Protein AF-A0A1L7ADL6-F1 (afdb_monomer_lite)

Sequence (468 aa):
MRFLFLGSTFRALDSLAPAMAVLRAGGHACRSLLYPLPGDASRDRFAGWAEGAHRVLEHDAGTVAEYADHARSPGFLEEIAAEIEGFRPAALVLAVNTLPFARLRADLRERLPPPRAPFWIGVQHGLVQRWEEMNRHDTCDAFLAFGPRDLGRLAPWLRARARVAGLPKLDRLAEQPTSDRGFLLYVADARPTAVEAVNRLLTALEARLGCPVLVRDHPARPGLYRPEASLPRDPALQALVEAGDPIPALAACSAVLTNYSTLGLEALALGKPLVSLPLDDALEAFGGIPGMAASLEPEAVLDALRRAREDSAAVERFLGDAVGGRAPHHASRMARALESLTRAHRRRAGRPMPDRRPAARLPLRLGVEATAWPEENRLALRGFVAADPPVTRIRLRHGGEPLGEAEVAGRRPDLADAFADYGRIATGWRLDCPLPEAPGLLEVELLDETGPRGIRTLHPRMTRVTPG

Organism: NCBI:txid257708

Radius of gyration: 26.16 Å; chains: 1; bounding box: 62×59×71 Å

pLDDT: mean 87.74, std 9.83, range [49.03, 98.5]

Secondary structure (DSSP, 8-state):
-EEEEEESSHHHHHHHHHHHHHHHHTT-EEEEEE-PPTT-TTGGGGTTSPTTSEEE------SHHHHHHHTTSHHHHHHHHHHHHHH--SEEEEETTSS-HHHHHHHHHHHS-TTSPPEEEEE--SSS--HHHHHHS---SEEEESSSGGGGGS-HHHHTTEEE---GGGGGGTT------S-EEEE--SS--SHHHHHHHHHHHHHHHTS-EEEE--TTSTTS--PPPSSPPPHHHHHHHHSS-SHHHHHH-SEEEESS-THHHHHHHTT--EEE--STTHHHHHTT-TTB-SSSSHHHHHHHHHHHHH-HHHHHHHHHHHHS-S-S-HHHHHHHHHHHHHHHHHHHTTSPPP-------PPPEEEEEEEEEGGGTEEEEEEEEE-SSPP-EEEEEETTEEEEEEEEEEE-HHHHHHTGGGTT-EEEEEEEEEPPSS--PEEEEEEETTEEEEEEEE--EEEEPPP-

Foldseek 3Di:
DEEEEEEAAVLLCLQQVLLQVVLVVVVYHAAYEYAYAAQRPLVVVCVPPDPRNYDYDDDDDNHLVVSQVVLVDPVVLVVVLVVCVVRQGLEYEYAQARHLLLVSLVSSCVVQPPPSDHAYEYEHSALDGPLVSPQLGPNGPAYEAQFQQCLVSHDPLRSVRYDYQFRQSLLVLLPPAAAEPFEEEEEEDPDLFPQVLLLVLQQVLCVVSVGHYAYQDDSSDPPRHDRDTPDDDDPVLNCQSPDSDNLSNLRHHQAYEYQADCVQVSSLLSVHQYAHAPTDCSCSRPVQQLRYFPHSHNVSNVNSSVSSNPCNVSSQVSCCGRRNGSDRCSSVSNSVVVVVVSVVVVVCRVPPDPPSDPVSKNDKDKDKAWEDEVVVQKIKIKIKIQIPVAFPWKWKDWQNHTFGIKDFAAFDVVVCVVVVSSNGRMTMIMDMGGHDPDHGWIKIFTADPVGTPDIDTDDHPYDYDDDD

Structure (mmCIF, N/CA/C/O backbone):
data_AF-A0A1L7ADL6-F1
#
_entry.id   AF-A0A1L7ADL6-F1
#
loop_
_atom_site.group_PDB
_atom_site.id
_atom_site.type_symbol
_atom_site.label_atom_id
_atom_site.label_alt_id
_atom_site.label_comp_id
_atom_site.label_asym_id
_atom_site.label_entity_id
_atom_site.label_seq_id
_atom_site.pdbx_PDB_ins_code
_atom_site.Cartn_x
_atom_site.Cartn_y
_atom_site.Cartn_z
_atom_site.occupancy
_atom_site.B_iso_or_equiv
_atom_site.auth_seq_id
_atom_site.auth_comp_id
_atom_site.auth_asym_id
_atom_site.auth_atom_id
_atom_site.pdbx_PDB_model_num
ATOM 1 N N . MET A 1 1 ? 23.043 -16.469 -0.512 1.00 96.44 1 MET A N 1
ATOM 2 C CA . MET A 1 1 ? 22.907 -15.603 -1.713 1.00 96.44 1 MET A CA 1
ATOM 3 C C . MET A 1 1 ? 23.021 -14.148 -1.278 1.00 96.44 1 MET A C 1
ATOM 5 O O . MET A 1 1 ? 23.110 -13.918 -0.079 1.00 96.44 1 MET A O 1
ATOM 9 N N . ARG A 1 2 ? 23.067 -13.194 -2.215 1.00 97.38 2 ARG A N 1
ATOM 10 C CA . ARG A 1 2 ? 23.149 -11.757 -1.913 1.00 97.38 2 ARG A CA 1
ATOM 11 C C . ARG A 1 2 ? 21.834 -11.093 -2.332 1.00 97.38 2 ARG A C 1
ATOM 13 O O . ARG A 1 2 ? 21.456 -11.237 -3.492 1.00 97.38 2 ARG A O 1
ATOM 20 N N . PHE A 1 3 ? 21.139 -10.433 -1.415 1.00 97.38 3 PHE A N 1
ATOM 21 C CA . PHE A 1 3 ? 19.870 -9.743 -1.665 1.00 97.38 3 PHE A CA 1
ATOM 22 C C . PHE A 1 3 ? 20.050 -8.251 -1.415 1.00 97.38 3 PHE A C 1
ATOM 24 O O . PHE A 1 3 ? 20.490 -7.862 -0.332 1.00 97.38 3 PHE A O 1
ATOM 31 N N . LEU A 1 4 ? 19.728 -7.430 -2.412 1.00 96.19 4 LEU A N 1
ATOM 32 C CA . LEU A 1 4 ? 19.712 -5.979 -2.270 1.00 96.19 4 LEU A CA 1
ATOM 33 C C . LEU A 1 4 ? 18.261 -5.516 -2.308 1.00 96.19 4 LEU A C 1
ATOM 35 O O . LEU A 1 4 ? 17.586 -5.714 -3.313 1.00 96.19 4 LEU A O 1
ATOM 39 N N . PHE A 1 5 ? 17.771 -4.944 -1.217 1.00 94.69 5 PHE A N 1
ATOM 40 C CA . PHE A 1 5 ? 16.493 -4.247 -1.212 1.00 94.69 5 PHE A CA 1
ATOM 41 C C . PHE A 1 5 ? 16.700 -2.821 -1.712 1.00 94.69 5 PHE A C 1
ATOM 43 O O . PHE A 1 5 ? 17.596 -2.146 -1.220 1.00 94.69 5 PHE A O 1
ATOM 50 N N . LEU A 1 6 ? 15.881 -2.361 -2.651 1.00 91.69 6 LEU A N 1
ATOM 51 C CA . LEU A 1 6 ? 15.833 -0.972 -3.084 1.00 91.69 6 LEU A CA 1
ATOM 52 C C . LEU A 1 6 ? 14.422 -0.428 -2.844 1.00 91.69 6 LEU A C 1
ATOM 54 O O . LEU A 1 6 ? 13.437 -0.970 -3.350 1.00 91.69 6 LEU A O 1
ATOM 58 N N . GLY A 1 7 ? 14.324 0.639 -2.057 1.00 89.62 7 GLY A N 1
ATOM 59 C CA . GLY A 1 7 ? 13.044 1.227 -1.674 1.00 89.62 7 GLY A CA 1
ATOM 60 C C . GLY A 1 7 ? 13.120 2.739 -1.548 1.00 89.62 7 GLY A C 1
ATOM 61 O O . GLY A 1 7 ? 14.168 3.294 -1.229 1.00 89.62 7 GLY A O 1
ATOM 62 N N . SER A 1 8 ? 11.989 3.404 -1.775 1.00 85.25 8 SER A N 1
ATOM 63 C CA . SER A 1 8 ? 11.905 4.862 -1.671 1.00 85.25 8 SER A CA 1
ATOM 64 C C . SER A 1 8 ? 11.369 5.363 -0.329 1.00 85.25 8 SER A C 1
ATOM 66 O O . SER A 1 8 ? 11.128 6.553 -0.167 1.00 85.25 8 SER A O 1
ATOM 68 N N . THR A 1 9 ? 10.983 4.465 0.575 1.00 84.69 9 THR A N 1
ATOM 69 C CA . THR A 1 9 ? 10.453 4.850 1.883 1.00 84.69 9 THR A CA 1
ATOM 70 C C . THR A 1 9 ? 10.966 3.894 2.935 1.00 84.69 9 THR A C 1
ATOM 72 O O . THR A 1 9 ? 11.088 2.686 2.714 1.00 84.69 9 THR A O 1
ATOM 75 N N . PHE A 1 10 ? 11.218 4.424 4.118 1.00 85.81 10 PHE A N 1
ATOM 76 C CA . PHE A 1 10 ? 11.589 3.634 5.282 1.00 85.81 10 PHE A CA 1
ATOM 77 C C . PHE A 1 10 ? 10.448 2.696 5.707 1.00 85.81 10 PHE A C 1
ATOM 79 O O . PHE A 1 10 ? 10.686 1.581 6.164 1.00 85.81 10 PHE A O 1
ATOM 86 N N . ARG A 1 11 ? 9.190 3.076 5.447 1.00 84.12 11 ARG A N 1
ATOM 87 C CA . ARG A 1 11 ? 8.013 2.203 5.624 1.00 84.12 11 ARG A CA 1
ATOM 88 C C . ARG A 1 11 ? 8.038 0.961 4.723 1.00 84.12 11 ARG A C 1
ATOM 90 O O . ARG A 1 11 ? 7.565 -0.104 5.130 1.00 84.12 11 ARG A O 1
ATOM 97 N N . ALA A 1 12 ? 8.575 1.082 3.507 1.00 87.44 12 ALA A N 1
ATOM 98 C CA . ALA A 1 12 ? 8.776 -0.062 2.621 1.00 87.44 12 ALA A CA 1
ATOM 99 C C . ALA A 1 12 ? 9.765 -1.058 3.235 1.00 87.44 12 ALA A C 1
ATOM 101 O O . ALA A 1 12 ? 9.514 -2.264 3.250 1.00 87.44 12 ALA A O 1
ATOM 102 N N . LEU A 1 13 ? 10.861 -0.528 3.791 1.00 88.94 13 LEU A N 1
ATOM 103 C CA . LEU A 1 13 ? 11.851 -1.327 4.496 1.00 88.94 13 LEU A CA 1
ATOM 104 C C . LEU A 1 13 ? 11.262 -1.965 5.758 1.00 88.94 13 LEU A C 1
ATOM 106 O O . LEU A 1 13 ? 11.441 -3.163 5.925 1.00 88.94 13 LEU A O 1
ATOM 110 N N . ASP A 1 14 ? 10.517 -1.230 6.593 1.00 89.19 14 ASP A N 1
ATOM 111 C CA . ASP A 1 14 ? 9.844 -1.773 7.794 1.00 89.19 14 ASP A CA 1
ATOM 112 C C . ASP A 1 14 ? 8.998 -3.007 7.447 1.00 89.19 14 ASP A C 1
ATOM 114 O O . ASP A 1 14 ? 9.061 -4.038 8.113 1.00 89.19 14 ASP A O 1
ATOM 118 N N . SER A 1 15 ? 8.274 -2.941 6.325 1.00 90.94 15 SER A N 1
ATOM 119 C CA . SER A 1 15 ? 7.406 -4.027 5.860 1.00 90.94 15 SER A CA 1
ATOM 120 C C . SER A 1 15 ? 8.164 -5.303 5.479 1.00 90.94 15 SER A C 1
ATOM 122 O O . SER A 1 15 ? 7.606 -6.393 5.599 1.00 90.94 15 SER A O 1
ATOM 124 N N . LEU A 1 16 ? 9.421 -5.185 5.039 1.00 92.62 16 LEU A N 1
ATOM 125 C CA . LEU A 1 16 ? 10.263 -6.292 4.567 1.00 92.62 16 LEU A CA 1
ATOM 126 C C . LEU A 1 16 ? 11.393 -6.675 5.529 1.00 92.62 16 LEU A C 1
ATOM 128 O O . LEU A 1 16 ? 11.963 -7.762 5.400 1.00 92.62 16 LEU A O 1
ATOM 132 N N . ALA A 1 17 ? 11.704 -5.820 6.500 1.00 92.06 17 ALA A N 1
ATOM 133 C CA . ALA A 1 17 ? 12.793 -5.983 7.449 1.00 92.06 17 ALA A CA 1
ATOM 134 C C . ALA A 1 17 ? 12.790 -7.359 8.140 1.00 92.06 17 ALA A C 1
ATOM 136 O O . ALA A 1 17 ? 13.846 -8.002 8.143 1.00 92.06 17 ALA A O 1
ATOM 137 N N . PRO A 1 18 ? 11.643 -7.890 8.619 1.00 93.94 18 PRO A N 1
ATOM 138 C CA . PRO A 1 18 ? 11.606 -9.227 9.210 1.00 93.94 18 PRO A CA 1
ATOM 139 C C . PRO A 1 18 ? 11.999 -10.338 8.229 1.00 93.94 18 PRO A C 1
ATOM 141 O O . PRO A 1 18 ? 12.747 -11.244 8.589 1.00 93.94 18 PRO A O 1
ATOM 144 N N . ALA A 1 19 ? 11.571 -10.268 6.964 1.00 96.06 19 ALA A N 1
ATOM 145 C CA . ALA A 1 19 ? 11.960 -11.261 5.959 1.00 96.06 19 ALA A CA 1
ATOM 146 C C . ALA A 1 19 ? 13.468 -11.200 5.657 1.00 96.06 19 ALA A C 1
ATOM 148 O O . ALA A 1 19 ? 14.120 -12.235 5.519 1.00 96.06 19 ALA A O 1
ATOM 149 N N . MET A 1 20 ? 14.044 -9.994 5.617 1.00 94.81 20 MET A N 1
ATOM 150 C CA . MET A 1 20 ? 15.489 -9.802 5.450 1.00 94.81 20 MET A CA 1
ATOM 151 C C . MET A 1 20 ? 16.281 -10.324 6.657 1.00 94.81 20 MET A C 1
ATOM 153 O O . MET A 1 20 ? 17.375 -10.862 6.483 1.00 94.81 20 MET A O 1
ATOM 157 N N . ALA A 1 21 ? 15.740 -10.211 7.873 1.00 93.94 21 ALA A N 1
ATOM 158 C CA . ALA A 1 21 ? 16.326 -10.816 9.068 1.00 93.94 21 ALA A CA 1
ATOM 159 C C . ALA A 1 21 ? 16.336 -12.352 8.980 1.00 93.94 21 ALA A C 1
ATOM 161 O O . ALA A 1 21 ? 17.379 -12.959 9.216 1.00 93.94 21 ALA A O 1
ATOM 162 N N . VAL A 1 22 ? 15.236 -12.973 8.533 1.00 96.56 22 VAL A N 1
ATOM 163 C CA . VAL A 1 22 ? 15.175 -14.429 8.297 1.00 96.56 22 VAL A CA 1
ATOM 164 C C . VAL A 1 22 ? 16.204 -14.873 7.249 1.00 96.56 22 VAL A C 1
ATOM 166 O O . VAL A 1 22 ? 16.915 -15.853 7.461 1.00 96.56 22 VAL A O 1
ATOM 169 N N . LEU A 1 23 ? 16.347 -14.142 6.137 1.00 97.19 23 LEU A N 1
ATOM 170 C CA . LEU A 1 23 ? 17.368 -14.439 5.122 1.00 97.19 23 LEU A CA 1
ATOM 171 C C . LEU A 1 23 ? 18.796 -14.343 5.694 1.00 97.19 23 LEU A C 1
ATOM 173 O O . LEU A 1 23 ? 19.629 -15.201 5.396 1.00 97.19 23 LEU A O 1
ATOM 177 N N . ARG A 1 24 ? 19.085 -13.329 6.523 1.00 95.88 24 ARG A N 1
ATOM 178 C CA . ARG A 1 24 ? 20.388 -13.176 7.198 1.00 95.88 24 ARG A CA 1
ATOM 179 C C . ARG A 1 24 ? 20.677 -14.321 8.161 1.00 95.88 24 ARG A C 1
ATOM 181 O O . ARG A 1 24 ? 21.769 -14.879 8.103 1.00 95.88 24 ARG A O 1
ATOM 188 N N . ALA A 1 25 ? 19.694 -14.718 8.968 1.00 96.00 25 ALA A N 1
ATOM 189 C CA . ALA A 1 25 ? 19.805 -15.881 9.848 1.00 96.00 25 ALA A CA 1
ATOM 190 C C . ALA A 1 25 ? 20.073 -17.179 9.059 1.00 96.00 25 ALA A C 1
ATOM 192 O O . ALA A 1 25 ? 20.815 -18.040 9.518 1.00 96.00 25 ALA A O 1
ATOM 193 N N . GLY A 1 26 ? 19.554 -17.285 7.831 1.00 97.06 26 GLY A N 1
ATOM 194 C CA . GLY A 1 26 ? 19.863 -18.361 6.880 1.00 97.06 26 GLY A CA 1
ATOM 195 C C . GLY A 1 26 ? 21.224 -18.248 6.168 1.00 97.06 26 GLY A C 1
ATOM 196 O O . GLY A 1 26 ? 21.455 -18.940 5.175 1.00 97.06 26 GLY A O 1
ATOM 197 N N . GLY A 1 27 ? 22.119 -17.356 6.607 1.00 97.06 27 GLY A N 1
ATOM 198 C CA . GLY A 1 27 ? 23.462 -17.183 6.041 1.00 97.06 27 GLY A CA 1
ATOM 199 C C . GLY A 1 27 ? 23.499 -16.424 4.709 1.00 97.06 27 GLY A C 1
ATOM 200 O O . GLY A 1 27 ? 24.447 -16.553 3.932 1.00 97.06 27 GLY A O 1
ATOM 201 N N . HIS A 1 28 ? 22.457 -15.660 4.373 1.00 97.25 28 HIS A N 1
ATOM 202 C CA . HIS A 1 28 ? 22.468 -14.795 3.193 1.00 97.25 28 HIS A CA 1
ATOM 203 C C . HIS A 1 28 ? 22.953 -13.384 3.523 1.00 97.25 28 HIS A C 1
ATOM 205 O O . HIS A 1 28 ? 22.593 -12.806 4.543 1.00 97.25 28 HIS A O 1
ATOM 211 N N . ALA A 1 29 ? 23.705 -12.777 2.605 1.00 96.31 29 ALA A N 1
ATOM 212 C CA . ALA A 1 29 ? 24.053 -11.368 2.716 1.00 96.31 29 ALA A CA 1
ATOM 213 C C . ALA A 1 29 ? 22.865 -10.522 2.248 1.00 96.31 29 ALA A C 1
ATOM 215 O O . ALA A 1 29 ? 22.399 -10.678 1.118 1.00 96.31 29 ALA A O 1
ATOM 216 N N . CYS A 1 30 ? 22.387 -9.625 3.103 1.00 95.88 30 CYS A N 1
ATOM 217 C CA . CYS A 1 30 ? 21.243 -8.767 2.815 1.00 95.88 30 CYS A CA 1
ATOM 218 C C . CYS A 1 30 ? 21.616 -7.313 3.092 1.00 95.88 30 CYS A C 1
ATOM 220 O O . CYS A 1 30 ? 22.054 -7.007 4.203 1.00 95.88 30 CYS A O 1
ATOM 222 N N . ARG A 1 31 ? 21.405 -6.438 2.108 1.00 95.12 31 ARG A N 1
ATOM 223 C CA . ARG A 1 31 ? 21.622 -4.991 2.221 1.00 95.12 31 ARG A CA 1
ATOM 224 C C . ARG A 1 31 ? 20.393 -4.243 1.723 1.00 95.12 31 ARG A C 1
ATOM 226 O O . ARG A 1 31 ? 19.648 -4.769 0.899 1.00 95.12 31 ARG A O 1
ATOM 233 N N . SER A 1 32 ? 20.187 -3.038 2.229 1.00 93.31 32 SER A N 1
ATOM 234 C CA . SER A 1 32 ? 19.162 -2.117 1.736 1.00 93.31 32 SER A CA 1
ATOM 235 C C . SER A 1 32 ? 19.817 -0.882 1.134 1.00 93.31 32 SER A C 1
ATOM 237 O O . SER A 1 32 ? 20.778 -0.363 1.691 1.00 93.31 32 SER A O 1
ATOM 239 N N . LEU A 1 33 ? 19.294 -0.409 0.018 1.00 92.25 33 LEU A N 1
ATOM 240 C CA . LEU A 1 33 ? 19.607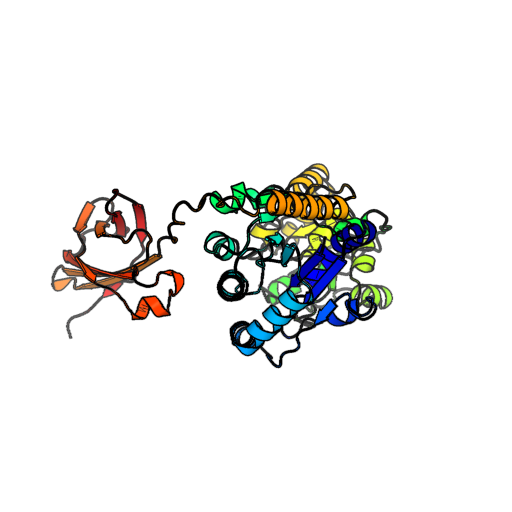 0.870 -0.590 1.00 92.25 33 LEU A CA 1
ATOM 241 C C . LEU A 1 33 ? 18.316 1.682 -0.562 1.00 92.25 33 LEU A C 1
ATOM 243 O O . LEU A 1 33 ? 17.314 1.287 -1.155 1.00 92.25 33 LEU A O 1
ATOM 247 N N . LEU A 1 34 ? 18.303 2.756 0.210 1.00 89.31 34 LEU A N 1
ATOM 248 C CA . LEU A 1 34 ? 17.125 3.587 0.393 1.00 89.31 34 LEU A CA 1
ATOM 249 C C . LEU A 1 34 ? 17.329 4.903 -0.324 1.00 89.31 34 LEU A C 1
ATOM 251 O O . LEU A 1 34 ? 18.378 5.515 -0.188 1.00 89.31 34 LEU A O 1
ATOM 255 N N . TYR A 1 35 ? 16.307 5.343 -1.038 1.00 87.31 35 TYR A N 1
ATOM 256 C CA . TYR A 1 35 ? 16.260 6.662 -1.651 1.00 87.31 35 TYR A CA 1
ATOM 257 C C . TYR A 1 35 ? 14.969 7.340 -1.176 1.00 87.31 35 TYR A C 1
ATOM 259 O O . TYR A 1 35 ? 13.956 7.269 -1.874 1.00 87.31 35 TYR A O 1
ATOM 267 N N . PRO A 1 36 ? 14.933 7.810 0.084 1.00 84.88 36 PRO A N 1
ATOM 268 C CA . PRO A 1 36 ? 13.698 8.155 0.781 1.00 84.88 36 PRO A CA 1
ATOM 269 C C . PRO A 1 36 ? 12.961 9.306 0.096 1.00 84.88 36 PRO A C 1
ATOM 271 O O . PRO A 1 36 ? 13.593 10.206 -0.419 1.00 84.88 36 PRO A O 1
ATOM 274 N N . LEU A 1 37 ? 11.630 9.318 0.107 1.00 83.31 37 LEU A N 1
ATOM 275 C CA . LEU A 1 37 ? 10.873 10.483 -0.355 1.00 83.31 37 LEU A CA 1
ATOM 276 C C . LEU A 1 37 ? 11.155 11.708 0.539 1.00 83.31 37 LEU A C 1
ATOM 278 O O . LEU A 1 37 ? 11.357 11.538 1.749 1.00 83.31 37 LEU A O 1
ATOM 282 N N . PRO A 1 38 ? 11.076 12.938 -0.009 1.00 79.69 38 PRO A N 1
ATOM 283 C CA . PRO A 1 38 ? 11.174 14.156 0.789 1.00 79.69 38 PRO A CA 1
ATOM 284 C C . PRO A 1 38 ? 10.180 14.130 1.959 1.00 79.69 38 PRO A C 1
ATOM 286 O O . PRO A 1 38 ? 8.986 13.884 1.766 1.00 79.69 38 PRO A O 1
ATOM 289 N N . GLY A 1 39 ? 10.673 14.363 3.179 1.00 75.06 39 GLY A N 1
ATOM 290 C CA . GLY A 1 39 ? 9.849 14.395 4.392 1.00 75.06 39 GLY A CA 1
ATOM 291 C C . GLY A 1 39 ? 9.467 13.031 4.990 1.00 75.06 39 GLY A C 1
ATOM 292 O O . GLY A 1 39 ? 8.569 12.981 5.833 1.00 75.06 39 GLY A O 1
ATOM 293 N N . ASP A 1 40 ? 10.109 11.917 4.605 1.00 75.62 40 ASP A N 1
ATOM 294 C CA . ASP A 1 40 ? 9.913 10.629 5.294 1.00 75.62 40 ASP A CA 1
ATOM 295 C C . ASP A 1 40 ? 10.525 10.655 6.708 1.00 75.62 40 ASP A C 1
ATOM 297 O O . ASP A 1 40 ? 11.682 10.299 6.933 1.00 75.62 40 ASP A O 1
ATOM 301 N N . ALA A 1 41 ? 9.709 11.043 7.689 1.00 68.25 41 ALA A N 1
ATOM 302 C CA . ALA A 1 41 ? 10.090 11.125 9.099 1.00 68.25 41 ALA A CA 1
ATOM 303 C C . ALA A 1 41 ? 10.354 9.758 9.766 1.00 68.25 41 ALA A C 1
ATOM 305 O O . ALA A 1 41 ? 10.618 9.691 10.964 1.00 68.25 41 ALA A O 1
ATOM 306 N N . SER A 1 42 ? 10.286 8.643 9.030 1.00 73.31 42 SER A N 1
ATOM 307 C CA . SER A 1 42 ? 10.585 7.320 9.594 1.00 73.31 42 SER A CA 1
ATOM 308 C C . SER A 1 42 ? 12.086 6.999 9.615 1.00 73.31 42 SER A C 1
ATOM 310 O O . SER A 1 42 ? 12.445 5.921 10.089 1.00 73.31 42 SER A O 1
ATOM 312 N N . ARG A 1 43 ? 12.950 7.910 9.135 1.00 73.12 43 ARG A N 1
ATOM 313 C CA . ARG A 1 43 ? 14.420 7.772 9.107 1.00 73.12 43 ARG A CA 1
ATOM 314 C C . ARG A 1 43 ? 14.997 7.351 10.460 1.00 73.12 43 ARG A C 1
ATOM 316 O O . ARG A 1 43 ? 15.758 6.387 10.531 1.00 73.12 43 ARG A O 1
ATOM 323 N N . ASP A 1 44 ? 14.557 7.997 11.535 1.00 73.00 44 ASP A N 1
ATOM 324 C CA . ASP A 1 44 ? 15.122 7.802 12.877 1.00 73.00 44 ASP A CA 1
ATOM 325 C C . ASP A 1 44 ? 14.868 6.400 13.444 1.00 73.00 44 ASP A C 1
ATOM 327 O O . ASP A 1 44 ? 15.650 5.896 14.249 1.00 73.00 44 ASP A O 1
ATOM 331 N N . ARG A 1 45 ? 13.831 5.697 12.963 1.00 71.38 45 ARG A N 1
ATOM 332 C CA . ARG A 1 45 ? 13.533 4.316 13.393 1.00 71.38 45 ARG A CA 1
ATOM 333 C C . ARG A 1 45 ? 14.615 3.315 12.995 1.00 71.38 45 ARG A C 1
ATOM 335 O O . ARG A 1 45 ? 14.651 2.209 13.528 1.00 71.38 45 ARG A O 1
ATOM 342 N N . PHE A 1 46 ? 15.474 3.686 12.050 1.00 71.69 46 PHE A N 1
ATOM 343 C CA . PHE A 1 46 ? 16.518 2.822 11.512 1.00 71.69 46 PHE A CA 1
ATOM 344 C C . PHE A 1 46 ? 17.919 3.219 11.985 1.00 71.69 46 PHE A C 1
ATOM 346 O O . PHE A 1 46 ? 18.879 2.534 11.641 1.00 71.69 46 PHE A O 1
ATOM 353 N N . ALA A 1 47 ? 18.042 4.245 12.838 1.00 70.00 47 ALA A N 1
ATOM 354 C CA . ALA A 1 47 ? 19.324 4.715 13.367 1.00 70.00 47 ALA A CA 1
ATOM 355 C C . ALA A 1 47 ? 20.106 3.636 14.151 1.00 70.00 47 ALA A C 1
ATOM 357 O O . ALA A 1 47 ? 21.326 3.707 14.238 1.00 70.00 47 ALA A O 1
ATOM 358 N N . GLY A 1 48 ? 19.425 2.612 14.686 1.00 69.19 48 GLY A N 1
ATOM 359 C CA . GLY A 1 48 ? 20.039 1.493 15.418 1.00 69.19 48 GLY A CA 1
ATOM 360 C C . GLY A 1 48 ? 20.382 0.257 14.578 1.00 69.19 48 GLY A C 1
ATOM 361 O O . GLY A 1 48 ? 20.745 -0.779 15.133 1.00 69.19 48 GLY A O 1
ATOM 362 N N . TRP A 1 49 ? 20.214 0.300 13.254 1.00 72.69 49 TRP A N 1
ATOM 363 C CA . TRP A 1 49 ? 20.539 -0.844 12.402 1.00 72.69 49 TRP A CA 1
ATOM 364 C C . TRP A 1 49 ? 22.049 -0.986 12.211 1.00 72.69 49 TRP A C 1
ATOM 366 O O . TRP A 1 49 ? 22.754 0.006 12.062 1.00 72.69 49 TRP A O 1
ATOM 376 N N . ALA A 1 50 ? 22.529 -2.234 12.159 1.00 76.00 50 ALA A N 1
ATOM 377 C CA . ALA A 1 50 ? 23.951 -2.534 12.010 1.00 76.00 50 ALA A CA 1
ATOM 378 C C . ALA A 1 50 ? 24.582 -1.798 10.815 1.00 76.00 50 ALA A C 1
ATOM 380 O O . ALA A 1 50 ? 24.001 -1.736 9.723 1.00 76.00 50 ALA A O 1
ATOM 381 N N . GLU A 1 51 ? 25.791 -1.283 11.028 1.00 70.62 51 GLU A N 1
ATOM 382 C CA . GLU A 1 51 ? 26.572 -0.589 10.008 1.00 70.62 51 GLU A CA 1
ATOM 383 C C . GLU A 1 51 ? 26.726 -1.463 8.748 1.00 70.62 51 GLU A C 1
ATOM 385 O O . GLU A 1 51 ? 26.913 -2.680 8.817 1.00 70.62 51 GLU A O 1
ATOM 390 N N . GLY A 1 52 ? 26.549 -0.861 7.570 1.00 77.44 52 GLY A N 1
ATOM 391 C CA . GLY A 1 52 ? 26.593 -1.564 6.283 1.00 77.44 52 GLY A CA 1
ATOM 392 C C . GLY A 1 52 ? 25.339 -2.379 5.920 1.00 77.44 52 GLY A C 1
ATOM 393 O O . GLY A 1 52 ? 25.204 -2.801 4.768 1.00 77.44 52 GLY A O 1
ATOM 394 N N . ALA A 1 53 ? 24.373 -2.565 6.833 1.00 83.19 53 ALA A N 1
ATOM 395 C CA . ALA A 1 53 ? 23.111 -3.253 6.528 1.00 83.19 53 ALA A CA 1
ATOM 396 C C . ALA A 1 53 ? 22.177 -2.427 5.626 1.00 83.19 53 ALA A C 1
ATOM 398 O O . ALA A 1 53 ? 21.294 -2.987 4.963 1.00 83.19 53 ALA A O 1
ATOM 399 N N . HIS A 1 54 ? 22.365 -1.109 5.600 1.00 87.50 54 HIS A N 1
ATOM 400 C CA . HIS A 1 54 ? 21.639 -0.181 4.749 1.00 87.50 54 HIS A CA 1
ATOM 401 C C . HIS A 1 54 ? 22.547 0.973 4.292 1.00 87.50 54 HIS A C 1
ATOM 403 O O . HIS A 1 54 ? 23.533 1.289 4.951 1.00 87.50 54 HIS A O 1
ATOM 409 N N . ARG A 1 55 ? 22.229 1.574 3.146 1.00 89.75 55 ARG A N 1
ATOM 410 C CA . ARG A 1 55 ? 22.773 2.850 2.664 1.00 89.75 55 ARG A CA 1
ATOM 411 C C . ARG A 1 55 ? 21.596 3.735 2.287 1.00 89.75 55 ARG A C 1
ATOM 413 O O . ARG A 1 55 ? 20.679 3.259 1.621 1.00 89.75 55 ARG A O 1
ATOM 420 N N . VAL A 1 56 ? 21.632 4.989 2.712 1.00 88.25 56 VAL A N 1
ATOM 421 C CA . VAL A 1 56 ? 20.686 6.017 2.276 1.00 88.25 56 VAL A CA 1
ATOM 422 C C . VAL A 1 56 ? 21.373 6.828 1.182 1.00 88.25 56 VAL A C 1
ATOM 424 O O . VAL A 1 56 ? 22.514 7.249 1.353 1.00 88.25 56 VAL A O 1
ATOM 427 N N . LEU A 1 57 ? 20.711 6.963 0.040 1.00 87.62 57 LEU A N 1
ATOM 428 C CA . LEU A 1 57 ? 21.082 7.870 -1.034 1.00 87.62 57 LEU A CA 1
ATOM 429 C C . LEU A 1 57 ? 20.416 9.207 -0.723 1.00 87.62 57 LEU A C 1
ATOM 431 O O . LEU A 1 57 ? 19.195 9.329 -0.824 1.00 87.62 57 LEU A O 1
ATOM 435 N N . GLU A 1 58 ? 21.207 10.163 -0.247 1.00 86.31 58 GLU A N 1
ATOM 436 C CA . GLU A 1 58 ? 20.716 11.504 0.066 1.00 86.31 58 GLU A CA 1
ATOM 437 C C . GLU A 1 58 ? 20.420 12.274 -1.226 1.00 86.31 58 GLU A C 1
ATOM 439 O O . GLU A 1 58 ? 21.040 12.047 -2.264 1.00 86.31 58 GLU A O 1
ATOM 444 N N . HIS A 1 59 ? 19.472 13.202 -1.154 1.00 87.25 59 HIS A N 1
ATOM 445 C CA . HIS A 1 59 ? 19.177 14.139 -2.229 1.00 87.25 59 HIS A CA 1
ATOM 446 C C . HIS A 1 59 ? 18.598 15.430 -1.666 1.00 87.25 59 HIS A C 1
ATOM 448 O O . HIS A 1 59 ? 17.972 15.431 -0.607 1.00 87.25 59 HIS A O 1
ATOM 454 N N . ASP A 1 60 ? 18.683 16.495 -2.456 1.00 86.19 60 ASP A N 1
ATOM 455 C CA . ASP A 1 60 ? 18.188 17.815 -2.057 1.00 86.19 60 ASP A CA 1
ATOM 456 C C . ASP A 1 60 ? 16.746 18.095 -2.512 1.00 86.19 60 ASP A C 1
ATOM 458 O O . ASP A 1 60 ? 16.234 19.189 -2.294 1.00 86.19 60 ASP A O 1
ATOM 462 N N . ALA A 1 61 ? 16.068 17.131 -3.155 1.00 84.81 61 ALA A N 1
ATOM 463 C CA . ALA A 1 61 ? 14.673 17.314 -3.560 1.00 84.81 61 ALA A CA 1
ATOM 464 C C . ALA A 1 61 ? 13.774 17.645 -2.355 1.00 84.81 61 ALA A C 1
ATOM 466 O O . ALA A 1 61 ? 13.664 16.855 -1.414 1.00 84.81 61 ALA A O 1
ATOM 467 N N . GLY A 1 62 ? 13.100 18.792 -2.417 1.00 84.25 62 GLY A N 1
ATOM 468 C CA . GLY A 1 62 ? 12.113 19.236 -1.436 1.00 84.25 62 GLY A CA 1
ATOM 469 C C . GLY A 1 62 ? 10.691 18.799 -1.792 1.00 84.25 62 GLY A C 1
ATOM 470 O O . GLY A 1 62 ? 9.815 18.764 -0.928 1.00 84.25 62 GLY A O 1
ATOM 471 N N . THR A 1 63 ? 10.450 18.425 -3.053 1.00 82.62 63 THR A N 1
ATOM 472 C CA . THR A 1 63 ? 9.143 17.975 -3.550 1.00 82.62 63 THR A CA 1
ATOM 473 C C . THR A 1 63 ? 9.202 16.600 -4.218 1.00 82.62 63 THR A C 1
ATOM 475 O O . THR A 1 63 ? 10.243 16.138 -4.679 1.00 82.62 63 THR A O 1
ATOM 478 N N . VAL A 1 64 ? 8.047 15.932 -4.326 1.00 79.00 64 VAL A N 1
ATOM 479 C CA . VAL A 1 64 ? 7.929 14.641 -5.032 1.00 79.00 64 VAL A CA 1
ATOM 480 C C . VAL A 1 64 ? 8.264 14.770 -6.527 1.00 79.00 64 VAL A C 1
ATOM 482 O O . VAL A 1 64 ? 8.772 13.822 -7.123 1.00 79.00 64 VAL A O 1
ATOM 485 N N . ALA A 1 65 ? 8.002 15.931 -7.137 1.00 79.81 65 ALA A N 1
ATOM 486 C CA . ALA A 1 65 ? 8.343 16.190 -8.535 1.00 79.81 65 ALA A CA 1
ATOM 487 C C . ALA A 1 65 ? 9.865 16.273 -8.733 1.00 79.81 65 ALA A C 1
ATOM 489 O O . ALA A 1 65 ? 10.410 15.537 -9.551 1.00 79.81 65 ALA A O 1
ATOM 490 N N . GLU A 1 66 ? 10.553 17.072 -7.913 1.00 85.00 66 GLU A N 1
ATOM 491 C CA . GLU A 1 66 ? 12.022 17.164 -7.915 1.00 85.00 66 GLU A CA 1
ATOM 492 C C . GLU A 1 66 ? 12.676 15.811 -7.613 1.00 85.00 66 GLU A C 1
ATOM 494 O O . GLU A 1 66 ? 13.674 15.444 -8.228 1.00 85.00 66 GLU A O 1
ATOM 499 N N . TYR A 1 67 ? 12.086 15.032 -6.703 1.00 84.38 67 TYR A N 1
ATOM 500 C CA . TYR A 1 67 ? 12.528 13.673 -6.405 1.00 84.38 67 TYR A CA 1
ATOM 501 C C . TYR A 1 67 ? 12.436 12.775 -7.646 1.00 84.38 67 TYR A C 1
ATOM 503 O O . TYR A 1 67 ? 13.371 12.044 -7.964 1.00 84.38 67 TYR A O 1
ATOM 511 N N . ALA A 1 68 ? 11.326 12.847 -8.389 1.00 81.31 68 ALA A N 1
ATOM 512 C CA . ALA A 1 68 ? 11.156 12.089 -9.624 1.00 81.31 68 ALA A CA 1
ATOM 513 C C . ALA A 1 68 ? 12.131 12.538 -10.729 1.00 81.31 68 ALA A C 1
ATOM 515 O O . ALA A 1 68 ? 12.553 11.713 -11.541 1.00 81.31 68 ALA A O 1
ATOM 516 N N . ASP A 1 69 ? 12.502 13.817 -10.776 1.00 83.81 69 ASP A N 1
ATOM 517 C CA . ASP A 1 69 ? 13.530 14.330 -11.687 1.00 83.81 69 ASP A CA 1
ATOM 518 C C . ASP A 1 69 ? 14.925 13.836 -11.301 1.00 83.81 69 ASP A C 1
ATOM 520 O O . ASP A 1 69 ? 15.648 13.307 -12.147 1.00 83.81 69 ASP A O 1
ATOM 524 N N . HIS A 1 70 ? 15.279 13.903 -10.017 1.00 85.75 70 HIS A N 1
ATOM 525 C CA . HIS A 1 70 ? 16.554 13.394 -9.520 1.00 85.75 70 HIS A CA 1
ATOM 526 C C . HIS A 1 70 ? 16.689 11.882 -9.737 1.00 85.75 70 HIS A C 1
ATOM 528 O O . HIS A 1 70 ? 17.729 11.427 -10.215 1.00 85.75 70 HIS A O 1
ATOM 534 N N . ALA A 1 71 ? 15.618 11.115 -9.500 1.00 82.06 71 ALA A N 1
ATOM 535 C CA . ALA A 1 71 ? 15.560 9.678 -9.773 1.00 82.06 71 ALA A CA 1
ATOM 536 C C . ALA A 1 71 ? 15.819 9.318 -11.250 1.00 82.06 71 ALA A C 1
ATOM 538 O O . ALA A 1 71 ? 16.097 8.161 -11.568 1.00 82.06 71 ALA A O 1
ATOM 539 N N . ARG A 1 72 ? 15.692 10.294 -12.161 1.00 79.81 72 ARG A N 1
ATOM 540 C CA . ARG A 1 72 ? 15.963 10.163 -13.600 1.00 79.81 72 ARG A CA 1
ATOM 541 C C . ARG A 1 72 ? 17.331 10.711 -14.010 1.00 79.81 72 ARG A C 1
ATOM 543 O O . ARG A 1 72 ? 17.694 10.591 -15.179 1.00 79.81 72 ARG A O 1
ATOM 550 N N . SER A 1 73 ? 18.075 11.321 -13.090 1.00 86.19 73 SER A N 1
ATOM 551 C CA . SER A 1 73 ? 19.369 11.921 -13.399 1.00 86.19 73 SER A CA 1
ATOM 552 C C . SER A 1 73 ? 20.434 10.845 -13.681 1.00 86.19 73 SER A C 1
ATOM 554 O O . SER A 1 73 ? 20.450 9.803 -13.019 1.00 86.19 73 SER A O 1
ATOM 556 N N . PRO A 1 74 ? 21.357 11.073 -14.638 1.00 85.94 74 PRO A N 1
ATOM 557 C CA . PRO A 1 74 ? 22.440 10.130 -14.921 1.00 85.94 74 PRO A CA 1
ATOM 558 C C . PRO A 1 74 ? 23.300 9.796 -13.695 1.00 85.94 74 PRO A C 1
ATOM 560 O O . PRO A 1 74 ? 23.617 8.627 -13.489 1.00 85.94 74 PRO A O 1
ATOM 563 N N . GLY A 1 75 ? 23.609 10.792 -12.855 1.00 88.12 75 GLY A N 1
ATOM 564 C CA . GLY A 1 75 ? 24.422 10.603 -11.648 1.00 88.12 75 GLY A CA 1
ATOM 565 C C . GLY A 1 75 ? 23.767 9.669 -10.629 1.00 88.12 75 GLY A C 1
ATOM 566 O O . GLY A 1 75 ? 24.421 8.775 -10.097 1.00 88.12 75 GLY A O 1
ATOM 567 N N . PHE A 1 76 ? 22.453 9.788 -10.428 1.00 87.88 76 PHE A N 1
ATOM 568 C CA . PHE A 1 76 ? 21.715 8.877 -9.554 1.00 87.88 76 PHE A CA 1
ATOM 569 C C . PHE A 1 76 ? 21.721 7.431 -10.078 1.00 87.88 76 PHE A C 1
ATOM 571 O O . PHE A 1 76 ? 21.937 6.477 -9.326 1.00 87.88 76 PHE A O 1
ATOM 578 N N . LEU A 1 77 ? 21.530 7.249 -11.390 1.00 86.75 77 LEU A N 1
ATOM 579 C CA . LEU A 1 77 ? 21.592 5.928 -12.024 1.00 86.75 77 LEU A CA 1
ATOM 580 C C . LEU A 1 77 ? 22.992 5.306 -11.923 1.00 86.75 77 LEU A C 1
ATOM 582 O O . LEU A 1 77 ? 23.111 4.096 -11.726 1.00 86.75 77 LEU A O 1
ATOM 586 N N . GLU A 1 78 ? 24.043 6.118 -12.049 1.00 89.06 78 GLU A N 1
ATOM 587 C CA . GLU A 1 78 ? 25.435 5.702 -11.842 1.00 89.06 78 GLU A CA 1
ATOM 588 C C . GLU A 1 78 ? 25.684 5.244 -10.407 1.00 89.06 78 GLU A C 1
ATOM 590 O O . GLU A 1 78 ? 26.285 4.190 -10.203 1.00 89.06 78 GLU A O 1
ATOM 595 N N . GLU A 1 79 ? 25.162 5.967 -9.419 1.00 91.56 79 GLU A N 1
ATOM 596 C CA . GLU A 1 79 ? 25.313 5.610 -8.010 1.00 91.56 79 GLU A CA 1
ATOM 597 C C . GLU A 1 79 ? 24.600 4.293 -7.663 1.00 91.56 79 GLU A C 1
ATOM 599 O O . GLU A 1 79 ? 25.190 3.416 -7.022 1.00 91.56 79 GLU A O 1
ATOM 604 N N . ILE A 1 80 ? 23.366 4.092 -8.148 1.00 91.19 80 ILE A N 1
ATOM 605 C CA . ILE A 1 80 ? 22.665 2.807 -7.988 1.00 91.19 80 ILE A CA 1
ATOM 606 C C . ILE A 1 80 ? 23.421 1.683 -8.704 1.00 91.19 80 ILE A C 1
ATOM 608 O O . ILE A 1 80 ? 23.562 0.589 -8.148 1.00 91.19 80 ILE A O 1
ATOM 612 N N . ALA A 1 81 ? 23.902 1.920 -9.929 1.00 90.69 81 ALA A N 1
ATOM 613 C CA . ALA A 1 81 ? 24.655 0.922 -10.683 1.00 90.69 81 ALA A CA 1
ATOM 614 C C . ALA A 1 81 ? 25.923 0.499 -9.929 1.00 90.69 81 ALA A C 1
ATOM 616 O O . ALA A 1 81 ? 26.138 -0.699 -9.742 1.00 90.69 81 ALA A O 1
ATOM 617 N N . ALA A 1 82 ? 26.696 1.460 -9.417 1.00 92.06 82 ALA A N 1
ATOM 618 C CA . ALA A 1 82 ? 27.900 1.205 -8.631 1.00 92.06 82 ALA A CA 1
ATOM 619 C C . ALA A 1 82 ? 27.599 0.376 -7.371 1.00 92.06 82 ALA A C 1
ATOM 621 O O . ALA A 1 82 ? 28.334 -0.557 -7.041 1.00 92.06 82 ALA A O 1
ATOM 622 N N . GLU A 1 83 ? 26.484 0.652 -6.691 1.00 92.94 83 GLU A N 1
ATOM 623 C CA . GLU A 1 83 ? 26.036 -0.141 -5.545 1.00 92.94 83 GLU A CA 1
ATOM 624 C C . GLU A 1 83 ? 25.674 -1.584 -5.923 1.00 92.94 83 GLU A C 1
ATOM 626 O O . GLU A 1 83 ? 26.062 -2.538 -5.237 1.00 92.94 83 GLU A O 1
ATOM 631 N N . ILE A 1 84 ? 24.983 -1.779 -7.048 1.00 92.94 84 ILE A N 1
ATOM 632 C CA . ILE A 1 84 ? 24.669 -3.117 -7.559 1.00 92.94 84 ILE A CA 1
ATOM 633 C C . ILE A 1 84 ? 25.953 -3.854 -7.969 1.00 92.94 84 ILE A C 1
ATOM 635 O O . ILE A 1 84 ? 26.099 -5.034 -7.651 1.00 92.94 84 ILE A O 1
ATOM 639 N N . GLU A 1 85 ? 26.905 -3.195 -8.625 1.00 92.44 85 GLU A N 1
ATOM 640 C CA . GLU A 1 85 ? 28.170 -3.804 -9.054 1.00 92.44 85 GLU A CA 1
ATOM 641 C C . GLU A 1 85 ? 29.088 -4.165 -7.886 1.00 92.44 85 GLU A C 1
ATOM 643 O O . GLU A 1 85 ? 29.681 -5.249 -7.883 1.00 92.44 85 GLU A O 1
ATOM 648 N N . GLY A 1 86 ? 29.178 -3.292 -6.881 1.00 93.50 86 GLY A N 1
ATOM 649 C CA . GLY A 1 86 ? 29.953 -3.532 -5.667 1.00 93.50 86 GLY A CA 1
ATOM 650 C C . GLY A 1 86 ? 29.336 -4.636 -4.811 1.00 93.50 86 GLY A C 1
ATOM 651 O O . GLY A 1 86 ? 30.034 -5.532 -4.323 1.00 93.50 86 GLY A O 1
ATOM 652 N N . PHE A 1 87 ? 28.008 -4.637 -4.662 1.00 95.25 87 PHE A N 1
ATOM 653 C CA . PHE A 1 87 ? 27.324 -5.642 -3.857 1.00 95.25 87 PHE A CA 1
ATOM 654 C C . PHE A 1 87 ? 27.028 -6.947 -4.608 1.00 95.25 87 PHE A C 1
ATOM 656 O O . PHE A 1 87 ? 26.790 -7.953 -3.948 1.00 95.25 87 PHE A O 1
ATOM 663 N N . ARG A 1 88 ? 27.034 -6.980 -5.944 1.00 94.12 88 ARG A N 1
ATOM 664 C CA . ARG A 1 88 ? 26.724 -8.156 -6.789 1.00 94.12 88 ARG A CA 1
ATOM 665 C C . ARG A 1 88 ? 25.520 -8.976 -6.290 1.00 94.12 88 ARG A C 1
ATOM 667 O O . ARG A 1 88 ? 25.674 -10.165 -5.972 1.00 94.12 88 ARG A O 1
ATOM 674 N N . PRO A 1 89 ? 24.329 -8.369 -6.139 1.00 95.81 89 PRO A N 1
ATOM 675 C CA . PRO A 1 89 ? 23.159 -9.088 -5.665 1.00 95.81 89 PRO A CA 1
ATOM 676 C C . PRO A 1 89 ? 22.765 -10.206 -6.637 1.00 95.81 89 PRO A C 1
ATOM 678 O O . PRO A 1 89 ? 22.748 -10.030 -7.850 1.00 95.81 89 PRO A O 1
ATOM 681 N N . ALA A 1 90 ? 22.386 -11.361 -6.090 1.00 95.62 90 ALA A N 1
ATOM 682 C CA . ALA A 1 90 ? 21.712 -12.408 -6.852 1.00 95.62 90 ALA A CA 1
ATOM 683 C C . ALA A 1 90 ? 20.261 -12.015 -7.170 1.00 95.62 90 ALA A C 1
ATOM 685 O O . ALA A 1 90 ? 19.724 -12.432 -8.195 1.00 95.62 90 ALA A O 1
ATOM 686 N N . ALA A 1 91 ? 19.640 -11.221 -6.294 1.00 96.38 91 ALA A N 1
ATOM 687 C CA . ALA A 1 91 ? 18.326 -10.642 -6.512 1.00 96.38 91 ALA A CA 1
ATOM 688 C C . ALA A 1 91 ? 18.250 -9.205 -5.987 1.00 96.38 91 ALA A C 1
ATOM 690 O O . ALA A 1 91 ? 18.753 -8.900 -4.900 1.00 96.38 91 ALA A O 1
ATOM 691 N N . LEU A 1 92 ? 17.588 -8.358 -6.769 1.00 95.25 92 LEU A N 1
ATOM 692 C CA . LEU A 1 92 ? 17.197 -7.006 -6.408 1.00 95.25 92 LEU A CA 1
ATOM 693 C C . LEU A 1 92 ? 15.714 -7.029 -6.021 1.00 95.25 92 LEU A C 1
ATOM 695 O O . LEU A 1 92 ? 14.868 -7.411 -6.829 1.00 95.25 92 LEU A O 1
ATOM 699 N N . VAL A 1 93 ? 15.406 -6.667 -4.781 1.00 95.12 93 VAL A N 1
ATOM 700 C CA . VAL A 1 93 ? 14.055 -6.689 -4.209 1.00 95.12 93 VAL A CA 1
ATOM 701 C C . VAL A 1 93 ? 13.524 -5.264 -4.154 1.00 95.12 93 VAL A C 1
ATOM 703 O O . VAL A 1 93 ? 14.181 -4.395 -3.594 1.00 95.12 93 VAL A O 1
ATOM 706 N N . LEU A 1 94 ? 12.346 -5.020 -4.717 1.00 91.38 94 LEU A N 1
ATOM 707 C CA . LEU A 1 94 ? 11.785 -3.680 -4.886 1.00 91.38 94 LEU A CA 1
ATOM 708 C C . LEU A 1 94 ? 10.418 -3.590 -4.233 1.00 91.38 94 LEU A C 1
ATOM 710 O O . LEU A 1 94 ? 9.572 -4.436 -4.502 1.00 91.38 94 LEU A O 1
ATOM 714 N N . ALA A 1 95 ? 10.159 -2.549 -3.449 1.00 85.94 95 ALA A N 1
ATOM 715 C CA . ALA A 1 95 ? 8.788 -2.224 -3.068 1.00 85.94 95 ALA A CA 1
ATOM 716 C C . ALA A 1 95 ? 8.159 -1.345 -4.157 1.00 85.94 95 ALA A C 1
ATOM 718 O O . ALA A 1 95 ? 8.622 -0.234 -4.399 1.00 85.94 95 ALA A O 1
ATOM 719 N N . VAL A 1 96 ? 7.155 -1.863 -4.866 1.00 72.44 96 VAL A N 1
ATOM 720 C CA . VAL A 1 96 ? 6.717 -1.296 -6.153 1.00 72.44 96 VAL A CA 1
ATOM 721 C C . VAL A 1 96 ? 5.663 -0.198 -5.965 1.00 72.44 96 VAL A C 1
ATOM 723 O O . VAL A 1 96 ? 4.500 -0.394 -6.299 1.00 72.44 96 VAL A O 1
ATOM 726 N N . ASN A 1 97 ? 6.038 0.960 -5.415 1.00 64.94 97 ASN A N 1
ATOM 727 C CA . ASN A 1 97 ? 5.074 2.049 -5.194 1.00 64.94 97 ASN A CA 1
ATOM 728 C C . ASN A 1 97 ? 5.479 3.448 -5.688 1.00 64.94 97 ASN A C 1
ATOM 730 O O . ASN A 1 97 ? 4.598 4.299 -5.792 1.00 64.94 97 ASN A O 1
ATOM 734 N N . THR A 1 98 ? 6.754 3.719 -5.975 1.00 57.75 98 THR A N 1
ATOM 735 C CA . THR A 1 98 ? 7.242 5.115 -5.836 1.00 57.75 98 THR A CA 1
ATOM 736 C C . THR A 1 98 ? 8.491 5.491 -6.632 1.00 57.75 98 THR A C 1
ATOM 738 O O . THR A 1 98 ? 8.936 6.631 -6.555 1.00 57.75 98 THR A O 1
ATOM 741 N N . LEU A 1 99 ? 9.050 4.587 -7.431 1.00 63.09 99 LEU A N 1
ATOM 742 C CA . LEU A 1 99 ? 10.107 4.917 -8.387 1.00 63.09 99 LEU A CA 1
ATOM 743 C C . LEU A 1 99 ? 9.653 4.507 -9.781 1.00 63.09 99 LEU A C 1
ATOM 745 O O . LEU A 1 99 ? 8.886 3.543 -9.889 1.00 63.09 99 LEU A O 1
ATOM 749 N N . PRO A 1 100 ? 10.153 5.148 -10.855 1.00 70.19 100 PRO A N 1
ATOM 750 C CA . PRO A 1 100 ? 9.950 4.654 -12.208 1.00 70.19 100 PRO A CA 1
ATOM 751 C C . PRO A 1 100 ? 10.792 3.379 -12.412 1.00 70.19 100 PRO A C 1
ATOM 753 O O . PRO A 1 100 ? 11.715 3.342 -13.224 1.00 70.19 100 PRO A O 1
ATOM 756 N N . PHE A 1 101 ? 10.497 2.312 -11.657 1.00 75.88 101 PHE A N 1
ATOM 757 C CA . PHE A 1 101 ? 11.251 1.057 -11.609 1.00 75.88 101 PHE A CA 1
ATOM 758 C C . PHE A 1 101 ? 11.382 0.415 -12.987 1.00 75.88 101 PHE A C 1
ATOM 760 O O . PHE A 1 101 ? 12.366 -0.260 -13.258 1.00 75.88 101 PHE A O 1
ATOM 767 N N . ALA A 1 102 ? 10.407 0.648 -13.866 1.00 75.25 102 ALA A N 1
ATOM 768 C CA . ALA A 1 102 ? 10.456 0.242 -15.262 1.00 75.25 102 ALA A CA 1
ATOM 769 C C . ALA A 1 102 ? 11.673 0.818 -15.989 1.00 75.25 102 ALA A C 1
ATOM 771 O O . ALA A 1 102 ? 12.426 0.083 -16.625 1.00 75.25 102 ALA A O 1
ATOM 772 N N . ARG A 1 103 ? 11.866 2.132 -15.856 1.00 76.75 103 ARG A N 1
ATOM 773 C CA . ARG A 1 103 ? 12.959 2.867 -16.480 1.00 76.75 103 ARG A CA 1
ATOM 774 C C . ARG A 1 103 ? 14.279 2.565 -15.791 1.00 76.75 103 ARG A C 1
ATOM 776 O O . ARG A 1 103 ? 15.217 2.174 -16.466 1.00 76.75 103 ARG A O 1
ATOM 783 N N . LEU A 1 104 ? 14.301 2.594 -14.457 1.00 82.38 104 LEU A N 1
ATOM 784 C CA . LEU A 1 104 ? 15.478 2.202 -13.681 1.00 82.38 104 LEU A CA 1
ATOM 785 C C . LEU A 1 104 ? 15.970 0.798 -14.075 1.00 82.38 104 LEU A C 1
ATOM 787 O O . LEU A 1 104 ? 17.163 0.578 -14.252 1.00 82.38 104 LEU A O 1
ATOM 791 N N . ARG A 1 105 ? 15.051 -0.157 -14.255 1.00 85.38 105 ARG A N 1
ATOM 792 C CA . ARG A 1 105 ? 15.382 -1.501 -14.732 1.00 85.38 105 ARG A CA 1
ATOM 793 C C . ARG A 1 105 ? 15.885 -1.509 -16.171 1.00 85.38 105 ARG A C 1
ATOM 795 O O . ARG A 1 105 ? 16.796 -2.281 -16.452 1.00 85.38 105 ARG A O 1
ATOM 802 N N . ALA A 1 106 ? 15.287 -0.731 -17.072 1.00 82.75 106 ALA A N 1
ATOM 803 C CA . ALA A 1 106 ? 15.747 -0.623 -18.456 1.00 82.75 106 ALA A CA 1
ATOM 804 C C . ALA A 1 106 ? 17.188 -0.091 -18.509 1.00 82.75 106 ALA A C 1
ATOM 806 O O . ALA A 1 106 ? 18.067 -0.779 -19.024 1.00 82.75 106 ALA A O 1
ATOM 807 N N . ASP A 1 107 ? 17.441 1.037 -17.845 1.00 83.44 107 ASP A N 1
ATOM 808 C CA . ASP A 1 107 ? 18.746 1.699 -17.806 1.00 83.44 107 ASP A CA 1
ATOM 809 C C . ASP A 1 107 ? 19.813 0.801 -17.147 1.00 83.44 107 ASP A C 1
ATOM 811 O O . ASP A 1 107 ? 20.937 0.667 -17.636 1.00 83.44 107 ASP A O 1
ATOM 815 N N . LEU A 1 108 ? 19.466 0.106 -16.055 1.00 84.25 108 LEU A N 1
ATOM 816 C CA . LEU A 1 108 ? 20.390 -0.818 -15.390 1.00 84.25 108 LEU A CA 1
ATOM 817 C C . LEU A 1 108 ? 20.609 -2.121 -16.160 1.00 84.25 108 LEU A C 1
ATOM 819 O O . LEU A 1 108 ? 21.669 -2.724 -16.018 1.00 84.25 108 LEU A O 1
ATOM 823 N N . ARG A 1 109 ? 19.652 -2.578 -16.974 1.00 83.69 109 ARG A N 1
ATOM 824 C CA . ARG A 1 109 ? 19.834 -3.768 -17.822 1.00 83.69 109 ARG A CA 1
ATOM 825 C C . ARG A 1 109 ? 20.852 -3.539 -18.929 1.00 83.69 109 ARG A C 1
ATOM 827 O O . ARG A 1 109 ? 21.596 -4.466 -19.239 1.00 83.69 109 ARG A 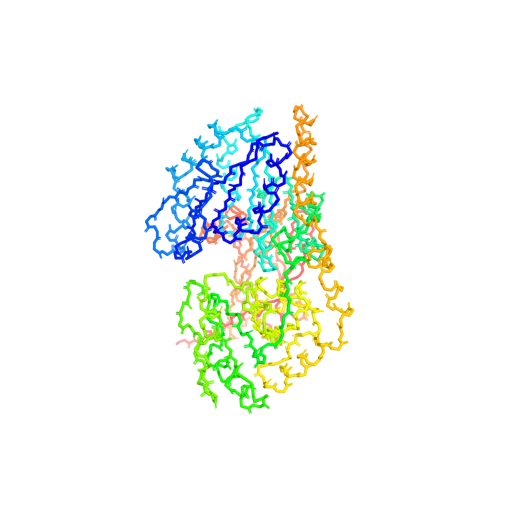O 1
ATOM 834 N N . GLU A 1 110 ? 20.882 -2.340 -19.501 1.00 83.50 110 GLU A N 1
ATOM 835 C CA . GLU A 1 110 ? 21.882 -1.963 -20.505 1.00 83.50 110 GLU A CA 1
ATOM 836 C C . GLU A 1 110 ? 23.288 -1.937 -19.899 1.00 83.50 110 GLU A C 1
ATOM 838 O O . GLU A 1 110 ? 24.236 -2.449 -20.491 1.00 83.50 110 GLU A O 1
ATOM 843 N N . ARG A 1 111 ? 23.408 -1.414 -18.673 1.00 83.31 111 ARG A N 1
ATOM 844 C CA . ARG A 1 111 ? 24.681 -1.311 -17.942 1.00 83.31 111 ARG A CA 1
ATOM 845 C C . ARG A 1 111 ? 25.161 -2.646 -17.371 1.00 83.31 111 ARG A C 1
ATOM 847 O O . ARG A 1 111 ? 26.359 -2.905 -17.318 1.00 83.31 111 ARG A O 1
ATOM 854 N N . LEU A 1 112 ? 24.233 -3.505 -16.953 1.00 84.94 112 LEU A N 1
ATOM 855 C CA . LEU A 1 112 ? 24.508 -4.781 -16.292 1.00 84.94 112 LEU A CA 1
ATOM 856 C C . LEU A 1 112 ? 23.960 -5.945 -17.126 1.00 84.94 112 LEU A C 1
ATOM 858 O O . LEU A 1 112 ? 23.008 -6.607 -16.698 1.00 84.94 112 LEU A O 1
ATOM 862 N N . PRO A 1 113 ? 24.535 -6.234 -18.308 1.00 81.75 113 PRO A N 1
ATOM 863 C CA . PRO A 1 113 ? 24.028 -7.292 -19.165 1.00 81.75 113 PRO A CA 1
ATOM 864 C C . PRO A 1 113 ? 24.215 -8.677 -18.520 1.00 81.75 113 PRO A C 1
ATOM 866 O O . PRO A 1 113 ? 25.065 -8.872 -17.639 1.00 81.75 113 PRO A O 1
ATOM 869 N N . PRO A 1 114 ? 23.444 -9.690 -18.953 1.00 80.50 114 PRO A N 1
ATOM 870 C CA . PRO A 1 114 ? 23.690 -11.074 -18.568 1.00 80.50 114 PRO A CA 1
ATOM 871 C C . PRO A 1 114 ? 25.161 -11.479 -18.802 1.00 80.50 114 PRO A C 1
ATOM 873 O O . PRO A 1 114 ? 25.746 -11.084 -19.809 1.00 80.50 114 PRO A O 1
ATOM 876 N N . PRO A 1 115 ? 25.778 -12.268 -17.900 1.00 78.81 115 PRO A N 1
ATOM 877 C CA . PRO A 1 115 ? 25.191 -12.913 -16.721 1.00 78.81 115 PRO A CA 1
ATOM 878 C C . PRO A 1 115 ? 25.225 -12.052 -15.441 1.00 78.81 115 PRO A C 1
ATOM 880 O O . PRO A 1 115 ? 24.963 -12.574 -14.360 1.00 78.81 115 PRO A O 1
ATOM 883 N N . ARG A 1 116 ? 25.585 -10.764 -15.532 1.00 80.19 116 ARG A N 1
ATOM 884 C CA . ARG A 1 116 ? 25.744 -9.868 -14.371 1.00 80.19 116 ARG A CA 1
ATOM 885 C C . ARG A 1 116 ? 24.425 -9.262 -13.882 1.00 80.19 116 ARG A C 1
ATOM 887 O O . ARG A 1 116 ? 24.365 -8.825 -12.737 1.00 80.19 116 ARG A O 1
ATOM 894 N N . ALA A 1 117 ? 23.389 -9.258 -14.721 1.00 86.44 117 ALA A N 1
ATOM 895 C CA . ALA A 1 117 ? 22.061 -8.758 -14.373 1.00 86.44 117 ALA A CA 1
ATOM 896 C C . ALA A 1 117 ? 21.494 -9.470 -13.124 1.00 86.44 117 ALA A C 1
ATOM 898 O O . ALA A 1 117 ? 21.387 -10.702 -13.133 1.00 86.44 117 ALA A O 1
ATOM 899 N N . PRO A 1 118 ? 21.086 -8.741 -12.067 1.00 91.81 118 PRO A N 1
ATOM 900 C CA . PRO A 1 118 ? 20.402 -9.351 -10.935 1.00 91.81 118 PRO A CA 1
ATOM 901 C C . PRO A 1 118 ? 18.989 -9.796 -11.327 1.00 91.81 118 PRO A C 1
ATOM 903 O O . PRO A 1 118 ? 18.393 -9.275 -12.270 1.00 91.81 118 PRO A O 1
ATOM 906 N N . PHE A 1 119 ? 18.422 -10.730 -10.564 1.00 94.25 119 PHE A N 1
ATOM 907 C CA . PHE A 1 119 ? 17.015 -11.103 -10.690 1.00 94.25 119 PHE A CA 1
ATOM 908 C C . PHE A 1 119 ? 16.115 -10.070 -10.001 1.00 94.25 119 PHE A C 1
ATOM 910 O O . PHE A 1 119 ? 16.268 -9.828 -8.804 1.00 94.25 119 PHE A O 1
ATOM 917 N N . TRP A 1 120 ? 15.174 -9.466 -10.723 1.00 94.00 120 TRP A N 1
ATOM 918 C CA . TRP A 1 120 ? 14.327 -8.394 -10.198 1.00 94.00 120 TRP A CA 1
ATOM 919 C C . TRP A 1 120 ? 13.066 -8.973 -9.553 1.00 94.00 120 TRP A C 1
ATOM 921 O O . TRP A 1 120 ? 12.255 -9.610 -10.222 1.00 94.00 120 TRP A O 1
ATOM 931 N N . ILE A 1 121 ? 12.850 -8.737 -8.263 1.00 95.69 121 ILE A N 1
ATOM 932 C CA . ILE A 1 121 ? 11.649 -9.187 -7.553 1.00 95.69 121 ILE A CA 1
ATOM 933 C C . ILE A 1 121 ? 10.893 -7.968 -7.042 1.00 95.69 121 ILE A C 1
ATOM 935 O O . ILE A 1 121 ? 11.352 -7.283 -6.134 1.00 95.69 121 ILE A O 1
ATOM 939 N N . GLY A 1 122 ? 9.717 -7.713 -7.609 1.00 94.19 122 GLY A N 1
ATOM 940 C CA . GLY A 1 122 ? 8.786 -6.738 -7.060 1.00 94.19 122 GLY A CA 1
ATOM 941 C C . GLY A 1 122 ? 8.061 -7.319 -5.850 1.00 94.19 122 GLY A C 1
ATOM 942 O O . GLY A 1 122 ? 7.678 -8.486 -5.849 1.00 94.19 122 GLY A O 1
ATOM 943 N N . VAL A 1 123 ? 7.850 -6.507 -4.831 1.00 94.31 123 VAL A N 1
ATOM 944 C CA . VAL A 1 123 ? 7.046 -6.812 -3.653 1.00 94.31 123 VAL A CA 1
ATOM 945 C C . VAL A 1 123 ? 5.990 -5.726 -3.539 1.00 94.31 123 VAL A C 1
ATOM 947 O O . VAL A 1 123 ? 6.268 -4.541 -3.742 1.00 94.31 123 VAL A O 1
ATOM 950 N N . GLN A 1 124 ? 4.773 -6.138 -3.215 1.00 92.38 124 GLN A N 1
ATOM 951 C CA . GLN A 1 124 ? 3.725 -5.226 -2.794 1.00 92.38 124 GLN A CA 1
ATOM 952 C C . GLN A 1 124 ? 4.214 -4.317 -1.653 1.00 92.38 124 GLN A C 1
ATOM 954 O O . GLN A 1 124 ? 4.923 -4.761 -0.753 1.00 92.38 124 GLN A O 1
ATOM 959 N N . HIS A 1 125 ? 3.859 -3.033 -1.703 1.00 86.56 125 HIS A N 1
ATOM 960 C CA . HIS A 1 125 ? 4.196 -2.066 -0.647 1.00 86.56 125 HIS A CA 1
ATOM 961 C C . HIS A 1 125 ? 3.046 -1.835 0.343 1.00 86.56 125 HIS A C 1
ATOM 963 O O . HIS A 1 125 ? 3.263 -1.720 1.549 1.00 86.56 125 HIS A O 1
ATOM 969 N N . GLY A 1 126 ? 1.815 -1.800 -0.165 1.00 88.81 126 GLY A N 1
ATOM 970 C CA . GLY A 1 126 ? 0.598 -1.513 0.590 1.00 88.81 126 GLY A CA 1
ATOM 971 C C . GLY A 1 126 ? -0.642 -2.068 -0.110 1.00 88.81 126 GLY A C 1
ATOM 972 O O . GLY A 1 126 ? -0.529 -2.723 -1.145 1.00 88.81 126 GLY A O 1
ATOM 973 N N . LEU A 1 127 ? -1.825 -1.826 0.459 1.00 87.44 127 LEU A N 1
ATOM 974 C CA . LEU A 1 127 ? -3.104 -2.259 -0.132 1.00 87.44 127 LEU A CA 1
ATOM 975 C C . LEU A 1 127 ? -3.526 -1.392 -1.323 1.00 87.44 127 LEU A C 1
ATOM 977 O O . LEU A 1 127 ? -4.177 -1.874 -2.242 1.00 87.44 127 LEU A O 1
ATOM 981 N N . VAL A 1 128 ? -3.120 -0.123 -1.309 1.00 86.19 128 VAL A N 1
ATOM 982 C CA . VAL A 1 128 ? -3.240 0.780 -2.451 1.00 86.19 128 VAL A CA 1
ATOM 983 C C . VAL A 1 128 ? -1.914 0.747 -3.188 1.00 86.19 128 VAL A C 1
ATOM 985 O O . VAL A 1 128 ? -0.862 1.002 -2.596 1.00 86.19 128 VAL A O 1
ATOM 988 N N . GLN A 1 129 ? -1.957 0.417 -4.474 1.00 83.00 129 GLN A N 1
ATOM 989 C CA . GLN A 1 129 ? -0.794 0.475 -5.349 1.00 83.00 129 GLN A CA 1
ATOM 990 C C . GLN A 1 129 ? -1.183 1.075 -6.689 1.00 83.00 129 GLN A C 1
ATOM 992 O O . GLN A 1 129 ? -2.338 1.033 -7.106 1.00 83.00 129 GLN A O 1
ATOM 997 N N . ARG A 1 130 ? -0.188 1.575 -7.420 1.00 82.69 130 ARG A N 1
ATOM 998 C CA . ARG A 1 130 ? -0.360 2.019 -8.806 1.00 82.69 130 ARG A CA 1
ATOM 999 C C . ARG A 1 130 ? -0.417 0.797 -9.726 1.00 82.69 130 ARG A C 1
ATOM 1001 O O . ARG A 1 130 ? 0.465 0.585 -10.555 1.00 82.69 130 ARG A O 1
ATOM 1008 N N . TRP A 1 131 ? -1.448 -0.036 -9.553 1.00 85.06 131 TRP A N 1
ATOM 1009 C CA . TRP A 1 131 ? -1.634 -1.294 -10.287 1.00 85.06 131 TRP A CA 1
ATOM 1010 C C . TRP A 1 131 ? -1.570 -1.082 -11.793 1.00 85.06 131 TRP A C 1
ATOM 1012 O O . TRP A 1 131 ? -0.986 -1.887 -12.510 1.00 85.06 131 TRP A O 1
ATOM 1022 N N . GLU A 1 132 ? -2.136 0.025 -12.269 1.00 82.44 132 GLU A N 1
ATOM 1023 C CA . GLU A 1 132 ? -2.110 0.390 -13.677 1.00 82.44 132 GLU A CA 1
ATOM 1024 C C . GLU A 1 132 ? -0.676 0.588 -14.194 1.00 82.44 132 GLU A C 1
ATOM 1026 O O . GLU A 1 132 ? -0.317 0.026 -15.224 1.00 82.44 132 GLU A O 1
ATOM 1031 N N . GLU A 1 133 ? 0.170 1.304 -13.452 1.00 78.31 133 GLU A N 1
ATOM 1032 C CA . GLU A 1 133 ? 1.585 1.506 -13.788 1.00 78.31 133 GLU A CA 1
ATOM 1033 C C . GLU A 1 133 ? 2.347 0.171 -13.767 1.00 78.31 133 GLU A C 1
ATOM 1035 O O . GLU A 1 133 ? 3.034 -0.185 -14.726 1.00 78.31 133 GLU A O 1
ATOM 1040 N N . MET A 1 134 ? 2.142 -0.642 -12.729 1.00 82.88 134 MET A N 1
ATOM 1041 C CA . MET A 1 134 ? 2.756 -1.971 -12.633 1.00 82.88 134 MET A CA 1
ATOM 1042 C C . MET A 1 134 ? 2.352 -2.913 -13.772 1.00 82.88 134 MET A C 1
ATOM 1044 O O . MET A 1 134 ? 3.159 -3.717 -14.229 1.00 82.88 134 MET A O 1
ATOM 1048 N N . ASN A 1 135 ? 1.100 -2.836 -14.217 1.00 84.00 135 ASN A N 1
ATOM 1049 C CA . ASN A 1 135 ? 0.557 -3.677 -15.280 1.00 84.00 135 ASN A CA 1
ATOM 1050 C C . ASN A 1 135 ? 0.956 -3.218 -16.682 1.00 84.00 135 ASN A C 1
ATOM 1052 O O . ASN A 1 135 ? 0.894 -4.021 -17.616 1.00 84.00 135 ASN A O 1
ATOM 1056 N N . ARG A 1 136 ? 1.337 -1.947 -16.837 1.00 76.19 136 ARG A N 1
ATOM 1057 C CA . ARG A 1 136 ? 1.842 -1.396 -18.098 1.00 76.19 136 ARG A CA 1
ATOM 1058 C C . ARG A 1 136 ? 3.314 -1.703 -18.309 1.00 76.19 136 ARG A C 1
ATOM 1060 O O . ARG A 1 136 ? 3.723 -1.944 -19.440 1.00 76.19 136 ARG A O 1
ATOM 1067 N N . HIS A 1 137 ? 4.106 -1.699 -17.242 1.00 78.56 137 HIS A N 1
ATOM 1068 C CA . HIS A 1 137 ? 5.552 -1.775 -17.371 1.00 78.56 137 HIS A CA 1
ATOM 1069 C C . HIS A 1 137 ? 6.134 -3.071 -16.817 1.00 78.56 137 HIS A C 1
ATOM 1071 O O . HIS A 1 137 ? 5.785 -3.532 -15.734 1.00 78.56 137 HIS A O 1
ATOM 1077 N N . ASP A 1 138 ? 7.122 -3.627 -17.515 1.00 75.50 138 ASP A N 1
ATOM 1078 C CA . ASP A 1 138 ? 7.894 -4.764 -17.020 1.00 75.50 138 ASP A CA 1
ATOM 1079 C C . ASP A 1 138 ? 8.896 -4.308 -15.950 1.00 75.50 138 ASP A C 1
ATOM 1081 O O . ASP A 1 138 ? 10.084 -4.117 -16.204 1.00 75.50 138 ASP A O 1
ATOM 1085 N N . THR A 1 139 ? 8.405 -4.120 -14.731 1.00 80.38 139 THR A N 1
ATOM 1086 C CA . THR A 1 139 ? 9.180 -3.603 -13.591 1.00 80.38 139 THR A CA 1
ATOM 1087 C C . THR A 1 139 ? 10.020 -4.666 -12.883 1.00 80.38 139 THR A C 1
ATOM 1089 O O . THR A 1 139 ? 10.982 -4.337 -12.196 1.00 80.38 139 THR A O 1
ATOM 1092 N N . CYS A 1 140 ? 9.688 -5.949 -13.041 1.00 90.19 140 CYS A N 1
ATOM 1093 C CA . CYS A 1 140 ? 10.322 -7.051 -12.312 1.00 90.19 140 CYS A CA 1
ATOM 1094 C C . CYS A 1 140 ? 10.387 -8.352 -13.133 1.00 90.19 140 CYS A C 1
ATOM 1096 O O . CYS A 1 140 ? 9.847 -8.434 -14.224 1.00 90.19 140 CYS A O 1
ATOM 1098 N N . ASP A 1 141 ? 11.073 -9.383 -12.655 1.00 91.31 141 ASP A N 1
ATOM 1099 C CA . ASP A 1 141 ? 11.059 -10.745 -13.211 1.00 91.31 141 ASP A CA 1
ATOM 1100 C C . ASP A 1 141 ? 10.091 -11.672 -12.453 1.00 91.31 141 ASP A C 1
ATOM 1102 O O . ASP A 1 141 ? 9.631 -12.679 -12.992 1.00 91.31 141 ASP A O 1
ATOM 1106 N N . ALA A 1 142 ? 9.767 -11.334 -11.206 1.00 94.75 142 ALA A N 1
ATOM 1107 C CA . ALA A 1 142 ? 8.739 -11.971 -10.391 1.00 94.75 142 ALA A CA 1
ATOM 1108 C C . ALA A 1 142 ? 8.090 -10.940 -9.464 1.00 94.75 142 ALA A C 1
ATOM 1110 O O . ALA A 1 142 ? 8.692 -9.910 -9.161 1.00 94.75 142 ALA A O 1
ATOM 1111 N N . PHE A 1 143 ? 6.876 -11.234 -8.999 1.00 95.19 143 PHE A N 1
ATOM 1112 C CA . PHE A 1 143 ? 6.153 -10.367 -8.071 1.00 95.19 143 PHE A CA 1
ATOM 1113 C C . PHE A 1 143 ? 5.693 -11.134 -6.827 1.00 95.19 143 PHE A C 1
ATOM 1115 O O . PHE A 1 143 ? 5.223 -12.266 -6.932 1.00 95.19 143 PHE A O 1
ATOM 1122 N N . LEU A 1 144 ? 5.810 -10.525 -5.653 1.00 96.75 144 LEU A N 1
ATOM 1123 C CA . LEU A 1 144 ? 5.349 -11.073 -4.384 1.00 96.75 144 LEU A CA 1
ATOM 1124 C C . LEU A 1 144 ? 4.234 -10.184 -3.826 1.00 96.75 144 LEU A C 1
ATOM 1126 O O . LEU A 1 144 ? 4.476 -9.054 -3.407 1.00 96.75 144 LEU A O 1
ATOM 1130 N N . ALA A 1 145 ? 3.011 -10.707 -3.842 1.00 95.56 145 ALA A N 1
ATOM 1131 C CA . ALA A 1 145 ? 1.844 -10.077 -3.236 1.00 95.56 145 ALA A CA 1
ATOM 1132 C C . ALA A 1 145 ? 1.732 -10.470 -1.758 1.00 95.56 145 ALA A C 1
ATOM 1134 O O . ALA A 1 145 ? 2.156 -11.562 -1.362 1.00 95.56 145 ALA A O 1
ATOM 1135 N N . PHE A 1 146 ? 1.116 -9.615 -0.947 1.00 95.06 146 PHE A N 1
ATOM 1136 C CA . PHE A 1 146 ? 0.839 -9.935 0.451 1.00 95.06 146 PHE A CA 1
ATOM 1137 C C . PHE A 1 146 ? -0.199 -11.055 0.559 1.00 95.06 146 PHE A C 1
ATOM 1139 O O . PHE A 1 146 ? 0.047 -12.044 1.246 1.00 95.06 146 PHE A O 1
ATOM 1146 N N . GLY A 1 147 ? -1.303 -10.952 -0.178 1.00 95.12 147 GLY A N 1
ATOM 1147 C CA . GLY A 1 147 ? -2.392 -11.927 -0.194 1.00 95.12 147 GLY A CA 1
ATOM 1148 C C . GLY A 1 147 ? -2.886 -12.255 -1.609 1.00 95.12 147 GLY A C 1
ATOM 1149 O O . GLY A 1 147 ? -2.426 -11.657 -2.587 1.00 95.12 147 GLY A O 1
ATOM 1150 N N . PRO A 1 148 ? -3.797 -13.234 -1.757 1.00 95.44 148 PRO A N 1
ATOM 1151 C CA . PRO A 1 148 ? -4.361 -13.608 -3.054 1.00 95.44 148 PRO A CA 1
ATOM 1152 C C . PRO A 1 148 ? -5.235 -12.517 -3.686 1.00 95.44 148 PRO A C 1
ATOM 1154 O O . PRO A 1 148 ? -5.310 -12.465 -4.915 1.00 95.44 148 PRO A O 1
ATOM 1157 N N . ARG A 1 149 ? -5.849 -11.633 -2.884 1.00 93.12 149 ARG A N 1
ATOM 1158 C CA . ARG A 1 149 ? -6.757 -10.571 -3.351 1.00 93.12 149 ARG A CA 1
ATOM 1159 C C . ARG A 1 149 ? -6.171 -9.765 -4.503 1.00 93.12 149 ARG A C 1
ATOM 1161 O O . ARG A 1 149 ? -6.821 -9.545 -5.524 1.00 93.12 149 ARG A O 1
ATOM 1168 N N . ASP A 1 150 ? -4.917 -9.364 -4.358 1.00 90.62 150 ASP A N 1
ATOM 1169 C CA . ASP A 1 150 ? -4.287 -8.436 -5.288 1.00 90.62 150 ASP A CA 1
ATOM 1170 C C . ASP A 1 150 ? -3.690 -9.113 -6.523 1.00 90.62 150 ASP A C 1
ATOM 1172 O O . ASP A 1 150 ? -3.412 -8.455 -7.525 1.00 90.62 150 ASP A O 1
ATOM 1176 N N . LEU A 1 151 ? -3.581 -10.446 -6.532 1.00 92.44 151 LEU A N 1
ATOM 1177 C CA . LEU A 1 151 ? -3.182 -11.173 -7.739 1.00 92.44 151 LEU A CA 1
ATOM 1178 C C . LEU A 1 151 ? -4.188 -10.970 -8.878 1.00 92.44 151 LEU A C 1
ATOM 1180 O O . LEU A 1 151 ? -3.789 -10.893 -10.043 1.00 92.44 151 LEU A O 1
ATOM 1184 N N . GLY A 1 152 ? -5.477 -10.834 -8.546 1.00 88.81 152 GLY A N 1
ATOM 1185 C CA . GLY A 1 152 ? -6.551 -10.543 -9.499 1.00 88.81 152 GLY A CA 1
ATOM 1186 C C . GLY A 1 152 ? -6.421 -9.178 -10.181 1.00 88.81 152 GLY A C 1
ATOM 1187 O O . GLY A 1 152 ? -6.970 -8.981 -11.263 1.00 88.81 152 GLY A O 1
ATOM 1188 N N . ARG A 1 153 ? -5.639 -8.262 -9.602 1.00 89.50 153 ARG A N 1
ATOM 1189 C CA . ARG A 1 153 ? -5.385 -6.926 -10.156 1.00 89.50 153 ARG A CA 1
ATOM 1190 C C . ARG A 1 153 ? -4.216 -6.901 -11.126 1.00 89.50 153 ARG A C 1
ATOM 1192 O O . ARG A 1 153 ? -4.106 -5.975 -11.920 1.00 89.50 153 ARG A O 1
ATOM 1199 N N . LEU A 1 154 ? -3.349 -7.911 -11.084 1.00 89.75 154 LEU A N 1
ATOM 1200 C CA . LEU A 1 154 ? -2.200 -8.006 -11.976 1.00 89.75 154 LEU A CA 1
ATOM 1201 C C . LEU A 1 154 ? -2.639 -8.413 -13.381 1.00 89.75 154 LEU A C 1
ATOM 1203 O O . LEU A 1 154 ? -3.473 -9.309 -13.539 1.00 89.75 154 LEU A O 1
ATOM 1207 N N . ALA A 1 155 ? -2.026 -7.819 -14.400 1.00 85.38 155 ALA A N 1
ATOM 1208 C CA . ALA A 1 155 ? -2.178 -8.248 -15.782 1.00 85.38 155 ALA A CA 1
ATOM 1209 C C . ALA A 1 155 ? -1.744 -9.721 -15.937 1.00 85.38 155 ALA A C 1
ATOM 1211 O O . ALA A 1 155 ? -0.847 -10.167 -15.212 1.00 85.38 155 ALA A O 1
ATOM 1212 N N . PRO A 1 156 ? -2.323 -10.496 -16.878 1.00 86.75 156 PRO A N 1
ATOM 1213 C CA . PRO A 1 156 ? -2.079 -11.940 -16.981 1.00 86.75 156 PRO A CA 1
ATOM 1214 C C . PRO A 1 156 ? -0.594 -12.336 -17.021 1.00 86.75 156 PRO A C 1
ATOM 1216 O O . PRO A 1 156 ? -0.183 -13.298 -16.370 1.00 86.75 156 PRO A O 1
ATOM 1219 N N . TRP A 1 157 ? 0.227 -11.555 -17.727 1.00 81.69 157 TRP A N 1
ATOM 1220 C CA . TRP A 1 157 ? 1.665 -11.788 -17.875 1.00 81.69 157 TRP A CA 1
ATOM 1221 C C . TRP A 1 157 ? 2.436 -11.614 -16.551 1.00 81.69 157 TRP A C 1
ATOM 1223 O O . TRP A 1 157 ? 3.312 -12.421 -16.229 1.00 81.69 157 TRP A O 1
ATOM 1233 N N . LEU A 1 158 ? 2.074 -10.614 -15.741 1.00 86.75 158 LEU A N 1
ATOM 1234 C CA . LEU A 1 158 ? 2.655 -10.378 -14.418 1.00 86.75 158 LEU A CA 1
ATOM 1235 C C . LEU A 1 158 ? 2.094 -11.363 -13.384 1.00 86.75 158 LEU A C 1
ATOM 1237 O O . LEU A 1 158 ? 2.840 -11.898 -12.565 1.00 86.75 158 LEU A O 1
ATOM 1241 N N . ARG A 1 159 ? 0.800 -11.687 -13.470 1.00 92.19 159 ARG A N 1
ATOM 1242 C CA . ARG A 1 159 ? 0.135 -12.677 -12.613 1.00 92.19 159 ARG A CA 1
ATOM 1243 C C . ARG A 1 159 ? 0.774 -14.062 -12.726 1.00 92.19 159 ARG A C 1
ATOM 1245 O O . ARG A 1 159 ? 0.995 -14.713 -11.710 1.00 92.19 159 ARG A O 1
ATOM 1252 N N . ALA A 1 160 ? 1.153 -14.497 -13.931 1.00 89.88 160 ALA A N 1
ATOM 1253 C CA . ALA A 1 160 ? 1.792 -15.801 -14.158 1.00 89.88 160 ALA A CA 1
ATOM 1254 C C . ALA A 1 160 ? 3.103 -15.994 -13.360 1.00 89.88 160 ALA A C 1
ATOM 1256 O O . ALA A 1 160 ? 3.479 -17.114 -12.986 1.00 89.88 160 ALA A O 1
ATOM 1257 N N . ARG A 1 161 ? 3.792 -14.890 -13.056 1.00 92.31 161 ARG A N 1
ATOM 1258 C CA . ARG A 1 161 ? 5.043 -14.837 -12.283 1.00 92.31 161 ARG A CA 1
ATOM 1259 C C . ARG A 1 161 ? 4.868 -14.232 -10.884 1.00 92.31 161 ARG A C 1
ATOM 1261 O O . ARG A 1 161 ? 5.861 -14.001 -10.198 1.00 92.31 161 ARG A O 1
ATOM 1268 N N . ALA A 1 162 ? 3.629 -13.998 -10.461 1.00 95.19 162 ALA A N 1
ATOM 1269 C CA . ALA A 1 162 ? 3.308 -13.489 -9.139 1.00 95.19 162 ALA A CA 1
ATOM 1270 C C . ALA A 1 162 ? 3.052 -14.631 -8.147 1.00 95.19 162 ALA A C 1
ATOM 1272 O O . ALA A 1 162 ? 2.550 -15.691 -8.529 1.00 95.19 162 ALA A O 1
ATOM 1273 N N . ARG A 1 163 ? 3.403 -14.445 -6.876 1.00 96.12 163 ARG A N 1
ATOM 1274 C CA . ARG A 1 163 ? 3.145 -15.403 -5.790 1.00 96.12 163 ARG A CA 1
ATOM 1275 C C . ARG A 1 163 ? 2.663 -14.666 -4.545 1.00 96.12 163 ARG A C 1
ATOM 1277 O O . ARG A 1 163 ? 3.051 -13.526 -4.322 1.00 96.12 163 ARG A O 1
ATOM 1284 N N . VAL A 1 164 ? 1.851 -15.332 -3.729 1.00 96.00 164 VAL A N 1
ATOM 1285 C CA . VAL A 1 164 ? 1.489 -14.841 -2.392 1.00 96.00 164 VAL A CA 1
ATOM 1286 C C . VAL A 1 164 ? 2.634 -15.136 -1.428 1.00 96.00 164 VAL A C 1
ATOM 1288 O O . VAL A 1 164 ? 3.146 -16.256 -1.401 1.00 96.00 164 VAL A O 1
ATOM 1291 N N . ALA A 1 165 ? 3.023 -14.144 -0.634 1.00 95.88 165 ALA A N 1
ATOM 1292 C CA . ALA A 1 165 ? 4.160 -14.234 0.276 1.00 95.88 165 ALA A CA 1
ATOM 1293 C C . ALA A 1 165 ? 3.884 -13.708 1.694 1.00 95.88 165 ALA A C 1
ATOM 1295 O O . ALA A 1 165 ? 4.683 -13.978 2.589 1.00 95.88 165 ALA A O 1
ATOM 1296 N N . GLY A 1 166 ? 2.747 -13.050 1.931 1.00 95.38 166 GLY A N 1
ATOM 1297 C CA . GLY A 1 166 ? 2.413 -12.451 3.223 1.00 95.38 166 GLY A CA 1
ATOM 1298 C C . GLY A 1 166 ? 2.983 -11.046 3.418 1.00 95.38 166 GLY A C 1
ATOM 1299 O O . GLY A 1 166 ? 3.752 -10.565 2.588 1.00 95.38 166 GLY A O 1
ATOM 1300 N N . LEU A 1 167 ? 2.617 -10.400 4.530 1.00 95.44 167 LEU A N 1
ATOM 1301 C CA . LEU A 1 167 ? 3.166 -9.111 4.965 1.00 95.44 167 LEU A CA 1
ATOM 1302 C C . LEU A 1 167 ? 4.103 -9.320 6.174 1.00 95.44 167 LEU A C 1
ATOM 1304 O O . LEU A 1 167 ? 3.612 -9.448 7.294 1.00 95.44 167 LEU A O 1
ATOM 1308 N N . PRO A 1 168 ? 5.439 -9.358 5.985 1.00 95.69 168 PRO A N 1
ATOM 1309 C CA . PRO A 1 168 ? 6.383 -9.761 7.032 1.00 95.69 168 PRO A CA 1
ATOM 1310 C C . PRO A 1 168 ? 6.295 -8.976 8.338 1.00 95.69 168 PRO A C 1
ATOM 1312 O O . PRO A 1 168 ? 6.455 -9.569 9.400 1.00 95.69 168 PRO A O 1
ATOM 1315 N N . LYS A 1 169 ? 6.027 -7.664 8.287 1.00 93.69 169 LYS A N 1
ATOM 1316 C CA . LYS A 1 169 ? 5.915 -6.844 9.505 1.00 93.69 169 LYS A CA 1
ATOM 1317 C C . LYS A 1 169 ? 4.794 -7.257 10.454 1.00 93.69 169 LYS A C 1
ATOM 1319 O O . LYS A 1 169 ? 4.868 -6.887 11.617 1.00 93.69 169 LYS A O 1
ATOM 1324 N N . LEU A 1 170 ? 3.795 -8.021 10.007 1.00 95.38 170 LEU A N 1
ATOM 1325 C CA . LEU A 1 170 ? 2.749 -8.510 10.909 1.00 95.38 170 LEU A CA 1
ATOM 1326 C C . LEU A 1 170 ? 3.275 -9.551 11.904 1.00 95.38 170 LEU A C 1
ATOM 1328 O O . LEU A 1 170 ? 2.707 -9.675 12.982 1.00 95.38 170 LEU A O 1
ATOM 1332 N N . ASP A 1 171 ? 4.391 -10.232 11.606 1.00 94.94 171 ASP A N 1
ATOM 1333 C CA . ASP A 1 171 ? 4.969 -11.232 12.514 1.00 94.94 171 ASP A CA 1
ATOM 1334 C C . ASP A 1 171 ? 5.352 -10.626 13.877 1.00 94.94 171 ASP A C 1
ATOM 1336 O O . ASP A 1 171 ? 5.290 -11.323 14.885 1.00 94.94 171 ASP A O 1
ATOM 1340 N N . ARG A 1 172 ? 5.673 -9.320 13.944 1.00 92.12 172 ARG A N 1
ATOM 1341 C CA . ARG A 1 172 ? 5.998 -8.635 15.213 1.00 92.12 172 ARG A CA 1
ATOM 1342 C C . ARG A 1 172 ? 4.807 -8.504 16.166 1.00 92.12 172 ARG A C 1
ATOM 1344 O O . ARG A 1 172 ? 4.993 -8.145 17.320 1.00 92.12 172 ARG A O 1
ATOM 1351 N N . LEU A 1 173 ? 3.592 -8.732 15.670 1.00 94.44 173 LEU A N 1
ATOM 1352 C CA . LEU A 1 173 ? 2.348 -8.532 16.412 1.00 94.44 173 LEU A CA 1
ATOM 1353 C C . LEU A 1 173 ? 1.844 -9.818 17.068 1.00 94.44 173 LEU A C 1
ATOM 1355 O O . LEU A 1 173 ? 0.962 -9.743 17.915 1.00 94.44 173 LEU A O 1
ATOM 1359 N N . ALA A 1 174 ? 2.392 -10.979 16.693 1.00 90.06 174 ALA A N 1
ATOM 1360 C CA . ALA A 1 174 ? 1.893 -12.282 17.132 1.00 90.06 174 ALA A CA 1
ATOM 1361 C C . ALA A 1 174 ? 1.926 -12.460 18.661 1.00 90.06 174 ALA A C 1
ATOM 1363 O O . ALA A 1 174 ? 1.068 -13.135 19.220 1.00 90.06 174 ALA A O 1
ATOM 1364 N N . GLU A 1 175 ? 2.898 -11.833 19.326 1.00 89.19 175 GLU A N 1
ATOM 1365 C CA . GLU A 1 175 ? 3.104 -11.909 20.778 1.00 89.19 175 GLU A CA 1
ATOM 1366 C C . GLU A 1 175 ? 2.778 -10.586 21.488 1.00 89.19 175 GLU A C 1
ATOM 1368 O O . GLU A 1 175 ? 2.991 -10.450 22.692 1.00 89.19 175 GLU A O 1
ATOM 1373 N N . GLN A 1 176 ? 2.270 -9.589 20.757 1.00 94.56 176 GLN A N 1
ATOM 1374 C CA . GLN A 1 176 ? 2.012 -8.273 21.322 1.00 94.56 176 GLN A CA 1
ATOM 1375 C C . GLN A 1 176 ? 0.771 -8.328 22.229 1.00 94.56 176 GLN A C 1
ATOM 1377 O O . GLN A 1 176 ? -0.330 -8.584 21.735 1.00 94.56 176 GLN A O 1
ATOM 1382 N N . PRO A 1 177 ? 0.893 -8.039 23.539 1.00 95.56 177 PRO A N 1
ATOM 1383 C CA . PRO A 1 177 ? -0.263 -8.006 24.420 1.00 95.56 177 PRO A CA 1
ATOM 1384 C C . PRO A 1 177 ? -1.206 -6.874 24.017 1.00 95.56 177 PRO A C 1
ATOM 1386 O O . PRO A 1 177 ? -0.780 -5.743 23.771 1.00 95.56 177 PRO A O 1
ATOM 1389 N N . THR A 1 178 ? -2.501 -7.175 24.003 1.00 97.00 178 THR A N 1
ATOM 1390 C CA . THR A 1 178 ? -3.559 -6.211 23.693 1.00 97.00 178 THR A CA 1
ATOM 1391 C C . THR A 1 178 ? -4.362 -5.872 24.941 1.00 97.00 178 THR A C 1
ATOM 1393 O O . THR A 1 178 ? -4.676 -6.749 25.739 1.00 97.00 178 THR A O 1
ATOM 1396 N N . SER A 1 179 ? -4.742 -4.606 25.085 1.00 97.50 179 SER A N 1
ATOM 1397 C CA . SER A 1 179 ? -5.624 -4.113 26.151 1.00 97.50 179 SER A CA 1
ATOM 1398 C C . SER A 1 179 ? -6.654 -3.143 25.578 1.00 97.50 179 SER A C 1
ATOM 1400 O O . SER A 1 179 ? -6.496 -2.690 24.448 1.00 97.50 179 SER A O 1
ATOM 1402 N N . ASP A 1 180 ? -7.706 -2.832 26.327 1.00 97.50 180 ASP A N 1
ATOM 1403 C CA . ASP A 1 180 ? -8.650 -1.769 25.981 1.00 97.50 180 ASP A CA 1
ATOM 1404 C C . ASP A 1 180 ? -8.562 -0.669 27.045 1.00 97.50 180 ASP A C 1
ATOM 1406 O O . ASP A 1 180 ? -8.941 -0.879 28.196 1.00 97.50 180 ASP A O 1
ATOM 1410 N N . ARG A 1 181 ? -8.001 0.485 26.670 1.00 96.94 181 ARG A N 1
ATOM 1411 C CA . ARG A 1 181 ? -7.863 1.665 27.536 1.00 96.94 181 ARG A CA 1
ATOM 1412 C C . ARG A 1 181 ? -8.947 2.719 27.290 1.00 96.94 181 ARG A C 1
ATOM 1414 O O . ARG A 1 181 ? -8.767 3.866 27.683 1.00 96.94 181 ARG A O 1
ATOM 1421 N N . GLY A 1 182 ? -10.048 2.348 26.633 1.00 95.88 182 GLY A N 1
ATOM 1422 C CA . GLY A 1 182 ? -11.228 3.201 26.493 1.00 95.88 182 GLY A CA 1
ATOM 1423 C C . GLY A 1 182 ? -11.035 4.403 25.571 1.00 95.88 182 GLY A C 1
ATOM 1424 O O . GLY A 1 182 ? -11.520 5.485 25.882 1.00 95.88 182 GLY A O 1
ATOM 1425 N N . PHE A 1 183 ? -10.326 4.243 24.452 1.00 97.69 183 PHE A N 1
ATOM 1426 C CA . PHE A 1 183 ? -10.184 5.294 23.440 1.00 97.69 183 PHE A CA 1
ATOM 1427 C C . PHE A 1 183 ? -10.259 4.729 22.022 1.00 97.69 183 PHE A C 1
ATOM 1429 O O . PHE A 1 183 ? -9.828 3.603 21.749 1.00 97.69 183 PHE A O 1
ATOM 1436 N N . LEU A 1 184 ? -10.765 5.540 21.096 1.00 98.06 184 LEU A N 1
ATOM 1437 C CA . LEU A 1 184 ? -10.690 5.263 19.666 1.00 98.06 184 LEU A CA 1
ATOM 1438 C C . LEU A 1 184 ? -9.419 5.871 19.087 1.00 98.06 184 LEU A C 1
ATOM 1440 O O . LEU A 1 184 ? -9.057 6.996 19.426 1.00 98.06 184 LEU A O 1
ATOM 1444 N N . LEU A 1 185 ? -8.764 5.154 18.178 1.00 98.00 185 LEU A N 1
ATOM 1445 C CA . LEU A 1 185 ? -7.586 5.657 17.479 1.00 98.00 185 LEU A CA 1
ATOM 1446 C C . LEU A 1 185 ? -7.920 5.939 16.016 1.00 98.00 185 LEU A C 1
ATOM 1448 O O . LEU A 1 185 ? -8.118 5.012 15.233 1.00 98.00 185 LEU A O 1
ATOM 1452 N N . TYR A 1 186 ? -7.934 7.209 15.624 1.00 97.44 186 TYR A N 1
ATOM 1453 C CA . TYR A 1 186 ? -7.933 7.586 14.216 1.00 97.44 186 TYR A CA 1
ATOM 1454 C C . TYR A 1 186 ? -6.498 7.610 13.689 1.00 97.44 186 TYR A C 1
ATOM 1456 O O . TYR A 1 186 ? -5.656 8.365 14.174 1.00 97.44 186 TYR A O 1
ATOM 1464 N N . VAL A 1 187 ? -6.212 6.784 12.686 1.00 95.50 187 VAL A N 1
ATOM 1465 C CA . VAL A 1 187 ? -4.916 6.744 12.013 1.00 95.50 187 VAL A CA 1
ATOM 1466 C C . VAL A 1 187 ? -5.031 7.447 10.670 1.00 95.50 187 VAL A C 1
ATOM 1468 O O . VAL A 1 187 ? -5.621 6.911 9.723 1.00 95.50 187 VAL A O 1
ATOM 1471 N N . ALA A 1 188 ? -4.436 8.635 10.604 1.00 91.25 188 ALA A N 1
ATOM 1472 C CA . ALA A 1 188 ? -4.460 9.488 9.432 1.00 91.25 188 ALA A CA 1
ATOM 1473 C C . ALA A 1 188 ? -3.567 8.955 8.303 1.00 91.25 188 ALA A C 1
ATOM 1475 O O . ALA A 1 188 ? -2.521 8.336 8.534 1.00 91.25 188 ALA A O 1
ATOM 1476 N N . ASP A 1 189 ? -3.957 9.267 7.070 1.00 86.56 189 ASP A N 1
ATOM 1477 C CA . ASP A 1 189 ? -3.079 9.163 5.908 1.00 86.56 189 ASP A CA 1
ATOM 1478 C C . ASP A 1 189 ? -2.520 10.533 5.480 1.00 86.56 189 ASP A C 1
ATOM 1480 O O . ASP A 1 189 ? -3.008 11.586 5.889 1.00 86.56 189 ASP A O 1
ATOM 1484 N N . ALA A 1 190 ? -1.473 10.507 4.656 1.00 80.62 190 ALA A N 1
ATOM 1485 C CA . ALA A 1 190 ? -0.819 11.658 4.061 1.00 80.62 190 ALA A CA 1
ATOM 1486 C C . ALA A 1 190 ? -1.711 12.491 3.128 1.00 80.62 190 ALA A C 1
ATOM 1488 O O . ALA A 1 190 ? -1.400 13.666 2.922 1.00 80.62 190 ALA A O 1
ATOM 1489 N N . ARG A 1 191 ? -2.757 11.917 2.507 1.00 82.94 191 ARG A N 1
ATOM 1490 C CA . ARG A 1 191 ? -3.618 12.702 1.604 1.00 82.94 191 ARG A CA 1
ATOM 1491 C C . ARG A 1 191 ? -4.691 13.459 2.397 1.00 82.94 191 ARG A C 1
ATOM 1493 O O . ARG A 1 191 ? -5.400 12.852 3.205 1.00 82.94 191 ARG A O 1
ATOM 1500 N N . PRO A 1 192 ? -4.822 14.779 2.174 1.00 80.38 192 PRO A N 1
ATOM 1501 C CA . PRO A 1 192 ? -5.871 15.581 2.781 1.00 80.38 192 PRO A CA 1
ATOM 1502 C C . PRO A 1 192 ? -7.188 15.341 2.037 1.00 80.38 192 PRO A C 1
ATOM 1504 O O . PRO A 1 192 ? -7.492 16.024 1.064 1.00 80.38 192 PRO A O 1
ATOM 1507 N N . THR A 1 193 ? -7.968 14.360 2.485 1.00 84.69 193 THR A N 1
ATOM 1508 C CA . THR A 1 193 ? -9.278 14.055 1.895 1.00 84.69 193 THR A CA 1
ATOM 1509 C C . THR A 1 193 ? -10.370 14.350 2.910 1.00 84.69 193 THR A C 1
ATOM 1511 O O . THR A 1 193 ? -10.389 13.752 3.984 1.00 84.69 193 THR A O 1
ATOM 1514 N N . ALA A 1 194 ? -11.283 15.261 2.558 1.00 90.94 194 ALA A N 1
ATOM 1515 C CA . ALA A 1 194 ? -12.442 15.633 3.374 1.00 90.94 194 ALA A CA 1
ATOM 1516 C C . ALA A 1 194 ? -12.086 15.972 4.840 1.00 90.94 194 ALA A C 1
ATOM 1518 O O . ALA A 1 194 ? -12.806 15.586 5.760 1.00 90.94 194 ALA A O 1
ATOM 1519 N N . VAL A 1 195 ? -10.969 16.678 5.060 1.00 93.25 195 VAL A N 1
ATOM 1520 C CA . VAL A 1 195 ? -10.370 16.918 6.387 1.00 93.25 195 VAL A CA 1
ATOM 1521 C C . VAL A 1 195 ? -11.378 17.502 7.376 1.00 93.25 195 VAL A C 1
ATOM 1523 O O . VAL A 1 195 ? -11.512 17.002 8.491 1.00 93.25 195 VAL A O 1
ATOM 1526 N N . GLU A 1 196 ? -12.145 18.509 6.962 1.00 94.81 196 GLU A N 1
ATOM 1527 C CA . GLU A 1 196 ? -13.148 19.163 7.801 1.00 94.81 196 GLU A CA 1
ATOM 1528 C C . GLU A 1 196 ? -14.295 18.211 8.155 1.00 94.81 196 GLU A C 1
ATOM 1530 O O . GLU A 1 196 ? -14.770 18.204 9.289 1.00 94.81 196 GLU A O 1
ATOM 1535 N N . ALA A 1 197 ? -14.739 17.391 7.198 1.00 95.31 197 ALA A N 1
ATOM 1536 C CA . ALA A 1 197 ? -15.790 16.405 7.433 1.00 95.31 197 ALA A CA 1
ATOM 1537 C C . ALA A 1 197 ? -15.315 15.299 8.383 1.00 95.31 197 ALA A C 1
ATOM 1539 O O . ALA A 1 197 ? -16.057 14.912 9.284 1.00 95.31 197 ALA A O 1
ATOM 1540 N N . VAL A 1 198 ? -14.068 14.844 8.232 1.00 95.94 198 VAL A N 1
ATOM 1541 C CA . VAL A 1 198 ? -13.449 13.884 9.150 1.00 95.94 198 VAL A CA 1
ATOM 1542 C C . VAL A 1 198 ? -13.334 14.484 10.549 1.00 95.94 198 VAL A C 1
ATOM 1544 O O . VAL A 1 198 ? -13.790 13.855 11.495 1.00 95.94 198 VAL A O 1
ATOM 1547 N N . ASN A 1 199 ? -12.809 15.702 10.709 1.00 96.25 199 ASN A N 1
ATOM 1548 C CA . ASN A 1 199 ? -12.690 16.333 12.029 1.00 96.25 199 ASN A CA 1
ATOM 1549 C C . ASN A 1 199 ? -14.057 16.461 12.724 1.00 96.25 199 ASN A C 1
ATOM 1551 O O . ASN A 1 199 ? -14.175 16.085 13.889 1.00 96.25 199 ASN A O 1
ATOM 1555 N N . ARG A 1 200 ? -15.107 16.888 12.001 1.00 96.69 200 ARG A N 1
ATOM 1556 C CA . ARG A 1 200 ? -16.483 16.929 12.533 1.00 96.69 200 ARG A CA 1
ATOM 1557 C C . ARG A 1 200 ? -16.985 15.554 12.967 1.00 96.69 200 ARG A C 1
ATOM 1559 O O . ARG A 1 200 ? -17.566 15.431 14.043 1.00 96.69 200 ARG A O 1
ATOM 1566 N N . LEU A 1 201 ? -16.751 14.524 12.155 1.00 97.25 201 LEU A N 1
ATOM 1567 C CA . LEU A 1 201 ? -17.107 13.147 12.490 1.00 97.25 201 LEU A CA 1
ATOM 1568 C C . LEU A 1 201 ? -16.404 12.686 13.775 1.00 97.25 201 LEU A C 1
ATOM 1570 O O . LEU A 1 201 ? -17.064 12.156 14.662 1.00 97.25 201 LEU A O 1
ATOM 1574 N N . LEU A 1 202 ? -15.087 12.883 13.895 1.00 97.00 202 LEU A N 1
ATOM 1575 C CA . LEU A 1 202 ? -14.330 12.441 15.071 1.00 97.00 202 LEU A CA 1
ATOM 1576 C C . LEU A 1 202 ? -14.829 13.133 16.352 1.00 97.00 202 LEU A C 1
ATOM 1578 O O . LEU A 1 202 ? -15.034 12.456 17.358 1.00 97.00 202 LEU A O 1
ATOM 1582 N N . THR A 1 203 ? -15.111 14.441 16.300 1.00 96.38 203 THR A N 1
ATOM 1583 C CA . THR A 1 203 ? -15.734 15.181 17.413 1.00 96.38 203 THR A CA 1
ATOM 1584 C C . THR A 1 203 ? -17.114 14.616 17.768 1.00 96.38 203 THR A C 1
ATOM 1586 O O . THR A 1 203 ? -17.411 14.405 18.943 1.00 96.38 203 THR A O 1
ATOM 1589 N N . ALA A 1 204 ? -17.950 14.319 16.770 1.00 96.75 204 ALA A N 1
ATOM 1590 C CA . ALA A 1 204 ? -19.283 13.760 16.994 1.00 96.75 204 ALA A CA 1
ATOM 1591 C C . ALA A 1 204 ? -19.245 12.340 17.590 1.00 96.75 204 ALA A C 1
ATOM 1593 O O . ALA A 1 204 ? -20.060 12.010 18.453 1.00 96.75 204 ALA A O 1
ATOM 1594 N N . LEU A 1 205 ? -18.297 11.498 17.163 1.00 96.88 205 LEU A N 1
ATOM 1595 C CA . LEU A 1 205 ? -18.103 10.155 17.717 1.00 96.88 205 LEU A CA 1
ATOM 1596 C C . LEU A 1 205 ? -17.691 10.204 19.187 1.00 96.88 205 LEU A C 1
ATOM 1598 O O . LEU A 1 205 ? -18.207 9.426 19.984 1.00 96.88 205 LEU A O 1
ATOM 1602 N N . GLU A 1 206 ? -16.795 11.124 19.540 1.00 95.81 206 GLU A N 1
ATOM 1603 C CA . GLU A 1 206 ? -16.343 11.325 20.916 1.00 95.81 206 GLU A CA 1
ATOM 1604 C C . GLU A 1 206 ? -17.504 11.687 21.847 1.00 95.81 206 GLU A C 1
ATOM 1606 O O . GLU A 1 206 ? -17.718 11.016 22.860 1.00 95.81 206 GLU A O 1
ATOM 1611 N N . ALA A 1 207 ? -18.317 12.671 21.449 1.00 95.44 207 ALA A N 1
ATOM 1612 C CA . ALA A 1 207 ? -19.494 13.089 22.205 1.00 95.44 207 ALA A CA 1
ATOM 1613 C C . ALA A 1 207 ? -20.516 11.952 22.367 1.00 95.44 207 ALA A C 1
ATOM 1615 O O . ALA A 1 207 ? -21.147 11.815 23.413 1.00 95.44 207 ALA A O 1
ATOM 1616 N N . ARG A 1 208 ? -20.678 11.121 21.333 1.00 96.31 208 ARG A N 1
ATOM 1617 C CA . ARG A 1 208 ? -21.694 10.066 21.304 1.00 96.31 208 ARG A CA 1
ATOM 1618 C C . ARG A 1 208 ? -21.295 8.796 22.049 1.00 96.31 208 ARG A C 1
ATOM 1620 O O . ARG A 1 208 ? -22.156 8.137 22.625 1.00 96.31 208 ARG A O 1
ATOM 1627 N N . LEU A 1 209 ? -20.017 8.431 22.008 1.00 95.88 209 LEU A N 1
ATOM 1628 C CA . LEU A 1 209 ? -19.497 7.243 22.686 1.00 95.88 209 LEU A CA 1
ATOM 1629 C C . LEU A 1 209 ? -19.056 7.524 24.123 1.00 95.88 209 LEU A C 1
ATOM 1631 O O . LEU A 1 209 ? -18.882 6.579 24.889 1.00 95.88 209 LEU A O 1
ATOM 1635 N N . GLY A 1 210 ? -18.844 8.793 24.483 1.00 95.81 210 GLY A N 1
ATOM 1636 C CA . GLY A 1 210 ? -18.296 9.159 25.787 1.00 95.81 210 GLY A CA 1
ATOM 1637 C C . GLY A 1 210 ? -16.855 8.677 25.983 1.00 95.81 210 GLY A C 1
ATOM 1638 O O . GLY A 1 210 ? -16.425 8.491 27.118 1.00 95.81 210 GLY A O 1
ATOM 1639 N N . CYS A 1 211 ? -16.110 8.450 24.894 1.00 95.44 211 CYS A N 1
ATOM 1640 C CA . CYS A 1 211 ? -14.707 8.043 24.930 1.00 95.44 211 CYS A CA 1
ATOM 1641 C C . CYS A 1 211 ? -13.855 8.914 23.997 1.00 95.44 211 CYS A C 1
ATOM 1643 O O . CYS A 1 211 ? -14.313 9.243 22.899 1.00 95.44 211 CYS A O 1
ATOM 1645 N N . PRO A 1 212 ? -12.613 9.262 24.379 1.00 96.56 212 PRO A N 1
ATOM 1646 C CA . PRO A 1 212 ? -11.754 10.109 23.564 1.00 96.56 212 PRO A CA 1
ATOM 1647 C C . PRO A 1 212 ? -11.431 9.467 22.210 1.00 96.56 212 PRO A C 1
ATOM 1649 O O . PRO A 1 212 ? -11.123 8.274 22.123 1.00 96.56 212 PRO A O 1
ATOM 1652 N N . VAL A 1 213 ? -11.448 10.286 21.157 1.00 96.38 213 VAL A N 1
ATOM 1653 C CA . VAL A 1 213 ? -10.919 9.928 19.840 1.00 96.38 213 VAL A CA 1
ATOM 1654 C C . VAL A 1 213 ? -9.552 10.582 19.678 1.00 96.38 213 VAL A C 1
ATOM 1656 O O . VAL A 1 213 ? -9.440 11.802 19.564 1.00 96.38 213 VAL A O 1
ATOM 1659 N N . LEU A 1 214 ? -8.497 9.771 19.677 1.00 96.31 214 LEU A N 1
ATOM 1660 C CA . LEU A 1 214 ? -7.123 10.243 19.543 1.00 96.31 214 LEU A CA 1
ATOM 1661 C C . LEU A 1 214 ? -6.656 10.115 18.098 1.00 96.31 214 LEU A C 1
ATOM 1663 O O . LEU A 1 214 ? -6.944 9.126 17.424 1.00 96.31 214 LEU A O 1
ATOM 1667 N N . VAL A 1 215 ? -5.918 11.116 17.627 1.00 95.56 215 VAL A N 1
ATOM 1668 C CA . VAL A 1 215 ? -5.427 11.173 16.251 1.00 95.56 215 VAL A CA 1
ATOM 1669 C C . VAL A 1 215 ? -3.946 10.849 16.223 1.00 95.56 215 VAL A C 1
ATOM 1671 O O . VAL A 1 215 ? -3.130 11.561 16.803 1.00 95.56 215 VAL A O 1
ATOM 1674 N N . ARG A 1 216 ? -3.594 9.800 15.482 1.00 93.88 216 ARG A N 1
ATOM 1675 C CA . ARG A 1 216 ? -2.226 9.580 15.033 1.00 93.88 216 ARG A CA 1
ATOM 1676 C C . ARG A 1 216 ? -2.044 10.215 13.665 1.00 93.88 216 ARG A C 1
ATOM 1678 O O . ARG A 1 216 ? -2.551 9.700 12.667 1.00 93.88 216 ARG A O 1
ATOM 1685 N N . ASP A 1 217 ? -1.287 11.303 13.634 1.00 89.69 217 ASP A N 1
ATOM 1686 C CA . ASP A 1 217 ? -0.945 11.986 12.394 1.00 89.69 217 ASP A CA 1
ATOM 1687 C C . ASP A 1 217 ? -0.116 11.104 11.458 1.00 89.69 217 ASP A C 1
ATOM 1689 O O . ASP A 1 217 ? 0.704 10.279 11.878 1.00 89.69 217 ASP A O 1
ATOM 1693 N N . HIS A 1 218 ? -0.284 11.342 10.159 1.00 86.62 218 HIS A N 1
ATOM 1694 C CA . HIS A 1 218 ? 0.669 10.837 9.191 1.00 86.62 218 HIS A CA 1
ATOM 1695 C C . HIS A 1 218 ? 1.982 11.632 9.328 1.00 86.62 218 HIS A C 1
ATOM 1697 O O . HIS A 1 218 ? 1.931 12.862 9.311 1.00 86.62 218 HIS A O 1
ATOM 1703 N N . PRO A 1 219 ? 3.166 10.991 9.381 1.00 80.00 219 PRO A N 1
ATOM 1704 C CA . PRO A 1 219 ? 4.418 11.706 9.645 1.00 80.00 219 PRO A CA 1
ATOM 1705 C C . PRO A 1 219 ? 4.764 12.789 8.610 1.00 80.00 219 PRO A C 1
ATOM 1707 O O . PRO A 1 219 ? 5.364 13.799 8.949 1.00 80.00 219 PRO A O 1
ATOM 1710 N N . ALA A 1 220 ? 4.338 12.613 7.355 1.00 77.12 220 ALA A N 1
ATOM 1711 C CA . ALA A 1 220 ? 4.507 13.618 6.297 1.00 77.12 220 ALA A CA 1
ATOM 1712 C C . ALA A 1 220 ? 3.550 14.828 6.404 1.00 77.12 220 ALA A C 1
ATOM 1714 O O . ALA A 1 220 ? 3.688 15.785 5.647 1.00 77.12 220 ALA A O 1
ATOM 1715 N N . ARG A 1 221 ? 2.532 14.769 7.274 1.00 82.69 221 ARG A N 1
ATOM 1716 C CA . ARG A 1 221 ? 1.494 15.799 7.451 1.00 82.69 221 ARG A CA 1
ATOM 1717 C C . ARG A 1 221 ? 1.073 15.899 8.930 1.00 82.69 221 ARG A C 1
ATOM 1719 O O . ARG A 1 221 ? -0.098 15.663 9.242 1.00 82.69 221 ARG A O 1
ATOM 1726 N N . PRO A 1 222 ? 2.000 16.220 9.850 1.00 84.06 222 PRO A N 1
ATOM 1727 C CA . PRO A 1 222 ? 1.628 16.494 11.233 1.00 84.06 222 PRO A CA 1
ATOM 1728 C C . PRO A 1 222 ? 0.653 17.674 11.258 1.00 84.06 222 PRO A C 1
ATOM 1730 O O . PRO A 1 222 ? 0.766 18.582 10.435 1.00 84.06 222 PRO A O 1
ATOM 1733 N N . GLY A 1 223 ? -0.319 17.680 12.165 1.00 87.06 223 GLY A N 1
ATOM 1734 C CA . GLY A 1 223 ? -1.254 18.810 12.239 1.00 87.06 223 GLY A CA 1
ATOM 1735 C C . GLY A 1 223 ? -2.523 18.667 11.414 1.00 87.06 223 GLY A C 1
ATOM 1736 O O . GLY A 1 223 ? -3.443 19.448 11.622 1.00 87.06 223 GLY A O 1
ATOM 1737 N N . LEU A 1 224 ? -2.589 17.719 10.476 1.00 88.62 224 LEU A N 1
ATOM 1738 C CA . LEU A 1 224 ? -3.618 17.764 9.436 1.00 88.62 224 LEU A CA 1
ATOM 1739 C C . LEU A 1 224 ? -5.036 17.528 9.972 1.00 88.62 224 LEU A C 1
ATOM 1741 O O . LEU A 1 224 ? -5.970 18.213 9.566 1.00 88.62 224 LEU A O 1
ATOM 1745 N N . TYR A 1 225 ? -5.197 16.574 10.888 1.00 89.38 225 TYR A N 1
ATOM 1746 C CA . TYR A 1 225 ? -6.492 16.241 11.478 1.00 89.38 225 TYR A CA 1
ATOM 1747 C C . TYR A 1 225 ? -6.508 16.694 12.935 1.00 89.38 225 TYR A C 1
ATOM 1749 O O . TYR A 1 225 ? -5.725 16.223 13.760 1.00 89.38 225 TYR A O 1
ATOM 1757 N N . ARG A 1 226 ? -7.369 17.660 13.246 1.00 87.81 226 ARG A N 1
ATOM 1758 C CA . ARG A 1 226 ? -7.466 18.318 14.552 1.00 87.81 226 ARG A CA 1
ATOM 1759 C C . ARG A 1 226 ? -8.938 18.450 14.920 1.00 87.81 226 ARG A C 1
ATOM 1761 O O . ARG A 1 226 ? -9.515 19.519 14.738 1.00 87.81 226 ARG A O 1
ATOM 1768 N N . PRO A 1 227 ? -9.577 17.357 15.360 1.00 84.12 227 PRO A N 1
ATOM 1769 C CA . PRO A 1 227 ? -10.944 17.440 15.839 1.00 84.12 227 PRO A CA 1
ATOM 1770 C C . PRO A 1 227 ? -11.002 18.309 17.092 1.00 84.12 227 PRO A C 1
ATOM 1772 O O . PRO A 1 227 ? -10.105 18.258 17.940 1.00 84.12 227 PRO A O 1
ATOM 1775 N N . GLU A 1 228 ? -12.074 19.083 17.220 1.00 85.19 228 GLU A N 1
ATOM 1776 C CA . GLU A 1 228 ? -12.385 19.761 18.472 1.00 85.19 228 GLU A CA 1
ATOM 1777 C C . GLU A 1 228 ? -12.625 18.687 19.536 1.00 85.19 228 GLU A C 1
ATOM 1779 O O . GLU A 1 228 ? -13.444 17.781 19.347 1.00 85.19 228 GLU A O 1
ATOM 1784 N N . ALA A 1 229 ? -11.854 18.736 20.622 1.00 79.62 229 ALA A N 1
ATOM 1785 C CA . ALA A 1 229 ? -12.016 17.797 21.720 1.00 79.62 229 ALA A CA 1
ATOM 1786 C C . ALA A 1 229 ? -13.331 18.108 22.444 1.00 79.62 229 ALA A C 1
ATOM 1788 O O . ALA A 1 229 ? -13.542 19.237 22.885 1.00 79.62 229 ALA A O 1
ATOM 1789 N N . SER A 1 230 ? -14.201 17.108 22.569 1.00 70.88 230 SER A N 1
ATOM 1790 C CA . SER A 1 230 ? -15.426 17.206 23.375 1.00 70.88 230 SER A CA 1
ATOM 1791 C C . SER A 1 230 ? -15.240 16.614 24.776 1.00 70.88 230 SER A C 1
ATOM 1793 O O . SER A 1 230 ? -16.076 16.828 25.650 1.00 70.88 230 SER A O 1
ATOM 1795 N N . LEU A 1 231 ? -14.117 15.928 25.014 1.00 76.81 231 LEU A N 1
ATOM 1796 C CA . LEU A 1 231 ? -13.697 15.355 26.286 1.00 76.81 231 LEU A CA 1
ATOM 1797 C C . LEU A 1 231 ? -12.277 15.814 26.667 1.00 76.81 231 LEU A C 1
ATOM 1799 O O . LEU A 1 231 ? -11.444 16.075 25.790 1.00 76.81 231 LEU A O 1
ATOM 1803 N N . PRO A 1 232 ? -11.951 15.857 27.974 1.00 79.31 232 PRO A N 1
ATOM 1804 C CA . PRO A 1 232 ? -10.583 16.069 28.433 1.00 79.31 232 PRO A CA 1
ATOM 1805 C C . PRO A 1 232 ? -9.622 15.031 27.838 1.00 79.31 232 PRO A C 1
ATOM 1807 O O . PRO A 1 232 ? -9.921 13.837 27.789 1.00 79.31 232 PRO A O 1
ATOM 1810 N N . ARG A 1 233 ? -8.445 15.483 27.401 1.00 86.62 233 ARG A N 1
ATOM 1811 C CA . ARG A 1 233 ? -7.382 14.601 26.907 1.00 86.62 233 ARG A CA 1
ATOM 1812 C C . ARG A 1 233 ? -6.512 14.150 28.074 1.00 86.62 233 ARG A C 1
ATOM 1814 O O . ARG A 1 233 ? -5.901 14.985 28.733 1.00 86.62 233 ARG A O 1
ATOM 1821 N N . ASP A 1 234 ? -6.439 12.841 28.305 1.00 91.88 234 ASP A N 1
ATOM 1822 C CA . ASP A 1 234 ? -5.456 12.254 29.219 1.00 91.88 234 ASP A CA 1
ATOM 1823 C C . ASP A 1 234 ? -4.044 12.406 28.611 1.00 91.88 234 ASP A C 1
ATOM 1825 O O . ASP A 1 234 ? -3.785 11.836 27.541 1.00 91.88 234 ASP A O 1
ATOM 1829 N N . PRO A 1 235 ? -3.118 13.136 29.264 1.00 93.56 235 PRO A N 1
ATOM 1830 C CA . PRO A 1 235 ? -1.754 13.310 28.770 1.00 93.56 235 PRO A CA 1
ATOM 1831 C C . PRO A 1 235 ? -1.009 11.990 28.541 1.00 93.56 235 PRO A C 1
ATOM 1833 O O . PRO A 1 235 ? -0.200 11.899 27.619 1.00 93.56 235 PRO A O 1
ATOM 1836 N N . ALA A 1 236 ? -1.285 10.949 29.335 1.00 94.38 236 ALA A N 1
ATOM 1837 C CA . ALA A 1 236 ? -0.640 9.649 29.186 1.00 94.38 236 ALA A CA 1
ATOM 1838 C C . ALA A 1 236 ? -1.102 8.923 27.914 1.00 94.38 236 ALA A C 1
ATOM 1840 O O . ALA 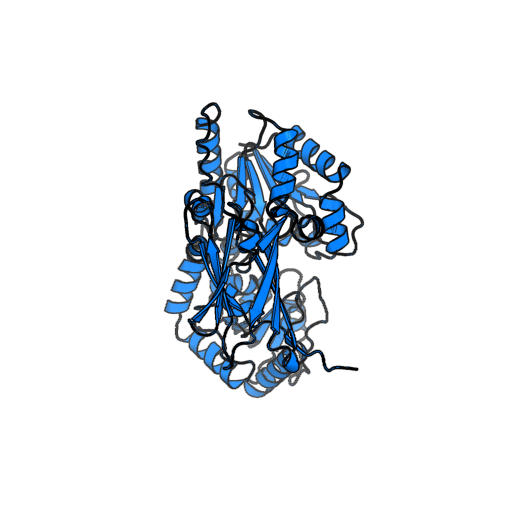A 1 236 ? -0.291 8.290 27.232 1.00 94.38 236 ALA A O 1
ATOM 1841 N N . LEU A 1 237 ? -2.387 9.034 27.561 1.00 93.38 237 LEU A N 1
ATOM 1842 C CA . LEU A 1 237 ? -2.902 8.489 26.304 1.00 93.38 237 LEU A CA 1
ATOM 1843 C C . LEU A 1 237 ? -2.411 9.297 25.098 1.00 93.38 237 LEU A C 1
ATOM 1845 O O . LEU A 1 237 ? -2.064 8.708 24.075 1.00 93.38 237 LEU A O 1
ATOM 1849 N N . GLN A 1 238 ? -2.323 10.623 25.222 1.00 92.69 238 GLN A N 1
ATOM 1850 C CA . GLN A 1 238 ? -1.776 11.470 24.162 1.00 92.69 238 GLN A CA 1
ATOM 1851 C C . GLN A 1 238 ? -0.305 11.123 23.885 1.00 92.69 238 GLN A C 1
ATOM 1853 O O . GLN A 1 238 ? 0.054 10.853 22.740 1.00 92.69 238 GLN A O 1
ATOM 1858 N N . ALA A 1 239 ? 0.518 11.004 24.933 1.00 93.44 239 ALA A N 1
ATOM 1859 C CA . ALA A 1 239 ? 1.918 10.600 24.812 1.00 93.44 239 ALA A CA 1
ATOM 1860 C C . ALA A 1 239 ? 2.074 9.203 24.182 1.00 93.44 239 ALA A C 1
ATOM 1862 O O . ALA A 1 239 ? 2.981 8.979 23.380 1.00 93.44 239 ALA A O 1
ATOM 1863 N N . LEU A 1 240 ? 1.169 8.268 24.498 1.00 93.50 240 LEU A N 1
ATOM 1864 C CA . LEU A 1 240 ? 1.141 6.940 23.880 1.00 93.50 240 LEU A CA 1
ATOM 1865 C C . LEU A 1 240 ? 0.901 7.016 22.362 1.00 93.50 240 LEU A C 1
ATOM 1867 O O . LEU A 1 240 ? 1.518 6.265 21.610 1.00 93.50 240 LEU A O 1
ATOM 1871 N N . VAL A 1 241 ? 0.015 7.907 21.909 1.00 90.88 241 VAL A N 1
ATOM 1872 C CA . VAL A 1 241 ? -0.323 8.091 20.486 1.00 90.88 241 VAL A CA 1
ATOM 1873 C C . VAL A 1 241 ? 0.749 8.873 19.731 1.00 90.88 241 VAL A C 1
ATOM 1875 O O . VAL A 1 241 ? 1.003 8.584 18.560 1.00 90.88 241 VAL A O 1
ATOM 1878 N N . GLU A 1 242 ? 1.394 9.835 20.384 1.00 89.38 242 GLU A N 1
ATOM 1879 C CA . GLU A 1 242 ? 2.475 10.652 19.821 1.00 89.38 242 GLU A CA 1
ATOM 1880 C C . GLU A 1 242 ? 3.822 9.926 19.795 1.00 89.38 242 GLU A C 1
ATOM 1882 O O . GLU A 1 242 ? 4.731 10.340 19.073 1.00 89.38 242 GLU A O 1
ATOM 1887 N N . ALA A 1 243 ? 3.938 8.802 20.506 1.00 86.94 243 ALA A N 1
ATOM 1888 C CA . ALA A 1 243 ? 5.131 7.974 20.501 1.00 86.94 243 ALA A CA 1
ATOM 1889 C C . ALA A 1 243 ? 5.589 7.617 19.073 1.00 86.94 243 ALA A C 1
ATOM 1891 O O . ALA A 1 243 ? 4.805 7.470 18.124 1.00 86.94 243 ALA A O 1
ATOM 1892 N N . GLY A 1 244 ? 6.904 7.452 18.913 1.00 82.69 244 GLY A N 1
ATOM 1893 C CA . GLY A 1 244 ? 7.502 7.092 17.629 1.00 82.69 244 GLY A CA 1
ATOM 1894 C C . GLY A 1 244 ? 6.930 5.785 17.075 1.00 82.69 244 GLY A C 1
ATOM 1895 O O . GLY A 1 244 ? 6.571 5.727 15.900 1.00 82.69 244 GLY A O 1
ATOM 1896 N N . ASP A 1 245 ? 6.769 4.758 17.906 1.00 88.25 245 ASP A N 1
ATOM 1897 C CA . ASP A 1 245 ? 6.185 3.471 17.523 1.00 88.25 245 ASP A CA 1
ATOM 1898 C C . ASP A 1 245 ? 4.645 3.479 17.658 1.00 88.25 245 ASP A C 1
ATOM 1900 O O . ASP A 1 245 ? 4.141 3.724 18.752 1.00 88.25 245 ASP A O 1
ATOM 1904 N N . PRO A 1 246 ? 3.870 3.213 16.585 1.00 92.00 246 PRO A N 1
ATOM 1905 C CA . PRO A 1 246 ? 2.412 3.137 16.673 1.00 92.00 246 PRO A CA 1
ATOM 1906 C C . PRO A 1 246 ? 1.874 1.877 17.371 1.00 92.00 246 PRO A C 1
ATOM 1908 O O . PRO A 1 246 ? 0.696 1.865 17.734 1.00 92.00 246 PRO A O 1
ATOM 1911 N N . ILE A 1 247 ? 2.666 0.806 17.519 1.00 94.69 247 ILE A N 1
ATOM 1912 C CA . ILE A 1 247 ? 2.158 -0.491 18.001 1.00 94.69 247 ILE A CA 1
ATOM 1913 C C . ILE A 1 247 ? 1.575 -0.417 19.422 1.00 94.69 247 ILE A C 1
ATOM 1915 O O . ILE A 1 247 ? 0.465 -0.922 19.608 1.00 94.69 247 ILE A O 1
ATOM 1919 N N . PRO A 1 248 ? 2.212 0.242 20.411 1.00 95.94 248 PRO A N 1
ATOM 1920 C CA . PRO A 1 248 ? 1.640 0.372 21.750 1.00 95.94 248 PRO A CA 1
ATOM 1921 C C . PRO A 1 248 ? 0.257 1.042 21.772 1.00 95.94 248 PRO A C 1
ATOM 1923 O O . PRO A 1 248 ? -0.645 0.567 22.463 1.00 95.94 248 PRO A O 1
ATOM 1926 N N . ALA A 1 249 ? 0.055 2.103 20.981 1.00 97.00 249 ALA A N 1
ATOM 1927 C CA . ALA A 1 249 ? -1.240 2.775 20.869 1.00 97.00 249 ALA A CA 1
ATOM 1928 C C . ALA A 1 249 ? -2.294 1.878 20.200 1.00 97.00 249 ALA A C 1
ATOM 1930 O O . ALA A 1 249 ? -3.410 1.753 20.705 1.00 97.00 249 ALA A O 1
ATOM 1931 N N . LEU A 1 250 ? -1.930 1.202 19.103 1.00 97.50 250 LEU A N 1
ATOM 1932 C CA . LEU A 1 250 ? -2.810 0.245 18.425 1.00 97.50 250 LEU A CA 1
ATOM 1933 C C . LEU A 1 250 ? -3.234 -0.892 19.361 1.00 97.50 250 LEU A C 1
ATOM 1935 O O . LEU A 1 250 ? -4.412 -1.237 19.423 1.00 97.50 250 LEU A O 1
ATOM 1939 N N . ALA A 1 251 ? -2.296 -1.450 20.125 1.00 97.62 251 ALA A N 1
ATOM 1940 C CA . ALA A 1 251 ? -2.555 -2.554 21.040 1.00 97.62 251 ALA A CA 1
ATOM 1941 C C . ALA A 1 251 ? -3.454 -2.160 22.225 1.00 97.62 251 ALA A C 1
ATOM 1943 O O . ALA A 1 251 ? -4.149 -3.023 22.764 1.00 97.62 251 ALA A O 1
ATOM 1944 N N . ALA A 1 252 ? -3.468 -0.881 22.614 1.00 98.12 252 ALA A N 1
ATOM 1945 C CA . ALA A 1 252 ? -4.222 -0.361 23.756 1.00 98.12 252 ALA A CA 1
ATOM 1946 C C . ALA A 1 252 ? -5.599 0.241 23.410 1.00 98.12 252 ALA A C 1
ATOM 1948 O O . ALA A 1 252 ? -6.418 0.420 24.309 1.00 98.12 252 ALA A O 1
ATOM 1949 N N . CYS A 1 253 ? -5.861 0.583 22.145 1.00 98.31 253 CYS A N 1
ATOM 1950 C CA . CYS A 1 253 ? -7.122 1.218 21.744 1.00 98.31 253 CYS A CA 1
ATOM 1951 C C . CYS A 1 253 ? -8.317 0.243 21.735 1.00 98.31 253 CYS A C 1
ATOM 1953 O O . CYS A 1 253 ? -8.146 -0.976 21.617 1.00 98.31 253 CYS A O 1
ATOM 1955 N N . SER A 1 254 ? -9.535 0.782 21.815 1.00 98.25 254 SER A N 1
ATOM 1956 C CA . SER A 1 254 ? -10.791 0.017 21.748 1.00 98.25 254 SER A CA 1
ATOM 1957 C C . SER A 1 254 ? -11.176 -0.346 20.309 1.00 98.25 254 SER A C 1
ATOM 1959 O O . SER A 1 254 ? -11.791 -1.384 20.060 1.00 98.25 254 SER A O 1
ATOM 1961 N N . ALA A 1 255 ? -10.849 0.531 19.355 1.00 98.44 255 ALA A N 1
ATOM 1962 C CA . ALA A 1 255 ? -11.000 0.318 17.920 1.00 98.44 255 ALA A CA 1
ATOM 1963 C C . ALA A 1 255 ? -10.186 1.352 17.131 1.00 98.44 255 ALA A C 1
ATOM 1965 O O . ALA A 1 255 ? -9.805 2.404 17.655 1.00 98.44 255 ALA A O 1
ATOM 1966 N N . VAL A 1 256 ? -9.958 1.051 15.855 1.00 98.50 256 VAL A N 1
ATOM 1967 C CA . VAL A 1 256 ? -9.205 1.897 14.929 1.00 98.50 256 VAL A CA 1
ATOM 1968 C C . VAL A 1 256 ? -10.122 2.439 13.844 1.00 98.50 256 VAL A C 1
ATOM 1970 O O . VAL A 1 256 ? -10.924 1.702 13.278 1.00 98.50 256 VAL A O 1
ATOM 1973 N N . LEU A 1 257 ? -9.968 3.718 13.522 1.00 97.94 257 LEU A N 1
ATOM 1974 C CA . LEU A 1 257 ? -10.576 4.368 12.370 1.00 97.94 257 LEU A CA 1
ATOM 1975 C C . LEU A 1 257 ? -9.466 4.763 11.401 1.00 97.94 257 LEU A C 1
ATOM 1977 O O . LEU A 1 257 ? -8.429 5.278 11.813 1.00 97.94 257 LEU A O 1
ATOM 1981 N N . THR A 1 258 ? -9.657 4.546 10.108 1.00 95.81 258 THR A N 1
ATOM 1982 C CA . THR A 1 258 ? -8.704 5.020 9.098 1.00 95.81 258 THR A CA 1
ATOM 1983 C C . THR A 1 258 ? -9.402 5.239 7.768 1.00 95.81 258 THR A C 1
ATOM 1985 O O . THR A 1 258 ? -10.446 4.652 7.493 1.00 95.81 258 THR A O 1
ATOM 1988 N N . ASN A 1 259 ? -8.820 6.080 6.926 1.00 86.88 259 ASN A N 1
ATOM 1989 C CA . ASN A 1 259 ? -9.210 6.190 5.530 1.00 86.88 259 ASN A CA 1
ATOM 1990 C C . ASN A 1 259 ? -8.513 5.115 4.676 1.00 86.88 259 ASN A C 1
ATOM 1992 O O . ASN A 1 259 ? -9.196 4.444 3.919 1.00 86.88 259 ASN A O 1
ATOM 1996 N N . TYR A 1 260 ? -7.197 4.882 4.800 1.00 84.25 260 TYR A N 1
ATOM 1997 C CA . TYR A 1 260 ? -6.514 3.766 4.103 1.00 84.25 260 TYR A CA 1
ATOM 1998 C C . TYR A 1 260 ? -5.078 3.465 4.604 1.00 84.25 260 TYR A C 1
ATOM 2000 O O . TYR A 1 260 ? -4.199 3.060 3.838 1.00 84.25 260 TYR A O 1
ATOM 2008 N N . SER A 1 261 ? -4.794 3.605 5.902 1.00 86.50 261 SER A N 1
ATOM 2009 C CA . SER A 1 261 ? -3.456 3.296 6.435 1.00 86.50 261 SER A CA 1
ATOM 2010 C C . SER A 1 261 ? -3.174 1.787 6.515 1.00 86.50 261 SER A C 1
ATOM 2012 O O . SER A 1 261 ? -4.019 1.008 6.952 1.00 86.50 261 SER A O 1
ATOM 2014 N N . THR A 1 262 ? -1.938 1.345 6.215 1.00 87.69 262 THR A N 1
ATOM 2015 C CA . THR A 1 262 ? -1.546 -0.064 6.467 1.00 87.69 262 THR A CA 1
ATOM 2016 C C . THR A 1 262 ? -1.520 -0.400 7.954 1.00 87.69 262 THR A C 1
ATOM 2018 O O . THR A 1 262 ? -1.529 -1.577 8.291 1.00 87.69 262 THR A O 1
ATOM 2021 N N . LEU A 1 263 ? -1.505 0.605 8.837 1.00 92.81 263 LEU A N 1
ATOM 2022 C CA . LEU A 1 263 ? -1.693 0.388 10.272 1.00 92.81 263 LEU A CA 1
ATOM 2023 C C . LEU A 1 263 ? -3.077 -0.209 10.575 1.00 92.81 263 LEU A C 1
ATOM 2025 O O . LEU A 1 263 ? -3.228 -0.874 11.591 1.00 92.81 263 LEU A O 1
ATOM 2029 N N . GLY A 1 264 ? -4.057 -0.069 9.672 1.00 95.25 264 GLY A N 1
ATOM 2030 C CA . GLY A 1 264 ? -5.319 -0.803 9.754 1.00 95.25 264 GLY A CA 1
ATOM 2031 C C . GLY A 1 264 ? -5.133 -2.323 9.657 1.00 95.25 264 GLY A C 1
ATOM 2032 O O . GLY A 1 264 ? -5.783 -3.058 10.389 1.00 95.25 264 GLY A O 1
ATOM 2033 N N . LEU A 1 265 ? -4.194 -2.820 8.838 1.00 95.06 265 LEU A N 1
ATOM 2034 C CA . LEU A 1 265 ? -3.859 -4.254 8.816 1.00 95.06 265 LEU A CA 1
ATOM 2035 C C . LEU A 1 265 ? -3.195 -4.704 10.119 1.00 95.06 265 LEU A C 1
ATOM 2037 O O . LEU A 1 265 ? -3.453 -5.807 10.586 1.00 95.06 265 LEU A O 1
ATOM 2041 N N . GLU A 1 266 ? -2.354 -3.851 10.703 1.00 95.94 266 GLU A N 1
ATOM 2042 C CA . GLU A 1 266 ? -1.697 -4.118 11.986 1.00 95.94 266 GLU A CA 1
ATOM 2043 C C . GLU A 1 266 ? -2.729 -4.149 13.125 1.00 95.94 266 GLU A C 1
ATOM 2045 O O . GLU A 1 266 ? -2.702 -5.059 13.948 1.00 95.94 266 GLU A O 1
ATOM 2050 N N . ALA A 1 267 ? -3.711 -3.242 13.111 1.00 96.94 267 ALA A N 1
ATOM 2051 C CA . ALA A 1 267 ? -4.856 -3.263 14.020 1.00 96.94 267 ALA A CA 1
ATOM 2052 C C . ALA A 1 267 ? -5.646 -4.575 13.910 1.00 96.94 267 ALA A C 1
ATOM 2054 O O . ALA A 1 267 ? -5.880 -5.251 14.910 1.00 96.94 267 ALA A O 1
ATOM 2055 N N . LEU A 1 268 ? -6.005 -4.971 12.685 1.00 96.50 268 LEU A N 1
ATOM 2056 C CA . LEU A 1 268 ? -6.733 -6.213 12.438 1.00 96.50 268 LEU A CA 1
ATOM 2057 C C . LEU A 1 268 ? -5.931 -7.455 12.855 1.00 96.50 268 LEU A C 1
ATOM 2059 O O . LEU A 1 268 ? -6.525 -8.413 13.350 1.00 96.50 268 LEU A O 1
ATOM 2063 N N . ALA A 1 269 ? -4.607 -7.457 12.671 1.00 95.62 269 ALA A N 1
ATOM 2064 C CA . ALA A 1 269 ? -3.725 -8.535 13.122 1.00 95.62 269 ALA A CA 1
ATOM 2065 C C . ALA A 1 269 ? -3.648 -8.621 14.657 1.00 95.62 269 ALA A C 1
ATOM 2067 O O . ALA A 1 269 ? -3.636 -9.722 15.196 1.00 95.62 269 ALA A O 1
ATOM 2068 N N . LEU A 1 270 ? -3.706 -7.479 15.353 1.00 96.38 270 LEU A N 1
ATOM 2069 C CA . LEU A 1 270 ? -3.859 -7.383 16.812 1.00 96.38 270 LEU A CA 1
ATOM 2070 C C . LEU A 1 270 ? -5.288 -7.703 17.299 1.00 96.38 270 LEU A C 1
ATOM 2072 O O . LEU A 1 270 ? -5.597 -7.513 18.471 1.00 96.38 270 LEU A O 1
ATOM 2076 N N . GLY A 1 271 ? -6.202 -8.124 16.420 1.00 96.38 271 GLY A N 1
ATOM 2077 C CA . GLY A 1 271 ? -7.589 -8.405 16.799 1.00 96.38 271 GLY A CA 1
ATOM 2078 C C . GLY A 1 271 ? -8.420 -7.161 17.132 1.00 96.38 271 GLY A C 1
ATOM 2079 O O . GLY A 1 271 ? -9.492 -7.286 17.720 1.00 96.38 271 GLY A O 1
ATOM 2080 N N . LYS A 1 272 ? -7.958 -5.960 16.767 1.00 97.75 272 LYS A N 1
ATOM 2081 C CA . LYS A 1 272 ? -8.697 -4.715 16.995 1.00 97.75 272 LYS A CA 1
ATOM 2082 C C . LYS A 1 272 ? -9.775 -4.515 15.929 1.00 97.75 272 LYS A C 1
ATOM 2084 O O . LYS A 1 272 ? -9.478 -4.682 14.742 1.00 97.75 272 LYS A O 1
ATOM 2089 N N . PRO A 1 273 ? -10.999 -4.102 16.310 1.00 98.19 273 PRO A N 1
ATOM 2090 C CA . PRO A 1 273 ? -12.001 -3.674 15.344 1.00 98.19 273 PRO A CA 1
ATOM 2091 C C . PRO A 1 273 ? -11.468 -2.503 14.515 1.00 98.19 273 PRO A C 1
ATOM 2093 O O . PRO A 1 273 ? -10.917 -1.547 15.066 1.00 98.19 273 PRO A O 1
ATOM 2096 N N . LEU A 1 274 ? -11.645 -2.578 13.199 1.00 98.19 274 LEU A N 1
ATOM 2097 C CA . LEU A 1 274 ? -11.243 -1.539 12.256 1.00 98.19 274 LEU A CA 1
ATOM 2098 C C . LEU A 1 274 ? -12.479 -0.990 11.555 1.00 98.19 274 LEU A C 1
ATOM 2100 O O . LEU A 1 274 ? -13.242 -1.765 10.981 1.00 98.19 274 LEU A O 1
ATOM 2104 N N . VAL A 1 275 ? -12.616 0.333 11.530 1.00 98.25 275 VAL A N 1
ATOM 2105 C CA . VAL A 1 275 ? -13.549 1.035 10.654 1.00 98.25 275 VAL A CA 1
ATOM 2106 C C . VAL A 1 275 ? -12.786 1.757 9.552 1.00 98.25 275 VAL A C 1
ATOM 2108 O O . VAL A 1 275 ? -11.928 2.601 9.818 1.00 98.25 275 VAL A O 1
ATOM 2111 N N . SER A 1 276 ? -13.118 1.431 8.306 1.00 97.12 276 SER A N 1
ATOM 2112 C CA . SER A 1 276 ? -12.638 2.145 7.129 1.00 97.12 276 SER A CA 1
ATOM 2113 C C . SER A 1 276 ? -13.659 3.210 6.739 1.00 97.12 276 SER A C 1
ATOM 2115 O O . SER A 1 276 ? -14.817 2.888 6.468 1.00 97.12 276 SER A O 1
ATOM 2117 N N . LEU A 1 277 ? -13.236 4.473 6.712 1.00 96.31 277 LEU A N 1
ATOM 2118 C CA . LEU A 1 277 ? -14.068 5.590 6.257 1.00 96.31 277 LEU A CA 1
ATOM 2119 C C . LEU A 1 277 ? -14.205 5.550 4.726 1.00 96.31 277 LEU A C 1
ATOM 2121 O O . LEU A 1 277 ? -13.203 5.275 4.073 1.00 96.31 277 LEU A O 1
ATOM 2125 N N . PRO A 1 278 ? -15.373 5.846 4.128 1.00 92.88 278 PRO A N 1
ATOM 2126 C CA . PRO A 1 278 ? -15.621 5.707 2.688 1.00 92.88 278 PRO A CA 1
ATOM 2127 C C . PRO A 1 278 ? -15.042 6.878 1.880 1.00 92.88 278 PRO A C 1
ATOM 2129 O O . PRO A 1 278 ? -15.763 7.641 1.244 1.00 92.88 278 PRO A O 1
ATOM 2132 N N . LEU A 1 279 ? -13.725 7.042 1.941 1.00 89.38 279 LEU A N 1
ATOM 2133 C CA . LEU A 1 279 ? -12.964 8.008 1.150 1.00 89.38 279 LEU A CA 1
ATOM 2134 C C . LEU A 1 279 ? -12.275 7.293 -0.021 1.00 89.38 279 LEU A C 1
ATOM 2136 O O . LEU A 1 279 ? -12.118 6.076 0.029 1.00 89.38 279 LEU A O 1
ATOM 2140 N N . ASP A 1 280 ? -11.880 8.030 -1.062 1.00 78.44 280 ASP A N 1
ATOM 2141 C CA . ASP A 1 280 ? -11.540 7.514 -2.404 1.00 78.44 280 ASP A CA 1
ATOM 2142 C C . ASP A 1 280 ? -10.811 6.155 -2.432 1.00 78.44 280 ASP A C 1
ATOM 2144 O O . ASP A 1 280 ? -11.277 5.200 -3.054 1.00 78.44 280 ASP A O 1
ATOM 2148 N N . ASP A 1 281 ? -9.698 6.017 -1.711 1.00 81.94 281 ASP A N 1
ATOM 2149 C CA . ASP A 1 281 ? -8.885 4.793 -1.742 1.00 81.94 281 ASP A CA 1
ATOM 2150 C C . ASP A 1 281 ? -9.247 3.754 -0.680 1.00 81.94 281 ASP A C 1
ATOM 2152 O O . ASP A 1 281 ? -8.712 2.643 -0.675 1.00 81.94 281 ASP A O 1
ATOM 2156 N N . ALA A 1 282 ? -10.151 4.089 0.232 1.00 82.31 282 ALA A N 1
ATOM 2157 C CA . ALA A 1 282 ? -10.609 3.193 1.280 1.00 82.31 282 ALA A CA 1
ATOM 2158 C C . ALA A 1 282 ? -11.320 1.972 0.700 1.00 82.31 282 ALA A C 1
ATOM 2160 O O . ALA A 1 282 ? -11.079 0.842 1.125 1.00 82.31 282 ALA A O 1
ATOM 2161 N N . LEU A 1 283 ? -12.162 2.187 -0.314 1.00 83.12 283 LEU A N 1
ATOM 2162 C CA . LEU A 1 283 ? -12.847 1.108 -1.025 1.00 83.12 283 LEU A CA 1
ATOM 2163 C C . LEU A 1 283 ? -11.844 0.181 -1.709 1.00 83.12 283 LEU A C 1
ATOM 2165 O O . LEU A 1 283 ? -11.996 -1.040 -1.680 1.00 83.12 283 LEU A O 1
ATOM 2169 N N . GLU A 1 284 ? -10.775 0.746 -2.265 1.00 86.12 284 GLU A N 1
ATOM 2170 C CA . GLU A 1 284 ? -9.704 -0.044 -2.849 1.00 86.12 284 GLU A CA 1
ATOM 2171 C C . GLU A 1 284 ? -8.976 -0.866 -1.774 1.00 86.12 284 GLU A C 1
ATOM 2173 O O . GLU A 1 284 ? -8.844 -2.088 -1.907 1.00 86.12 284 GLU A O 1
ATOM 2178 N N . ALA A 1 285 ? -8.537 -0.210 -0.700 1.00 87.19 285 ALA A N 1
ATOM 2179 C CA . ALA A 1 285 ? -7.709 -0.803 0.340 1.00 87.19 285 ALA A CA 1
ATOM 2180 C C . ALA A 1 285 ? -8.472 -1.826 1.186 1.00 87.19 285 ALA A C 1
ATOM 2182 O O . ALA A 1 285 ? -8.015 -2.948 1.386 1.00 87.19 285 ALA A O 1
ATOM 2183 N N . PHE A 1 286 ? -9.664 -1.473 1.647 1.00 92.19 286 PHE A N 1
ATOM 2184 C CA . PHE A 1 286 ? -10.438 -2.214 2.639 1.00 92.19 286 PHE A CA 1
ATOM 2185 C C . PHE A 1 286 ? -11.799 -2.686 2.114 1.00 92.19 286 PHE A C 1
ATOM 2187 O O . PHE A 1 286 ? -12.604 -3.209 2.878 1.00 92.19 286 PHE A O 1
ATOM 2194 N N . GLY A 1 287 ? -12.073 -2.576 0.811 1.00 91.19 287 GLY A N 1
ATOM 2195 C CA . GLY A 1 287 ? -13.282 -3.152 0.219 1.00 91.19 287 GLY A CA 1
ATOM 2196 C C . GLY A 1 287 ? -13.436 -4.629 0.587 1.00 91.19 287 GLY A C 1
ATOM 2197 O O . GLY A 1 287 ? -12.502 -5.410 0.382 1.00 91.19 287 GLY A O 1
ATOM 2198 N N . GLY A 1 288 ? -14.599 -4.978 1.144 1.00 89.94 288 GLY A N 1
ATOM 2199 C CA . GLY A 1 288 ? -14.918 -6.315 1.646 1.00 89.94 288 GLY A CA 1
ATOM 2200 C C . GLY A 1 288 ? -14.748 -6.512 3.158 1.00 89.94 288 GLY A C 1
ATOM 2201 O O . GLY A 1 288 ? -15.169 -7.554 3.653 1.00 89.94 288 GLY A O 1
ATOM 2202 N N . ILE A 1 289 ? -14.187 -5.551 3.911 1.00 95.69 289 ILE A N 1
ATOM 2203 C CA . ILE A 1 289 ? -14.213 -5.642 5.383 1.00 95.69 289 ILE A CA 1
ATOM 2204 C C . ILE A 1 289 ? -15.630 -5.391 5.924 1.00 95.69 289 ILE A C 1
ATOM 2206 O O . ILE A 1 289 ? -16.329 -4.517 5.404 1.00 95.69 289 ILE A O 1
ATOM 2210 N N . PRO A 1 290 ? -16.041 -6.057 7.020 1.00 96.19 290 PRO A N 1
ATOM 2211 C CA . PRO A 1 290 ? -17.316 -5.757 7.684 1.00 96.19 290 PRO A CA 1
ATOM 2212 C C . PRO A 1 290 ? -17.371 -4.324 8.245 1.00 96.19 290 PRO A C 1
ATOM 2214 O O . PRO A 1 290 ? -18.437 -3.708 8.296 1.00 96.19 290 PRO A O 1
ATOM 2217 N N . GLY A 1 291 ? -16.210 -3.772 8.612 1.00 97.12 291 GLY A N 1
ATOM 2218 C CA . GLY A 1 291 ? -16.041 -2.413 9.127 1.00 97.12 291 GLY A CA 1
ATOM 2219 C C . GLY A 1 291 ? -15.984 -1.303 8.076 1.00 97.12 291 GLY A C 1
ATOM 2220 O O . GLY A 1 291 ? -15.433 -0.245 8.353 1.00 97.12 291 GLY A O 1
ATOM 2221 N N . MET A 1 292 ? -16.494 -1.503 6.861 1.00 97.25 292 MET A N 1
ATOM 2222 C CA . MET A 1 292 ? -16.598 -0.412 5.890 1.00 97.25 292 MET A CA 1
ATOM 2223 C C . MET A 1 292 ? -17.806 0.458 6.254 1.00 97.25 292 MET A C 1
ATOM 2225 O O . MET A 1 292 ? -18.935 -0.044 6.314 1.00 97.25 292 MET A O 1
ATOM 2229 N N . ALA A 1 293 ? -17.579 1.743 6.528 1.00 97.25 293 ALA A N 1
ATOM 2230 C CA . ALA A 1 293 ? -18.659 2.691 6.787 1.00 97.25 293 ALA A CA 1
ATOM 2231 C C . ALA A 1 293 ? -19.318 3.127 5.470 1.00 97.25 293 ALA A C 1
ATOM 2233 O O . ALA A 1 293 ? -18.646 3.299 4.459 1.00 97.25 293 ALA A O 1
ATOM 2234 N N . ALA A 1 294 ? -20.644 3.284 5.475 1.00 95.56 294 ALA A N 1
ATOM 2235 C CA . ALA A 1 294 ? -21.406 3.643 4.274 1.00 95.56 294 ALA A CA 1
ATOM 2236 C C . ALA A 1 294 ? -21.331 5.145 3.939 1.00 95.56 294 ALA A C 1
ATOM 2238 O O . ALA A 1 294 ? -21.489 5.535 2.786 1.00 95.56 294 ALA A O 1
ATOM 2239 N N . SER A 1 295 ? -21.089 5.984 4.947 1.00 96.25 295 SER A N 1
ATOM 2240 C CA . SER A 1 295 ? -20.909 7.433 4.825 1.00 96.25 295 SER A CA 1
ATOM 2241 C C . SER A 1 295 ? -20.023 7.951 5.969 1.00 96.25 295 SER A C 1
ATOM 2243 O O . SER A 1 295 ? -19.572 7.175 6.814 1.00 96.25 295 SER A O 1
ATOM 2245 N N . LEU A 1 296 ? -19.773 9.265 5.999 1.00 96.75 296 LEU A N 1
ATOM 2246 C CA . LEU A 1 296 ? -19.115 9.951 7.120 1.00 96.75 296 LEU A CA 1
ATOM 2247 C C . LEU A 1 296 ? -20.097 10.372 8.226 1.00 96.75 296 LEU A C 1
ATOM 2249 O O . LEU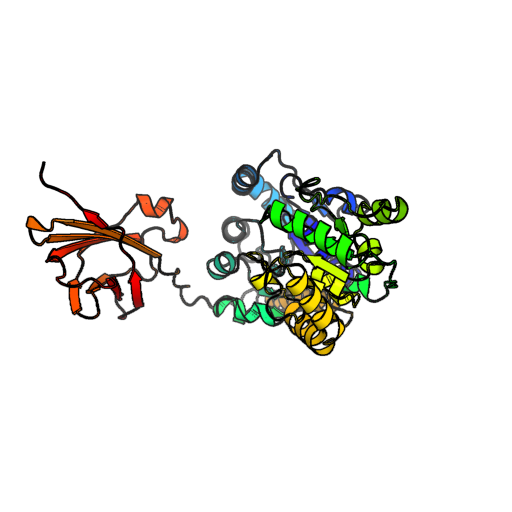 A 1 296 ? -19.734 11.165 9.089 1.00 96.75 296 LEU A O 1
ATOM 2253 N N . GLU A 1 297 ? -21.331 9.864 8.213 1.00 97.56 297 GLU A N 1
ATOM 2254 C CA . GLU A 1 297 ? -22.276 10.102 9.303 1.00 97.56 297 GLU A CA 1
ATOM 2255 C C . GLU A 1 297 ? -21.901 9.249 10.527 1.00 97.56 297 GLU A C 1
ATOM 2257 O O . GLU A 1 297 ? -21.580 8.064 10.359 1.00 97.56 297 GLU A O 1
ATOM 2262 N N . PRO A 1 298 ? -21.981 9.783 11.764 1.00 97.94 298 PRO A N 1
ATOM 2263 C CA . PRO A 1 298 ? -21.620 9.040 12.973 1.00 97.94 298 PRO A CA 1
ATOM 2264 C C . PRO A 1 298 ? -22.316 7.680 13.081 1.00 97.94 298 PRO A C 1
ATOM 2266 O O . PRO A 1 298 ? -21.677 6.689 13.419 1.00 97.94 298 PRO A O 1
ATOM 2269 N N . GLU A 1 299 ? -23.596 7.596 12.716 1.00 98.25 299 GLU A N 1
ATOM 2270 C CA . GLU A 1 299 ? -24.366 6.346 12.780 1.00 98.25 299 GLU A CA 1
ATOM 2271 C C . GLU A 1 299 ? -23.843 5.276 11.826 1.00 98.25 299 GLU A C 1
ATOM 2273 O O . GLU A 1 299 ? -23.757 4.106 12.192 1.00 98.25 299 GLU A O 1
ATOM 2278 N N . ALA A 1 300 ? -23.441 5.670 10.616 1.00 98.19 300 ALA A N 1
ATOM 2279 C CA . ALA A 1 300 ? -22.882 4.743 9.640 1.00 98.19 300 ALA A CA 1
ATOM 2280 C C . ALA A 1 300 ? -21.533 4.184 10.116 1.00 98.19 300 ALA A C 1
ATOM 2282 O O . ALA A 1 300 ? -21.223 3.013 9.886 1.00 98.19 300 ALA A O 1
ATOM 2283 N N . VAL A 1 301 ? -20.741 5.010 10.804 1.00 98.38 301 VAL A N 1
ATOM 2284 C CA . VAL A 1 301 ? -19.459 4.617 11.400 1.00 98.38 301 VAL A CA 1
ATOM 2285 C C . VAL A 1 301 ? -19.663 3.708 12.613 1.00 98.38 301 VAL A C 1
ATOM 2287 O O . VAL A 1 301 ? -18.958 2.708 12.747 1.00 98.38 301 VAL A O 1
ATOM 2290 N N . LEU A 1 302 ? -20.644 4.002 13.469 1.00 98.38 302 LEU A N 1
ATOM 2291 C CA . LEU A 1 302 ? -20.990 3.166 14.621 1.00 98.38 302 LEU A CA 1
ATOM 2292 C C . LEU A 1 302 ? -21.553 1.804 14.202 1.00 98.38 302 LEU A C 1
ATOM 2294 O O . LEU A 1 302 ? -21.182 0.781 14.778 1.00 98.38 302 LEU A O 1
ATOM 2298 N N . ASP A 1 303 ? -22.394 1.764 13.171 1.00 98.44 303 ASP A N 1
ATOM 2299 C CA . ASP A 1 303 ? -22.902 0.512 12.611 1.00 98.44 303 ASP A CA 1
ATOM 2300 C C . ASP A 1 303 ? -21.776 -0.321 11.973 1.00 98.44 303 ASP A C 1
ATOM 2302 O O . ASP A 1 303 ? -21.689 -1.530 12.196 1.00 98.44 303 ASP A O 1
ATOM 2306 N N . ALA A 1 304 ? -20.835 0.316 11.265 1.00 98.31 304 ALA A N 1
ATOM 2307 C CA . ALA A 1 304 ? -19.634 -0.357 10.771 1.00 98.31 304 ALA A CA 1
ATOM 2308 C C . ALA A 1 304 ? -18.749 -0.894 11.908 1.00 98.31 304 ALA A C 1
ATOM 2310 O O . ALA A 1 304 ? -18.265 -2.023 11.827 1.00 98.31 3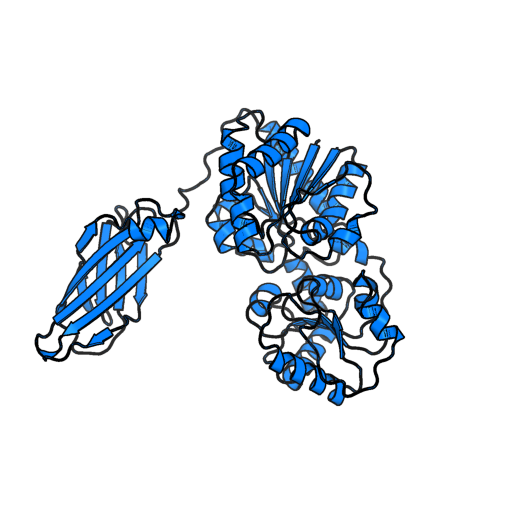04 ALA A O 1
ATOM 2311 N N . LEU A 1 305 ? -18.571 -0.130 12.991 1.00 98.38 305 LEU A N 1
ATOM 2312 C CA . LEU A 1 305 ? -17.838 -0.573 14.179 1.00 98.38 305 LEU A CA 1
ATOM 2313 C C . LEU A 1 305 ? -18.498 -1.796 14.825 1.00 98.38 305 LEU A C 1
ATOM 2315 O O . LEU A 1 305 ? -17.808 -2.746 15.200 1.00 98.38 305 LEU A O 1
ATOM 2319 N N . ARG A 1 306 ? -19.829 -1.790 14.933 1.00 98.38 306 ARG A N 1
ATOM 2320 C CA . ARG A 1 306 ? -20.608 -2.920 15.443 1.00 98.38 306 ARG A CA 1
ATOM 2321 C C . ARG A 1 306 ? -20.398 -4.164 14.579 1.00 98.38 306 ARG A C 1
ATOM 2323 O O . ARG A 1 306 ? -19.985 -5.192 15.110 1.00 98.38 306 ARG A O 1
ATOM 2330 N N . ARG A 1 307 ? -20.547 -4.054 13.252 1.00 98.06 307 ARG A N 1
ATOM 2331 C CA . ARG A 1 307 ? -20.255 -5.159 12.317 1.00 98.06 307 ARG A CA 1
ATOM 2332 C C . ARG A 1 307 ? -18.826 -5.681 12.451 1.00 98.06 307 ARG A C 1
ATOM 2334 O O . ARG A 1 307 ? -18.619 -6.889 12.460 1.00 98.06 307 ARG A O 1
ATOM 2341 N N . ALA A 1 308 ? -17.841 -4.790 12.571 1.00 97.56 308 ALA A N 1
ATOM 2342 C CA . ALA A 1 308 ? -16.437 -5.169 12.725 1.00 97.56 308 ALA A CA 1
ATOM 2343 C C . ALA A 1 308 ? -16.159 -5.955 14.019 1.00 97.56 308 ALA A C 1
ATOM 2345 O O . ALA A 1 308 ? -15.222 -6.750 14.054 1.00 97.56 308 ALA A O 1
ATOM 2346 N N . ARG A 1 309 ? -16.955 -5.734 15.074 1.00 97.50 309 ARG A N 1
ATOM 2347 C CA . ARG A 1 309 ? -16.885 -6.480 16.341 1.00 97.50 309 ARG A CA 1
ATOM 2348 C C . ARG A 1 309 ? -17.618 -7.818 16.272 1.00 97.50 309 ARG A C 1
ATOM 2350 O O . ARG A 1 309 ? -17.131 -8.800 16.821 1.00 97.50 309 ARG A O 1
ATOM 2357 N N . GLU A 1 310 ? -18.779 -7.844 15.625 1.00 97.69 310 GLU A N 1
ATOM 2358 C CA . GLU A 1 310 ? -19.665 -9.013 15.584 1.00 97.69 310 GLU A CA 1
ATOM 2359 C C . GLU A 1 310 ? -19.217 -10.070 14.558 1.00 97.69 310 GLU A C 1
ATOM 2361 O O . GLU A 1 310 ? -19.361 -11.264 14.814 1.00 97.69 310 GLU A O 1
ATOM 2366 N N . ASP A 1 311 ? -18.636 -9.667 13.421 1.00 97.12 311 ASP A N 1
ATOM 2367 C CA . ASP A 1 311 ? -18.270 -10.577 12.323 1.00 97.12 311 ASP A CA 1
ATOM 2368 C C . ASP A 1 311 ? -16.756 -10.841 12.249 1.00 97.12 311 ASP A C 1
ATOM 2370 O O . ASP A 1 311 ? -16.059 -10.488 11.289 1.00 97.12 311 ASP A O 1
ATOM 2374 N N . SER A 1 312 ? -16.226 -11.492 13.287 1.00 95.38 312 SER A N 1
ATOM 2375 C CA . SER A 1 312 ? -14.813 -11.896 13.339 1.00 95.38 312 SER A CA 1
ATOM 2376 C C . SER A 1 312 ? -14.429 -12.830 12.184 1.00 95.38 312 SER A C 1
ATOM 2378 O O . SER A 1 312 ? -13.321 -12.741 11.658 1.00 95.38 312 SER A O 1
ATOM 2380 N N . ALA A 1 313 ? -15.355 -13.672 11.717 1.00 96.62 313 ALA A N 1
ATOM 2381 C CA . ALA A 1 313 ? -15.125 -14.575 10.597 1.00 96.62 313 ALA A CA 1
ATOM 2382 C C . ALA A 1 313 ? -14.896 -13.821 9.275 1.00 96.62 313 ALA A C 1
ATOM 2384 O O . ALA A 1 313 ? -14.026 -14.211 8.494 1.00 96.62 313 ALA A O 1
ATOM 2385 N N . ALA A 1 314 ? -15.637 -12.740 9.002 1.00 96.56 314 ALA A N 1
ATOM 2386 C CA . ALA A 1 314 ? -15.373 -11.884 7.845 1.00 96.56 314 ALA A CA 1
ATOM 2387 C C . ALA A 1 314 ? -14.032 -11.159 7.951 1.00 96.56 314 ALA A C 1
ATOM 2389 O O . ALA A 1 314 ? -13.336 -11.035 6.943 1.00 96.56 314 ALA A O 1
ATOM 2390 N N . VAL A 1 315 ? -13.638 -10.730 9.153 1.00 96.38 315 VAL A N 1
ATOM 2391 C CA . VAL A 1 315 ? -12.309 -10.147 9.383 1.00 96.38 315 VAL A CA 1
ATOM 2392 C C . VAL A 1 315 ? -11.200 -11.158 9.074 1.00 96.38 315 VAL A C 1
ATOM 2394 O O . VAL A 1 315 ? -10.248 -10.816 8.372 1.00 96.38 315 VAL A O 1
ATOM 2397 N N . GLU A 1 316 ? -11.330 -12.409 9.525 1.00 96.00 316 GLU A N 1
ATOM 2398 C CA . GLU A 1 316 ? -10.356 -13.463 9.206 1.00 96.00 316 GLU A CA 1
ATOM 2399 C C . GLU A 1 316 ? -10.286 -13.754 7.708 1.00 96.00 316 GLU A C 1
ATOM 2401 O O . GLU A 1 316 ? -9.190 -13.871 7.160 1.00 96.00 316 GLU A O 1
ATOM 2406 N N . ARG A 1 317 ? -11.437 -13.826 7.022 1.00 96.75 317 ARG A N 1
ATOM 2407 C CA . ARG A 1 317 ? -11.470 -13.982 5.558 1.00 96.75 317 ARG A CA 1
ATOM 2408 C C . ARG A 1 317 ? -10.745 -12.830 4.873 1.00 96.75 317 ARG A C 1
ATOM 2410 O O . ARG A 1 317 ? -9.883 -13.069 4.034 1.00 96.75 317 ARG A O 1
ATOM 2417 N N . PHE A 1 318 ? -11.021 -11.595 5.291 1.00 96.44 318 PHE A N 1
ATOM 2418 C CA . PHE A 1 318 ? -10.340 -10.426 4.753 1.00 96.44 318 PHE A CA 1
ATOM 2419 C C . PHE A 1 318 ? -8.823 -10.484 4.968 1.00 96.44 318 PHE A C 1
ATOM 2421 O O . PHE A 1 318 ? -8.072 -10.220 4.034 1.00 96.44 318 PHE A O 1
ATOM 2428 N N . LEU A 1 319 ? -8.343 -10.844 6.163 1.00 96.06 319 LEU A N 1
ATOM 2429 C CA . LEU A 1 319 ? -6.905 -10.991 6.423 1.00 96.06 319 LEU A CA 1
ATOM 2430 C C . LEU A 1 319 ? -6.293 -12.146 5.620 1.00 96.06 319 LEU A C 1
ATOM 2432 O O . LEU A 1 319 ? -5.184 -12.017 5.094 1.00 96.06 319 LEU A O 1
ATOM 2436 N N . GLY A 1 320 ? -7.024 -13.252 5.475 1.00 96.00 320 GLY A N 1
ATOM 2437 C CA . GLY A 1 320 ? -6.707 -14.350 4.563 1.00 96.00 320 GLY A CA 1
ATOM 2438 C C . GLY A 1 320 ? -6.440 -13.848 3.147 1.00 96.00 320 GLY A C 1
ATOM 2439 O O . GLY A 1 320 ? -5.387 -14.129 2.571 1.00 96.00 320 GLY A O 1
ATOM 2440 N N . ASP A 1 321 ? -7.347 -13.024 2.636 1.00 95.69 321 ASP A N 1
ATOM 2441 C CA . ASP A 1 321 ? -7.307 -12.512 1.272 1.00 95.69 321 ASP A CA 1
ATOM 2442 C C . ASP A 1 321 ? -6.288 -11.385 1.068 1.00 95.69 321 ASP A C 1
ATOM 2444 O O . ASP A 1 321 ? -5.609 -11.339 0.039 1.00 95.69 321 ASP A O 1
ATOM 2448 N N . ALA A 1 322 ? -6.157 -10.476 2.033 1.00 94.88 322 ALA A N 1
ATOM 2449 C CA . ALA A 1 322 ? -5.317 -9.286 1.931 1.00 94.88 322 ALA A CA 1
ATOM 2450 C C . ALA A 1 322 ? -3.838 -9.574 2.223 1.00 94.88 322 ALA A C 1
ATOM 2452 O O . ALA A 1 322 ? -2.962 -9.016 1.566 1.00 94.88 322 ALA A O 1
ATOM 2453 N N . VAL A 1 323 ? -3.543 -10.439 3.199 1.00 95.00 323 VAL A N 1
ATOM 2454 C CA . VAL A 1 323 ? -2.169 -10.670 3.691 1.00 95.00 323 VAL A CA 1
ATOM 2455 C C . VAL A 1 323 ? -1.820 -12.144 3.910 1.00 95.00 323 VAL A C 1
ATOM 2457 O O . VAL A 1 323 ? -0.722 -12.455 4.373 1.00 95.00 323 VAL A O 1
ATOM 2460 N N . GLY A 1 324 ? -2.708 -13.077 3.560 1.00 91.81 324 GLY A N 1
ATOM 2461 C CA . GLY A 1 324 ? -2.456 -14.509 3.723 1.00 91.81 324 GLY A CA 1
ATOM 2462 C C . GLY A 1 324 ? -2.673 -15.030 5.148 1.00 91.81 324 GLY A C 1
ATOM 2463 O O . GLY A 1 324 ? -2.012 -16.011 5.514 1.00 91.81 324 GLY A O 1
ATOM 2464 N N . GLY A 1 325 ? -3.564 -14.383 5.914 1.00 89.62 325 GLY A N 1
ATOM 2465 C CA . GLY A 1 325 ? -4.047 -14.783 7.245 1.00 89.62 325 GLY A CA 1
ATOM 2466 C C . GLY A 1 325 ? -3.429 -14.001 8.411 1.00 89.62 325 GLY A C 1
ATOM 2467 O O . GLY A 1 325 ? -2.600 -13.126 8.192 1.00 89.62 325 GLY A O 1
ATOM 2468 N N . ARG A 1 326 ? -3.828 -14.338 9.649 1.00 82.00 326 ARG A N 1
ATOM 2469 C CA . ARG A 1 326 ? -3.183 -13.880 10.902 1.00 82.00 326 ARG A CA 1
ATOM 2470 C C . ARG A 1 326 ? -1.996 -14.734 11.342 1.00 82.00 326 ARG A C 1
ATOM 2472 O O . ARG A 1 326 ? -1.281 -14.357 12.265 1.00 82.00 326 ARG A O 1
ATOM 2479 N N . ALA A 1 327 ? -1.850 -15.921 10.753 1.00 74.00 327 ALA A N 1
ATOM 2480 C CA . ALA A 1 327 ? -0.876 -16.897 11.211 1.00 74.00 327 ALA A CA 1
ATOM 2481 C C . ALA A 1 327 ? 0.538 -16.297 11.168 1.00 74.00 327 ALA A C 1
ATOM 2483 O O . ALA A 1 327 ? 0.893 -15.691 10.152 1.00 74.00 327 ALA A O 1
ATOM 2484 N N . PRO A 1 328 ? 1.358 -16.514 12.213 1.00 75.56 328 PRO A N 1
ATOM 2485 C CA . PRO A 1 328 ? 2.745 -16.082 12.190 1.00 75.56 328 PRO A CA 1
ATOM 2486 C C . PRO A 1 328 ? 3.471 -16.712 10.992 1.00 75.56 328 PRO A C 1
ATOM 2488 O O . PRO A 1 328 ? 2.964 -17.617 10.318 1.00 75.56 328 PRO A O 1
ATOM 2491 N N . HIS A 1 329 ? 4.691 -16.252 10.730 1.00 91.19 329 HIS A N 1
ATOM 2492 C CA . HIS A 1 329 ? 5.575 -16.738 9.666 1.00 91.19 329 HIS A CA 1
ATOM 2493 C C . HIS A 1 329 ? 5.380 -16.073 8.294 1.00 91.19 329 HIS A C 1
ATOM 2495 O O . HIS A 1 329 ? 5.844 -16.629 7.288 1.00 91.19 329 HIS A O 1
ATOM 2501 N N . HIS A 1 330 ? 4.770 -14.887 8.202 1.00 95.12 330 HIS A N 1
ATOM 2502 C CA . HIS A 1 330 ? 4.794 -14.093 6.969 1.00 95.12 330 HIS A CA 1
ATOM 2503 C C . HIS A 1 330 ? 6.236 -13.769 6.553 1.00 95.12 330 HIS A C 1
ATOM 2505 O O . HIS A 1 330 ? 6.585 -13.901 5.378 1.00 95.12 330 HIS A O 1
ATOM 2511 N N . ALA A 1 331 ? 7.118 -13.448 7.504 1.00 96.38 331 ALA A N 1
ATOM 2512 C CA . ALA A 1 331 ? 8.531 -13.188 7.243 1.00 96.38 331 ALA A CA 1
ATOM 2513 C C . ALA A 1 331 ? 9.243 -14.416 6.672 1.00 96.38 331 ALA A C 1
ATOM 2515 O O . ALA A 1 331 ? 9.928 -14.330 5.651 1.00 96.38 331 ALA A O 1
ATOM 2516 N N . SER A 1 332 ? 9.020 -15.584 7.277 1.00 96.88 332 SER A N 1
ATOM 2517 C CA . SER A 1 332 ? 9.596 -16.849 6.807 1.00 96.88 332 SER A CA 1
ATOM 2518 C C . SER A 1 332 ? 9.026 -17.295 5.458 1.00 96.88 332 SER A C 1
ATOM 2520 O O . SER A 1 332 ? 9.723 -17.921 4.658 1.00 96.88 332 SER A O 1
ATOM 2522 N N . ARG A 1 333 ? 7.753 -17.000 5.177 1.00 96.25 333 ARG A N 1
ATOM 2523 C CA . ARG A 1 333 ? 7.107 -17.274 3.886 1.00 96.25 333 ARG A CA 1
ATOM 2524 C C . ARG A 1 333 ? 7.705 -16.400 2.782 1.00 96.25 333 ARG A C 1
ATOM 2526 O O . ARG A 1 333 ? 8.134 -16.938 1.762 1.00 96.25 333 ARG A O 1
ATOM 2533 N N . MET A 1 334 ? 7.822 -15.095 3.025 1.00 97.38 334 MET A N 1
ATOM 2534 C CA . MET A 1 334 ? 8.456 -14.137 2.116 1.00 97.38 334 MET A CA 1
ATOM 2535 C C . MET A 1 334 ? 9.927 -14.478 1.858 1.00 97.38 334 MET A C 1
ATOM 2537 O O . MET A 1 334 ? 10.336 -14.567 0.702 1.00 97.38 334 MET A O 1
ATOM 2541 N N . ALA A 1 335 ? 10.712 -14.753 2.903 1.00 98.00 335 ALA A N 1
ATOM 2542 C CA . ALA A 1 335 ? 12.115 -15.147 2.773 1.00 98.00 335 ALA A CA 1
ATOM 2543 C C . ALA A 1 335 ? 12.282 -16.409 1.908 1.00 98.00 335 ALA A C 1
ATOM 2545 O O . ALA A 1 335 ? 13.053 -16.410 0.948 1.00 98.00 335 ALA A O 1
ATOM 2546 N N . ARG A 1 336 ? 11.496 -17.464 2.172 1.00 97.81 336 ARG A N 1
ATOM 2547 C CA . ARG A 1 336 ? 11.512 -18.692 1.356 1.00 97.81 336 ARG A CA 1
ATOM 2548 C C . ARG A 1 336 ? 11.101 -18.437 -0.094 1.00 97.81 336 ARG A C 1
ATOM 2550 O O . ARG A 1 336 ? 11.683 -19.032 -1.001 1.00 97.81 336 ARG A O 1
ATOM 2557 N N . ALA A 1 337 ? 10.129 -17.555 -0.334 1.00 97.62 337 ALA A N 1
ATOM 2558 C CA . ALA A 1 337 ? 9.713 -17.183 -1.684 1.00 97.62 337 ALA A CA 1
ATOM 2559 C C . ALA A 1 337 ? 10.834 -16.455 -2.444 1.00 97.62 337 ALA A C 1
ATOM 2561 O O . ALA A 1 337 ? 11.169 -16.856 -3.561 1.00 97.62 337 ALA A O 1
ATOM 2562 N N . LEU A 1 338 ? 11.463 -15.451 -1.822 1.00 98.06 338 LEU A N 1
ATOM 2563 C CA . LEU A 1 338 ? 12.623 -14.739 -2.369 1.00 98.06 338 LEU A CA 1
ATOM 2564 C C . LEU A 1 338 ? 13.761 -15.710 -2.704 1.00 98.06 338 LEU A C 1
ATOM 2566 O O . LEU A 1 338 ? 14.313 -15.685 -3.809 1.00 98.06 338 LEU A O 1
ATOM 2570 N N . GLU A 1 339 ? 14.078 -16.611 -1.776 1.00 98.12 339 GLU A N 1
ATOM 2571 C CA . GLU A 1 339 ? 15.138 -17.598 -1.944 1.00 98.12 339 GLU A CA 1
ATOM 2572 C C . GLU A 1 339 ? 14.844 -18.573 -3.093 1.00 98.12 339 GLU A C 1
ATOM 2574 O O . GLU A 1 339 ? 15.682 -18.785 -3.977 1.00 98.12 339 GLU A O 1
ATOM 2579 N N . SER A 1 340 ? 13.638 -19.142 -3.109 1.00 97.38 340 SER A N 1
ATOM 2580 C CA . SER A 1 340 ? 13.202 -20.118 -4.108 1.00 97.38 340 SER A CA 1
ATOM 2581 C C . SER A 1 340 ? 13.201 -19.528 -5.517 1.00 97.38 340 SER A C 1
ATOM 2583 O O . SER A 1 340 ? 13.760 -20.133 -6.438 1.00 97.38 340 SER A O 1
ATOM 2585 N N . LEU A 1 341 ? 12.647 -18.321 -5.684 1.00 96.69 341 LEU A N 1
ATOM 2586 C CA . LEU A 1 341 ? 12.618 -17.630 -6.971 1.00 96.69 341 LEU A CA 1
ATOM 2587 C C . LEU A 1 341 ? 14.034 -17.317 -7.472 1.00 96.69 341 LEU A C 1
ATOM 2589 O O . LEU A 1 341 ? 14.351 -17.602 -8.627 1.00 96.69 341 LEU A O 1
ATOM 2593 N N . THR A 1 342 ? 14.912 -16.831 -6.592 1.00 96.38 342 THR A N 1
ATOM 2594 C CA . THR A 1 342 ? 16.306 -16.517 -6.943 1.00 96.38 342 THR A CA 1
ATOM 2595 C C . THR A 1 342 ? 17.084 -17.771 -7.348 1.00 96.38 342 THR A C 1
ATOM 2597 O O . THR A 1 342 ? 17.775 -17.783 -8.370 1.00 96.38 342 THR A O 1
ATOM 2600 N N . ARG A 1 343 ? 16.940 -18.877 -6.601 1.00 95.81 343 ARG A N 1
ATOM 2601 C CA . ARG A 1 343 ? 17.540 -20.176 -6.959 1.00 95.81 343 ARG A CA 1
ATOM 2602 C C . ARG A 1 343 ? 17.009 -20.685 -8.301 1.00 95.81 343 ARG A C 1
ATOM 2604 O O . ARG A 1 343 ? 17.786 -21.169 -9.123 1.00 95.81 343 ARG A O 1
ATOM 2611 N N . ALA A 1 344 ? 15.701 -20.579 -8.536 1.00 93.88 344 ALA A N 1
ATOM 2612 C CA . ALA A 1 344 ? 15.081 -20.994 -9.790 1.00 93.88 344 ALA A CA 1
ATOM 2613 C C . ALA A 1 344 ? 15.582 -20.168 -10.982 1.00 93.88 344 ALA A C 1
ATOM 2615 O O . ALA A 1 344 ? 15.850 -20.746 -12.035 1.00 93.88 344 ALA A O 1
ATOM 2616 N N . HIS A 1 345 ? 15.759 -18.856 -10.811 1.00 91.81 345 HIS A N 1
ATOM 2617 C CA . HIS A 1 345 ? 16.350 -17.992 -11.827 1.00 91.81 345 HIS A CA 1
ATOM 2618 C C . HIS A 1 345 ? 17.796 -18.393 -12.136 1.00 91.81 345 HIS A C 1
ATOM 2620 O O . HIS A 1 345 ? 18.121 -18.641 -13.293 1.00 91.81 345 HIS A O 1
ATOM 2626 N N . ARG A 1 346 ? 18.645 -18.578 -11.116 1.00 91.12 346 ARG A N 1
ATOM 2627 C CA . ARG A 1 346 ? 20.047 -18.992 -11.315 1.00 91.12 346 ARG A CA 1
ATOM 2628 C C . ARG A 1 346 ? 20.184 -20.332 -12.034 1.00 91.12 346 ARG A C 1
ATOM 2630 O O . ARG A 1 346 ? 21.050 -20.465 -12.884 1.00 91.12 346 ARG A O 1
ATOM 2637 N N . ARG A 1 347 ? 19.311 -21.307 -11.750 1.00 90.94 347 ARG A N 1
ATOM 2638 C CA . ARG A 1 347 ? 19.285 -22.594 -12.477 1.00 90.94 347 ARG A CA 1
ATOM 2639 C C . ARG A 1 347 ? 18.894 -22.454 -13.951 1.00 90.94 347 ARG A C 1
ATOM 2641 O O . ARG A 1 347 ? 19.171 -23.351 -14.739 1.00 90.94 347 ARG A O 1
ATOM 2648 N N . ARG A 1 348 ? 18.202 -21.371 -14.311 1.00 86.62 348 ARG A N 1
ATOM 2649 C CA . ARG A 1 348 ? 17.802 -21.057 -15.688 1.00 86.62 348 ARG A CA 1
ATOM 2650 C C . ARG A 1 348 ? 18.768 -20.101 -16.381 1.00 86.62 348 ARG A C 1
ATOM 2652 O O . ARG A 1 348 ? 18.647 -19.952 -17.591 1.00 86.62 348 ARG A O 1
ATOM 2659 N N . ALA A 1 349 ? 19.692 -19.466 -15.657 1.00 80.56 349 ALA A N 1
ATOM 2660 C CA . ALA A 1 349 ? 20.687 -18.576 -16.241 1.00 80.56 349 ALA A CA 1
ATOM 2661 C C . ALA A 1 349 ? 21.479 -19.340 -17.318 1.00 80.56 349 ALA A C 1
ATOM 2663 O O . ALA A 1 349 ? 22.031 -20.403 -17.046 1.00 80.56 349 ALA A O 1
ATOM 2664 N N . GLY A 1 350 ? 21.451 -18.836 -18.555 1.00 69.50 350 GLY A N 1
ATOM 2665 C CA . GLY A 1 350 ? 21.999 -19.511 -19.741 1.00 69.50 350 GLY A CA 1
ATOM 2666 C C . GLY A 1 350 ? 20.955 -20.175 -20.648 1.00 69.50 350 GLY A C 1
ATOM 2667 O O . GLY A 1 350 ? 21.282 -20.550 -21.768 1.00 69.50 350 GLY A O 1
ATOM 2668 N N . ARG A 1 351 ? 19.690 -20.277 -20.223 1.00 72.56 351 ARG A N 1
ATOM 2669 C CA . ARG A 1 351 ? 18.569 -20.596 -21.119 1.00 72.56 351 ARG A CA 1
ATOM 2670 C C . ARG A 1 351 ? 17.915 -19.290 -21.568 1.00 72.56 351 ARG A C 1
ATOM 2672 O O . ARG A 1 351 ? 17.655 -18.452 -20.700 1.00 72.56 351 ARG A O 1
ATOM 2679 N N . PRO A 1 352 ? 17.615 -19.104 -22.868 1.00 56.56 352 PRO A N 1
ATOM 2680 C CA . PRO A 1 352 ? 16.803 -17.976 -23.297 1.00 56.56 352 PRO A CA 1
ATOM 2681 C C . PRO A 1 352 ? 15.492 -18.031 -22.515 1.00 56.56 352 PRO A C 1
ATOM 2683 O O . PRO A 1 352 ? 14.774 -19.036 -22.527 1.00 56.56 352 PRO A O 1
ATOM 2686 N N . MET A 1 353 ? 15.229 -16.982 -21.738 1.00 57.50 353 MET A N 1
ATOM 2687 C CA . MET A 1 353 ? 13.947 -16.856 -21.069 1.00 57.50 353 MET A CA 1
ATOM 2688 C C . MET A 1 353 ? 12.924 -16.719 -22.198 1.00 57.50 353 MET A C 1
ATOM 2690 O O . MET A 1 353 ? 13.137 -15.863 -23.056 1.00 57.50 353 MET A O 1
ATOM 2694 N N . PRO A 1 354 ? 11.877 -17.563 -22.268 1.00 57.75 354 PRO A N 1
ATOM 2695 C CA . PRO A 1 354 ? 10.884 -17.400 -23.316 1.00 57.75 354 PRO A CA 1
ATOM 2696 C C . PRO A 1 354 ? 10.375 -15.968 -23.204 1.00 57.75 354 PRO A C 1
ATOM 2698 O O . PRO A 1 354 ? 10.075 -15.530 -22.086 1.00 57.75 354 PRO A O 1
ATOM 2701 N N . ASP A 1 355 ? 10.345 -15.236 -24.313 1.00 52.97 355 ASP A N 1
ATOM 2702 C CA . ASP A 1 355 ? 9.754 -13.909 -24.323 1.00 52.97 355 ASP A CA 1
ATOM 2703 C C . ASP A 1 355 ? 8.254 -14.096 -24.078 1.00 52.97 355 ASP A C 1
ATOM 2705 O O . ASP A 1 355 ? 7.479 -14.461 -24.957 1.00 52.97 355 ASP A O 1
ATOM 2709 N N . ARG A 1 356 ? 7.872 -14.049 -22.799 1.00 54.09 356 ARG A N 1
ATOM 2710 C CA . ARG A 1 356 ? 6.510 -14.338 -22.331 1.00 54.09 356 ARG A CA 1
ATOM 2711 C C . ARG A 1 356 ? 5.664 -13.082 -22.273 1.00 54.09 356 ARG A C 1
ATOM 2713 O O . ARG A 1 356 ? 4.585 -13.126 -21.685 1.00 54.09 356 ARG A O 1
ATOM 2720 N N . ARG A 1 357 ? 6.133 -11.972 -22.843 1.00 52.00 357 ARG A N 1
ATOM 2721 C CA . ARG A 1 357 ? 5.237 -10.883 -23.190 1.00 52.00 357 ARG A CA 1
ATOM 2722 C C . ARG A 1 357 ? 4.456 -11.358 -24.421 1.00 52.00 357 ARG A C 1
ATOM 2724 O O . ARG A 1 357 ? 5.023 -11.362 -25.507 1.00 52.00 357 ARG A O 1
ATOM 2731 N N . PRO A 1 358 ? 3.154 -11.699 -24.338 1.00 49.03 358 PRO A N 1
ATOM 2732 C CA . PRO A 1 358 ? 2.315 -11.217 -25.427 1.00 49.03 358 PRO A CA 1
ATOM 2733 C C . PRO A 1 358 ? 2.606 -9.716 -25.486 1.00 49.03 358 PRO A C 1
ATOM 2735 O O . PRO A 1 358 ? 2.597 -9.105 -24.414 1.00 49.03 358 PRO A O 1
ATOM 2738 N N . ALA A 1 359 ? 2.984 -9.164 -26.647 1.00 52.09 359 ALA A N 1
ATOM 2739 C CA . ALA A 1 359 ? 3.223 -7.728 -26.806 1.00 52.09 359 ALA A CA 1
ATOM 2740 C C . ALA A 1 359 ? 2.145 -7.001 -25.998 1.00 52.09 359 ALA A C 1
ATOM 2742 O O . ALA A 1 359 ? 0.954 -7.182 -26.270 1.00 52.09 359 ALA A O 1
ATOM 2743 N N . ALA A 1 360 ? 2.544 -6.412 -24.866 1.00 50.78 360 ALA A N 1
ATOM 2744 C CA . ALA A 1 360 ? 1.597 -6.004 -23.846 1.00 50.78 360 ALA A CA 1
ATOM 2745 C C . ALA A 1 360 ? 0.879 -4.803 -24.437 1.00 50.78 360 ALA A C 1
ATOM 2747 O O . ALA A 1 360 ? 1.405 -3.698 -24.382 1.00 50.78 360 ALA A O 1
ATOM 2748 N N . ARG A 1 361 ? -0.265 -5.065 -25.083 1.00 59.00 361 ARG A N 1
ATOM 2749 C CA . ARG A 1 361 ? -1.044 -4.069 -25.807 1.00 59.00 361 ARG A CA 1
ATOM 2750 C C . ARG A 1 361 ? -1.271 -2.904 -24.853 1.00 59.00 361 ARG A C 1
ATOM 2752 O O . ARG A 1 361 ? -1.977 -3.060 -23.854 1.00 59.00 361 ARG A O 1
ATOM 2759 N N . LEU A 1 362 ? -0.629 -1.771 -25.131 1.00 63.09 362 LEU A N 1
ATOM 2760 C CA . LEU A 1 362 ? -0.823 -0.539 -24.380 1.00 63.09 362 LEU A CA 1
ATOM 2761 C C . LEU A 1 362 ? -2.331 -0.253 -24.292 1.00 63.09 362 LEU A C 1
ATOM 2763 O O . LEU A 1 362 ? -3.049 -0.483 -25.279 1.00 63.09 362 LEU A O 1
ATOM 2767 N N . PRO A 1 363 ? -2.837 0.178 -23.119 1.00 70.56 363 PRO A N 1
ATOM 2768 C CA . PRO A 1 363 ? -4.258 0.426 -22.951 1.00 70.56 363 PRO A CA 1
ATOM 2769 C C . PRO A 1 363 ? -4.734 1.438 -23.992 1.00 70.56 363 PRO A C 1
ATOM 2771 O O . PRO A 1 363 ? -4.020 2.337 -24.395 1.00 70.56 363 PRO A O 1
ATOM 2774 N N . LEU A 1 364 ? -5.954 1.295 -24.474 1.00 79.44 364 LEU A N 1
ATOM 2775 C CA . LEU A 1 364 ? -6.471 2.235 -25.455 1.00 79.44 364 LEU A CA 1
ATOM 2776 C C . LEU A 1 364 ? -6.717 3.608 -24.802 1.00 79.44 364 LEU A C 1
ATOM 2778 O O . LEU A 1 364 ? -7.496 3.702 -23.851 1.00 79.44 364 LEU A O 1
ATOM 2782 N N . ARG A 1 365 ? -6.129 4.673 -25.354 1.00 84.44 365 ARG A N 1
ATOM 2783 C CA . ARG A 1 365 ? -6.466 6.070 -25.035 1.00 84.44 365 ARG A CA 1
ATOM 2784 C C . ARG A 1 365 ? -7.214 6.700 -26.194 1.00 84.44 365 ARG A C 1
ATOM 2786 O O . ARG A 1 365 ? -6.811 6.537 -27.340 1.00 84.44 365 ARG A O 1
ATOM 2793 N N . LEU A 1 366 ? -8.284 7.421 -25.881 1.00 88.75 366 LEU A N 1
ATOM 2794 C CA . LEU A 1 366 ? -9.154 8.061 -26.859 1.00 88.75 366 LEU A CA 1
ATOM 2795 C C . LEU A 1 366 ? -9.566 9.435 -26.333 1.00 88.75 366 LEU A C 1
ATOM 2797 O O . LEU A 1 366 ? -10.101 9.535 -25.230 1.00 88.75 366 LEU A O 1
ATOM 2801 N N . GLY A 1 367 ? -9.302 10.472 -27.119 1.00 88.00 367 GLY A N 1
ATOM 2802 C CA . GLY A 1 367 ? -9.818 11.821 -26.904 1.00 88.00 367 GLY A CA 1
ATOM 2803 C C . GLY A 1 367 ? -10.705 12.229 -28.073 1.00 88.00 367 GLY A C 1
ATOM 2804 O O . GLY A 1 367 ? -10.414 11.856 -29.210 1.00 88.00 367 GLY A O 1
ATOM 2805 N N . VAL A 1 368 ? -11.769 12.984 -27.796 1.00 90.12 368 VAL A N 1
ATOM 2806 C CA . VAL A 1 368 ? -12.674 13.527 -28.815 1.00 90.12 368 VAL A CA 1
ATOM 2807 C C . VAL A 1 368 ? -13.067 14.965 -28.489 1.00 90.12 368 VAL A C 1
ATOM 2809 O O . VAL A 1 368 ? -13.354 15.304 -27.341 1.00 90.12 368 VAL A O 1
ATOM 2812 N N . GLU A 1 369 ? -13.117 15.785 -29.526 1.00 87.06 369 GLU A N 1
ATOM 2813 C CA . GLU A 1 369 ? -13.675 17.130 -29.563 1.00 87.06 369 GLU A CA 1
ATOM 2814 C C . GLU A 1 369 ? -14.731 17.181 -30.667 1.00 87.06 369 GLU A C 1
ATOM 2816 O O . GLU A 1 369 ? -14.562 16.560 -31.722 1.00 87.06 369 GLU A O 1
ATOM 2821 N N . ALA A 1 370 ? -15.812 17.922 -30.430 1.00 88.69 370 ALA A N 1
ATOM 2822 C CA . ALA A 1 370 ? -16.889 18.083 -31.394 1.00 88.69 370 ALA A CA 1
ATOM 2823 C C . ALA A 1 370 ? -17.245 19.558 -31.583 1.00 88.69 370 ALA A C 1
ATOM 2825 O O . ALA A 1 370 ? -17.488 20.281 -30.612 1.00 88.69 370 ALA A O 1
ATOM 2826 N N . THR A 1 371 ? -17.361 19.969 -32.841 1.00 91.19 371 THR A N 1
ATOM 2827 C CA . THR A 1 371 ? -17.847 21.294 -33.226 1.00 91.19 371 THR A CA 1
ATOM 2828 C C . THR A 1 371 ? -19.077 21.130 -34.101 1.00 91.19 371 THR A C 1
ATOM 2830 O O . THR A 1 371 ? -19.033 20.428 -35.111 1.00 91.19 371 THR A O 1
ATOM 2833 N N . ALA A 1 372 ? -20.176 21.769 -33.708 1.00 88.75 372 ALA A N 1
ATOM 2834 C CA . ALA A 1 372 ? -21.436 21.708 -34.438 1.00 88.75 372 ALA A CA 1
ATOM 2835 C C . ALA A 1 372 ? -21.778 23.067 -35.055 1.00 88.75 372 ALA A C 1
ATOM 2837 O O . ALA A 1 372 ? -21.728 24.093 -34.368 1.00 88.75 372 ALA A O 1
ATOM 2838 N N . TRP A 1 373 ? -22.197 23.033 -36.321 1.00 90.25 373 TRP A N 1
ATOM 2839 C CA . TRP A 1 373 ? -22.794 24.143 -37.065 1.00 90.25 373 TRP A CA 1
ATOM 2840 C C . TRP A 1 373 ? -24.227 23.750 -37.434 1.00 90.25 373 TRP A C 1
ATOM 2842 O O . TRP A 1 373 ? -24.444 23.138 -38.483 1.00 90.25 373 TRP A O 1
ATOM 2852 N N . PRO A 1 374 ? -25.210 24.041 -36.561 1.00 86.88 374 PRO A N 1
ATOM 2853 C CA . PRO A 1 374 ? -26.593 23.627 -36.780 1.00 86.88 374 PRO A CA 1
ATOM 2854 C C . PRO A 1 374 ? -27.187 24.159 -38.086 1.00 86.88 374 PRO A C 1
ATOM 2856 O O . PRO A 1 374 ? -27.892 23.429 -38.772 1.00 86.88 374 PRO A O 1
ATOM 2859 N N . GLU A 1 375 ? -26.859 25.395 -38.459 1.00 88.75 375 GLU A N 1
ATOM 2860 C CA . GLU A 1 375 ? -27.382 26.041 -39.670 1.00 88.75 375 GLU A CA 1
ATOM 2861 C C . GLU A 1 375 ? -26.860 25.410 -40.966 1.00 88.75 375 GLU A C 1
ATOM 2863 O O . GLU A 1 375 ? -27.556 25.396 -41.976 1.00 88.75 375 GLU A O 1
ATOM 2868 N N . GLU A 1 376 ? -25.659 24.832 -40.925 1.00 92.12 376 GLU A N 1
ATOM 2869 C CA . GLU A 1 376 ? -25.046 24.124 -42.054 1.00 92.12 376 GLU A CA 1
ATOM 2870 C C . GLU A 1 376 ? -25.373 22.621 -42.044 1.00 92.12 376 GLU A C 1
ATOM 2872 O O . GLU A 1 376 ? -24.860 21.875 -42.876 1.00 92.12 376 GLU A O 1
ATOM 2877 N N . ASN A 1 377 ? -26.178 22.156 -41.079 1.00 92.38 377 ASN A N 1
ATOM 2878 C CA . ASN A 1 377 ? -26.396 20.739 -40.789 1.00 92.38 377 ASN A CA 1
ATOM 2879 C C . ASN A 1 377 ? -25.074 19.943 -40.709 1.00 92.38 377 ASN A C 1
ATOM 2881 O O . ASN A 1 377 ? -24.966 18.844 -41.251 1.00 92.38 377 ASN A O 1
ATOM 2885 N N . ARG A 1 378 ? -24.042 20.508 -40.062 1.00 93.69 378 ARG A N 1
ATOM 2886 C CA . ARG A 1 378 ? -22.680 19.948 -40.051 1.00 93.69 378 ARG A CA 1
ATOM 2887 C C . ARG A 1 378 ? -22.157 19.700 -38.638 1.00 93.69 378 ARG A C 1
ATOM 2889 O O . ARG A 1 378 ? -22.264 20.552 -37.754 1.00 93.69 378 ARG A O 1
ATOM 2896 N N . LEU A 1 379 ? -21.500 18.559 -38.458 1.00 91.75 379 LEU A N 1
ATOM 2897 C CA . LEU A 1 379 ? -20.763 18.151 -37.269 1.00 91.75 379 LEU A CA 1
ATOM 2898 C C . LEU A 1 379 ? -19.332 17.759 -37.661 1.00 91.75 379 LEU A C 1
ATOM 2900 O O . LEU A 1 379 ? -19.131 16.788 -38.390 1.00 91.75 379 LEU A O 1
ATOM 2904 N N . ALA A 1 380 ? -18.342 18.484 -37.137 1.00 94.12 380 ALA A N 1
ATOM 2905 C CA . ALA A 1 380 ? -16.940 18.082 -37.216 1.00 94.12 380 ALA A CA 1
ATOM 2906 C C . ALA A 1 380 ? -16.522 17.416 -35.907 1.00 94.12 380 ALA A C 1
ATOM 2908 O O . ALA A 1 380 ? -16.623 18.002 -34.825 1.00 94.12 380 ALA A O 1
ATOM 2909 N N . LEU A 1 381 ? -16.011 16.197 -36.017 1.00 93.06 381 LEU A N 1
ATOM 2910 C CA . LEU A 1 381 ? -15.420 15.428 -34.934 1.00 93.06 381 LEU A CA 1
ATOM 2911 C C . LEU A 1 381 ? -13.922 15.336 -35.174 1.00 93.06 381 LEU A C 1
ATOM 2913 O O . LEU A 1 381 ? -13.476 15.024 -36.276 1.00 93.06 381 LEU A O 1
ATOM 2917 N N . ARG A 1 382 ? -13.130 15.575 -34.136 1.00 93.12 382 ARG A N 1
ATOM 2918 C CA . ARG A 1 382 ? -11.681 15.383 -34.189 1.00 93.12 382 ARG A CA 1
ATOM 2919 C C . ARG A 1 382 ? -11.175 14.835 -32.877 1.00 93.12 382 ARG A C 1
ATOM 2921 O O . ARG A 1 382 ? -11.777 15.044 -31.829 1.00 93.12 382 ARG A O 1
ATOM 2928 N N . GLY A 1 383 ? -10.046 14.153 -32.912 1.00 91.75 383 GLY A N 1
ATOM 2929 C CA . GLY A 1 383 ? -9.529 13.550 -31.704 1.00 91.75 383 GLY A CA 1
ATOM 2930 C C . GLY A 1 383 ? -8.173 12.918 -31.877 1.00 91.75 383 GLY A C 1
ATOM 2931 O O . GLY A 1 383 ? -7.435 13.182 -32.831 1.00 91.75 383 GLY A O 1
ATOM 2932 N N . PHE A 1 384 ? -7.856 12.070 -30.912 1.00 92.00 384 PHE A N 1
ATOM 2933 C CA . PHE A 1 384 ? -6.694 11.212 -30.985 1.00 92.00 384 PHE A CA 1
ATOM 2934 C C . PHE A 1 384 ? -7.005 9.826 -30.471 1.00 92.00 384 PHE A C 1
ATOM 2936 O O . PHE A 1 384 ? -7.871 9.645 -29.613 1.00 92.00 384 PHE A O 1
ATOM 2943 N N . VAL A 1 385 ? -6.253 8.858 -30.971 1.00 90.25 385 VAL A N 1
ATOM 2944 C CA . VAL A 1 385 ? -6.217 7.514 -30.427 1.00 90.25 385 VAL A CA 1
ATOM 2945 C C . VAL A 1 385 ? -4.772 7.092 -30.217 1.00 90.25 385 VAL A C 1
ATOM 2947 O O . VAL A 1 385 ? -3.925 7.283 -31.087 1.00 90.25 385 VAL A O 1
ATOM 2950 N N . ALA A 1 386 ? -4.478 6.532 -29.051 1.00 86.62 386 ALA A N 1
ATOM 2951 C CA . ALA A 1 386 ? -3.186 5.929 -28.764 1.00 86.62 386 ALA A CA 1
ATOM 2952 C C . ALA A 1 386 ? -3.431 4.479 -28.343 1.00 86.62 386 ALA A C 1
ATOM 2954 O O . ALA A 1 386 ? -4.115 4.218 -27.351 1.00 86.62 386 ALA A O 1
ATOM 2955 N N . ALA A 1 387 ? -2.949 3.532 -29.149 1.00 81.81 387 ALA A N 1
ATOM 2956 C CA . ALA A 1 387 ? -3.184 2.110 -28.934 1.00 81.81 387 ALA A CA 1
ATOM 2957 C C . ALA A 1 387 ? -2.072 1.256 -29.557 1.00 81.81 387 ALA A C 1
ATOM 2959 O O . ALA A 1 387 ? -1.527 1.613 -30.597 1.00 81.81 387 ALA A O 1
ATOM 2960 N N . ASP A 1 388 ? -1.795 0.101 -28.950 1.00 74.75 388 ASP A N 1
ATOM 2961 C CA . ASP A 1 388 ? -0.887 -0.923 -29.489 1.00 74.75 388 ASP A CA 1
ATOM 2962 C C . ASP A 1 388 ? -1.653 -2.249 -29.652 1.00 74.75 388 ASP A C 1
ATOM 2964 O O . ASP A 1 388 ? -2.263 -2.686 -28.666 1.00 74.75 388 ASP A O 1
ATOM 2968 N N . PRO A 1 389 ? -1.769 -2.851 -30.853 1.00 73.69 389 PRO A N 1
ATOM 2969 C CA . PRO A 1 389 ? -1.291 -2.367 -32.153 1.00 73.69 389 PRO A CA 1
ATOM 2970 C C . PRO A 1 389 ? -1.940 -1.038 -32.576 1.00 73.69 389 PRO A C 1
ATOM 2972 O O . PRO A 1 389 ? -3.019 -0.711 -32.067 1.00 73.69 389 PRO A O 1
ATOM 2975 N N . PRO A 1 390 ? -1.332 -0.283 -33.508 1.00 81.12 390 PRO A N 1
ATOM 2976 C CA . PRO A 1 390 ? -1.908 0.954 -34.024 1.00 81.12 390 PRO A CA 1
ATOM 2977 C C . PRO A 1 390 ? -3.336 0.752 -34.537 1.00 81.12 390 PRO A C 1
ATOM 2979 O O . PRO A 1 390 ? -3.637 -0.236 -35.209 1.00 81.12 390 PRO A O 1
ATOM 2982 N N . VAL A 1 391 ? -4.219 1.698 -34.223 1.00 86.06 391 VAL A N 1
ATOM 2983 C CA . VAL A 1 391 ? -5.556 1.744 -34.824 1.00 86.06 391 VAL A CA 1
ATOM 2984 C C . VAL A 1 391 ? -5.405 2.161 -36.280 1.00 86.06 391 VAL A C 1
ATOM 2986 O O . VAL A 1 391 ? -4.779 3.178 -36.572 1.00 86.06 391 VAL A O 1
ATOM 2989 N N . THR A 1 392 ? -5.971 1.371 -37.186 1.00 87.56 392 THR A N 1
ATOM 2990 C CA . THR A 1 392 ? -5.929 1.640 -38.628 1.00 87.56 392 THR A CA 1
ATOM 2991 C C . THR A 1 392 ? -7.221 2.269 -39.125 1.00 87.56 392 THR A C 1
ATOM 2993 O O . THR A 1 392 ? -7.197 2.979 -40.127 1.00 87.56 392 THR A O 1
ATOM 2996 N N . ARG A 1 393 ? -8.347 2.028 -38.439 1.00 90.75 393 ARG A N 1
ATOM 2997 C CA . ARG A 1 393 ? -9.666 2.556 -38.814 1.00 90.75 393 ARG A CA 1
ATOM 2998 C C . ARG A 1 393 ? -10.495 2.898 -37.582 1.00 90.75 393 ARG A C 1
ATOM 3000 O O . ARG A 1 393 ? -10.427 2.209 -36.561 1.00 90.75 393 ARG A O 1
ATOM 3007 N N . ILE A 1 394 ? -11.306 3.945 -37.698 1.00 93.69 394 ILE A N 1
ATOM 3008 C CA . ILE A 1 394 ? -12.193 4.422 -36.635 1.00 93.69 394 ILE A CA 1
ATOM 3009 C C . ILE A 1 394 ? -13.579 4.630 -37.228 1.00 93.69 394 ILE A C 1
ATOM 3011 O O . ILE A 1 394 ? -13.759 5.471 -38.105 1.00 93.69 394 ILE A O 1
ATOM 3015 N N . ARG A 1 395 ? -14.564 3.882 -36.739 1.00 95.62 395 ARG A N 1
ATOM 3016 C CA . ARG A 1 395 ? -15.963 4.025 -37.142 1.00 95.62 395 ARG A CA 1
ATOM 3017 C C . ARG A 1 395 ? -16.744 4.687 -36.029 1.00 95.62 395 ARG A C 1
ATOM 3019 O O . ARG A 1 395 ? -16.609 4.311 -34.865 1.00 95.62 395 ARG A O 1
ATOM 3026 N N . LEU A 1 396 ? -17.555 5.667 -36.394 1.00 94.00 396 LEU A N 1
ATOM 3027 C CA . LEU A 1 396 ? -18.370 6.411 -35.451 1.00 94.00 396 LEU A CA 1
ATOM 3028 C C . LEU A 1 396 ? -19.841 6.101 -35.675 1.00 94.00 396 LEU A C 1
ATOM 3030 O O . LEU A 1 396 ? -20.312 6.019 -36.811 1.00 94.00 396 LEU A O 1
ATOM 3034 N N . ARG A 1 397 ? -20.558 5.927 -34.570 1.00 93.69 397 ARG A N 1
ATOM 3035 C CA . ARG A 1 397 ? -22.007 5.745 -34.532 1.00 93.69 397 ARG A CA 1
ATOM 3036 C C . ARG A 1 397 ? -22.602 6.702 -33.511 1.00 93.69 397 ARG A C 1
ATOM 3038 O O . ARG A 1 397 ? -21.922 7.119 -32.574 1.00 93.69 397 ARG A O 1
ATOM 3045 N N . HIS A 1 398 ? -23.863 7.048 -33.687 1.00 91.38 398 HIS A N 1
ATOM 3046 C CA . HIS A 1 398 ? -24.597 7.918 -32.789 1.00 91.38 398 HIS A CA 1
ATOM 3047 C C . HIS A 1 398 ? -25.954 7.296 -32.488 1.00 91.38 398 HIS A C 1
ATOM 3049 O O . HIS A 1 398 ? -26.794 7.170 -33.375 1.00 91.38 398 HIS A O 1
ATOM 3055 N N . GLY A 1 399 ? -26.152 6.864 -31.240 1.00 85.69 399 GLY A N 1
ATOM 3056 C CA . GLY A 1 399 ? -27.361 6.122 -30.867 1.00 85.69 399 GLY A CA 1
ATOM 3057 C C . GLY A 1 399 ? -27.552 4.829 -31.674 1.00 85.69 399 GLY A C 1
ATOM 3058 O O . GLY A 1 399 ? -28.678 4.493 -32.018 1.00 85.69 399 GLY A O 1
ATOM 3059 N N . GLY A 1 400 ? -26.461 4.131 -32.017 1.00 87.19 400 GLY A N 1
ATOM 3060 C CA . GLY A 1 400 ? -26.474 2.909 -32.831 1.00 87.19 400 GLY A CA 1
ATOM 3061 C C . GLY A 1 400 ? -26.430 3.132 -34.350 1.00 87.19 400 GLY A C 1
ATOM 3062 O O . GLY A 1 400 ? -25.981 2.238 -35.079 1.00 87.19 400 GLY A O 1
ATOM 3063 N N . GLU A 1 401 ? -26.790 4.323 -34.831 1.00 90.75 401 GLU A N 1
ATOM 3064 C CA . GLU A 1 401 ? -26.782 4.662 -36.259 1.00 90.75 401 GLU A CA 1
ATOM 3065 C C . GLU A 1 401 ? -25.380 5.066 -36.743 1.00 90.75 401 GLU A C 1
ATOM 3067 O O . GLU A 1 401 ? -24.690 5.820 -36.053 1.00 90.75 401 GLU A O 1
ATOM 3072 N N . PRO A 1 402 ? -24.903 4.578 -37.901 1.00 92.69 402 PRO A N 1
ATOM 3073 C CA . PRO A 1 402 ? -23.570 4.900 -38.404 1.00 92.69 402 PRO A CA 1
ATOM 3074 C C . PRO A 1 402 ? -23.468 6.375 -38.822 1.00 92.69 402 PRO A C 1
ATOM 3076 O O . PRO A 1 402 ? -24.207 6.834 -39.685 1.00 92.69 402 PRO A O 1
ATOM 3079 N N . LEU A 1 403 ? -22.499 7.100 -38.255 1.00 93.00 403 LEU A N 1
ATOM 3080 C CA . LEU A 1 403 ? -22.152 8.461 -38.685 1.00 93.00 403 LEU A CA 1
ATOM 3081 C C . LEU A 1 403 ? -21.162 8.464 -39.849 1.00 93.00 403 LEU A C 1
ATOM 3083 O O . LEU A 1 403 ? -21.213 9.338 -40.710 1.00 93.00 403 LEU A O 1
ATOM 3087 N N . GLY A 1 404 ? -20.233 7.508 -39.855 1.00 94.56 404 GLY A N 1
ATOM 3088 C CA . GLY A 1 404 ? -19.194 7.412 -40.874 1.00 94.56 404 GLY A CA 1
ATOM 3089 C C . GLY A 1 404 ? -17.893 6.816 -40.350 1.00 94.56 404 GLY A C 1
ATOM 3090 O O . GLY A 1 404 ? -17.790 6.367 -39.205 1.00 94.56 404 GLY A O 1
ATOM 3091 N N . GLU A 1 405 ? -16.885 6.812 -41.215 1.00 96.12 405 GLU A N 1
ATOM 3092 C CA . GLU A 1 405 ? -15.528 6.374 -40.900 1.00 96.12 405 GLU A CA 1
ATOM 3093 C C . GLU A 1 405 ? -14.597 7.585 -40.877 1.00 96.12 405 GLU A C 1
ATOM 3095 O O . GLU A 1 405 ? -14.548 8.349 -41.839 1.00 96.12 405 GLU A O 1
ATOM 3100 N N . ALA A 1 406 ? -13.887 7.777 -39.767 1.00 95.44 406 ALA A N 1
ATOM 3101 C CA . ALA A 1 406 ? -12.968 8.893 -39.619 1.00 95.44 406 ALA A CA 1
ATOM 3102 C C . ALA A 1 406 ? -11.683 8.674 -40.421 1.00 95.44 406 ALA A C 1
ATOM 3104 O O . ALA A 1 406 ? -11.118 7.579 -40.464 1.00 95.44 406 ALA A O 1
ATOM 3105 N N . GLU A 1 407 ? -11.174 9.766 -40.979 1.00 93.94 407 GLU A N 1
ATOM 3106 C CA . GLU A 1 407 ? -9.838 9.836 -41.545 1.00 93.94 407 GLU A CA 1
ATOM 3107 C C . GLU A 1 407 ? -8.813 9.832 -40.405 1.00 93.94 407 GLU A C 1
ATOM 3109 O O . GLU A 1 407 ? -8.824 10.711 -39.537 1.00 93.94 407 GLU A O 1
ATOM 3114 N N . VAL A 1 408 ? -7.908 8.853 -40.403 1.00 88.62 408 VAL A N 1
ATOM 3115 C CA . VAL A 1 408 ? -6.790 8.797 -39.453 1.00 88.62 408 VAL A CA 1
ATOM 3116 C C . VAL A 1 408 ? -5.704 9.770 -39.923 1.00 88.62 408 VAL A C 1
ATOM 3118 O O . VAL A 1 408 ? -4.909 9.483 -40.817 1.00 88.62 408 VAL A O 1
ATOM 3121 N N . ALA A 1 409 ? -5.688 10.952 -39.313 1.00 77.88 409 ALA A N 1
ATOM 3122 C CA . ALA A 1 409 ? -4.826 12.082 -39.628 1.00 77.88 409 ALA A CA 1
ATOM 3123 C C . ALA A 1 409 ? -3.417 11.912 -39.030 1.00 77.88 409 ALA A C 1
ATOM 3125 O O . ALA A 1 409 ? -3.017 12.644 -38.124 1.00 77.88 409 ALA A O 1
ATOM 3126 N N . GLY A 1 410 ? -2.667 10.931 -39.541 1.00 74.75 410 GLY A N 1
ATOM 3127 C CA . GLY A 1 410 ? -1.228 10.776 -39.310 1.00 74.75 410 GLY A CA 1
ATOM 3128 C C . GLY A 1 410 ? -0.785 10.723 -37.839 1.00 74.75 410 GLY A C 1
ATOM 3129 O O . GLY A 1 410 ? -1.574 10.535 -36.913 1.00 74.75 410 GLY A O 1
ATOM 3130 N N . ARG A 1 411 ? 0.527 10.850 -37.613 1.00 79.25 411 ARG A N 1
ATOM 3131 C CA . ARG A 1 411 ? 1.113 10.857 -36.261 1.00 79.25 411 ARG A CA 1
ATOM 3132 C C . ARG A 1 411 ? 0.871 12.194 -35.565 1.00 79.25 411 ARG A C 1
ATOM 3134 O O . ARG A 1 411 ? 0.934 13.239 -36.205 1.00 79.25 411 ARG A O 1
ATOM 3141 N N . ARG A 1 412 ? 0.697 12.151 -34.243 1.00 82.62 412 ARG A N 1
ATOM 3142 C CA . ARG A 1 412 ? 0.578 13.322 -33.358 1.00 82.62 412 ARG A CA 1
ATOM 3143 C C . ARG A 1 412 ? 1.779 13.407 -32.402 1.00 82.62 412 ARG A C 1
ATOM 3145 O O . ARG A 1 412 ? 1.724 12.816 -31.324 1.00 82.62 412 ARG A O 1
ATOM 3152 N N . PRO A 1 413 ? 2.889 14.069 -32.792 1.00 74.00 413 PRO A N 1
ATOM 3153 C CA . PRO A 1 413 ? 4.094 14.169 -31.961 1.00 74.00 413 PRO A CA 1
ATOM 3154 C C . PRO A 1 413 ? 3.844 14.849 -30.612 1.00 74.00 413 PRO A C 1
ATOM 3156 O O . PRO A 1 413 ? 4.413 14.445 -29.609 1.00 74.00 413 PRO A O 1
ATOM 3159 N N . ASP A 1 414 ? 2.924 15.809 -30.574 1.00 76.81 414 ASP A N 1
ATOM 3160 C CA . ASP A 1 414 ? 2.474 16.492 -29.359 1.00 76.81 414 ASP A CA 1
ATOM 3161 C C . ASP A 1 414 ? 1.877 15.530 -28.317 1.00 76.81 414 ASP A C 1
ATOM 3163 O O . ASP A 1 414 ? 2.005 15.730 -27.111 1.00 76.81 414 ASP A O 1
ATOM 3167 N N . LEU A 1 415 ? 1.262 14.439 -28.776 1.00 73.44 415 LEU A N 1
ATOM 3168 C CA . LEU A 1 415 ? 0.742 13.394 -27.901 1.00 73.44 415 LEU A CA 1
ATOM 3169 C C . LEU A 1 415 ? 1.802 12.376 -27.505 1.00 73.44 415 LEU A C 1
ATOM 3171 O O . LEU A 1 415 ? 1.623 11.705 -26.495 1.00 73.44 415 LEU A O 1
ATOM 3175 N N . ALA A 1 416 ? 2.891 12.254 -28.267 1.00 66.12 416 ALA A N 1
ATOM 3176 C CA . ALA A 1 416 ? 4.017 11.421 -27.870 1.00 66.12 416 ALA A CA 1
ATOM 3177 C C . ALA A 1 416 ? 4.683 11.984 -26.608 1.00 66.12 416 ALA A C 1
ATOM 3179 O O . ALA A 1 416 ? 5.072 11.207 -25.749 1.00 66.12 416 ALA A O 1
ATOM 3180 N N . ASP A 1 417 ? 4.725 13.306 -26.433 1.00 66.81 417 ASP A N 1
ATOM 3181 C CA . ASP A 1 417 ? 5.251 13.918 -25.207 1.00 66.81 417 ASP A CA 1
ATOM 3182 C C . ASP A 1 417 ? 4.280 13.757 -24.023 1.00 66.81 417 ASP A C 1
ATOM 3184 O O . ASP A 1 417 ? 4.690 13.408 -22.915 1.00 66.81 417 ASP A O 1
ATOM 3188 N N . ALA A 1 418 ? 2.973 13.934 -24.260 1.00 66.88 418 ALA A N 1
ATOM 3189 C CA . ALA A 1 418 ? 1.938 13.757 -23.234 1.00 66.88 418 ALA A CA 1
ATOM 3190 C C . ALA A 1 418 ? 1.719 12.283 -22.834 1.00 66.88 418 ALA A C 1
ATOM 3192 O O . ALA A 1 418 ? 1.304 11.983 -21.712 1.00 66.88 418 ALA A O 1
ATOM 3193 N N . PHE A 1 419 ? 2.000 11.357 -23.752 1.00 71.75 419 PHE A N 1
ATOM 3194 C CA . PHE A 1 419 ? 1.832 9.917 -23.596 1.00 71.75 419 PHE A CA 1
ATOM 3195 C C . PHE A 1 419 ? 3.087 9.176 -24.080 1.00 71.75 419 PHE A C 1
ATOM 3197 O O . PHE A 1 419 ? 3.008 8.333 -24.975 1.00 71.75 419 PHE A O 1
ATOM 3204 N N . ALA A 1 420 ? 4.235 9.466 -23.454 1.00 67.00 420 ALA A N 1
ATOM 3205 C CA . ALA A 1 420 ? 5.560 8.923 -23.799 1.00 67.00 420 ALA A CA 1
ATOM 3206 C C . ALA A 1 420 ? 5.580 7.407 -24.047 1.00 67.00 420 ALA A C 1
ATOM 3208 O O . ALA A 1 420 ? 6.268 6.927 -24.949 1.00 67.00 420 ALA A O 1
ATOM 3209 N N . ASP A 1 421 ? 4.759 6.659 -23.309 1.00 62.69 421 ASP A N 1
ATOM 3210 C CA . ASP A 1 421 ? 4.645 5.203 -23.420 1.00 62.69 421 ASP A CA 1
ATOM 3211 C C . ASP A 1 421 ? 4.107 4.717 -24.778 1.00 62.69 421 ASP A C 1
ATOM 3213 O O . ASP A 1 421 ? 4.365 3.582 -25.164 1.00 62.69 421 ASP A O 1
ATOM 3217 N N . TYR A 1 422 ? 3.371 5.554 -25.512 1.00 66.69 422 TYR A N 1
ATOM 3218 C CA . TYR A 1 422 ? 2.783 5.226 -26.816 1.00 66.69 422 TYR A CA 1
ATOM 3219 C C . TYR A 1 422 ? 3.741 5.535 -27.970 1.00 66.69 422 TYR A C 1
ATOM 3221 O O . TYR A 1 422 ? 3.519 5.093 -29.099 1.00 66.69 422 TYR A O 1
ATOM 3229 N N . GLY A 1 423 ? 4.832 6.264 -27.717 1.00 66.19 423 GLY A N 1
ATOM 3230 C CA . GLY A 1 423 ? 5.818 6.627 -28.730 1.00 66.19 423 GLY A CA 1
ATOM 3231 C C . GLY A 1 423 ? 5.166 7.120 -30.028 1.00 66.19 423 GLY A C 1
ATOM 3232 O O . GLY A 1 423 ? 4.534 8.169 -30.074 1.00 66.19 423 GLY A O 1
ATOM 3233 N N . ARG A 1 424 ? 5.303 6.337 -31.106 1.00 59.84 424 ARG A N 1
ATOM 3234 C CA . ARG A 1 424 ? 4.850 6.689 -32.467 1.00 59.84 424 ARG A CA 1
ATOM 3235 C C . ARG A 1 424 ? 3.442 6.197 -32.840 1.00 59.84 424 ARG A C 1
ATOM 3237 O O . ARG A 1 424 ? 3.069 6.345 -34.004 1.00 59.84 424 ARG A O 1
ATOM 3244 N N . ILE A 1 425 ? 2.693 5.592 -31.914 1.00 65.81 425 ILE A N 1
ATOM 3245 C CA . ILE A 1 425 ? 1.385 4.960 -32.197 1.00 65.81 425 ILE A CA 1
ATOM 3246 C C . ILE A 1 425 ? 0.180 5.850 -31.843 1.00 65.81 425 ILE A C 1
ATOM 3248 O O . ILE A 1 425 ? -0.965 5.423 -31.984 1.00 65.81 425 ILE A O 1
ATOM 3252 N N . ALA A 1 426 ? 0.424 7.083 -31.387 1.00 71.06 426 ALA A N 1
ATOM 3253 C CA . ALA A 1 426 ? -0.612 8.096 -31.229 1.00 71.06 426 ALA A CA 1
ATOM 3254 C C . ALA A 1 426 ? -0.961 8.702 -32.596 1.00 71.06 426 ALA A C 1
ATOM 3256 O O . ALA A 1 426 ? -0.113 9.309 -33.261 1.00 71.06 426 ALA A O 1
ATOM 3257 N N . THR A 1 427 ? -2.213 8.532 -33.010 1.00 82.75 427 THR A N 1
ATOM 3258 C CA . THR A 1 427 ? -2.722 9.036 -34.287 1.00 82.75 427 THR A CA 1
ATOM 3259 C C . THR A 1 427 ? -3.846 10.032 -34.069 1.00 82.75 427 THR A C 1
ATOM 3261 O O . THR A 1 427 ? -4.681 9.873 -33.174 1.00 82.75 427 THR A O 1
ATOM 3264 N N . GLY A 1 428 ? -3.834 11.101 -34.863 1.00 88.12 428 GLY A N 1
ATOM 3265 C CA . GLY A 1 428 ? -4.968 12.010 -34.950 1.00 88.12 428 GLY A CA 1
ATOM 3266 C C . GLY A 1 428 ? -6.080 11.361 -35.761 1.00 88.12 428 GLY A C 1
ATOM 3267 O O . GLY A 1 428 ? -5.824 10.486 -36.584 1.00 88.12 428 GLY A O 1
ATOM 3268 N N . TRP A 1 429 ? -7.314 11.794 -35.559 1.00 93.56 429 TRP A N 1
ATOM 3269 C CA . TRP A 1 429 ? -8.408 11.419 -36.447 1.00 93.56 429 TRP A CA 1
ATOM 3270 C C . TRP A 1 429 ? -9.414 12.551 -36.583 1.00 93.56 429 TRP A C 1
ATOM 3272 O O . TRP A 1 429 ? -9.527 13.393 -35.685 1.00 93.56 429 TRP A O 1
ATOM 3282 N N . ARG A 1 430 ? -10.121 12.580 -37.713 1.00 94.56 430 ARG A N 1
ATOM 3283 C CA . ARG A 1 430 ? -11.189 13.544 -37.984 1.00 94.56 430 ARG A CA 1
ATOM 3284 C C . ARG A 1 430 ? -12.322 12.929 -38.799 1.00 94.56 430 ARG A C 1
ATOM 3286 O O . ARG A 1 430 ? -12.085 12.048 -39.618 1.00 94.56 430 ARG A O 1
ATOM 3293 N N . LEU A 1 431 ? -13.537 13.408 -38.583 1.00 95.44 431 LEU A N 1
ATOM 3294 C CA . LEU A 1 431 ? -14.717 13.087 -39.378 1.00 95.44 431 LEU A CA 1
ATOM 3295 C C . LEU A 1 431 ? -15.578 14.342 -39.503 1.00 95.44 431 LEU A C 1
ATOM 3297 O O . LEU A 1 431 ? -15.981 14.906 -38.489 1.00 95.44 431 LEU A O 1
ATOM 3301 N N . ASP A 1 432 ? -15.899 14.723 -40.732 1.00 94.69 432 ASP A N 1
ATOM 3302 C CA . ASP A 1 432 ? -16.946 15.694 -41.032 1.00 94.69 432 ASP A CA 1
ATOM 3303 C C . ASP A 1 432 ? -18.195 14.929 -41.475 1.00 94.69 432 ASP A C 1
ATOM 3305 O O . ASP A 1 432 ? -18.136 14.095 -42.380 1.00 94.69 432 ASP A O 1
ATOM 3309 N N . CYS A 1 433 ? -19.322 15.168 -40.810 1.00 93.81 433 CYS A N 1
ATOM 3310 C CA . CYS A 1 433 ? -20.574 14.454 -41.052 1.00 93.81 433 CYS A CA 1
ATOM 3311 C C . CYS A 1 433 ? -21.792 15.369 -40.841 1.00 93.81 433 CYS A C 1
ATOM 3313 O O . CYS A 1 433 ? -21.647 16.460 -40.279 1.00 93.81 433 CYS A O 1
ATOM 3315 N N . PRO A 1 434 ? -22.992 14.968 -41.294 1.00 93.94 434 PRO A N 1
ATOM 3316 C CA . PRO A 1 434 ? -24.218 15.688 -40.975 1.00 93.94 434 PRO A CA 1
ATOM 3317 C C . PRO A 1 434 ? -24.491 15.735 -39.467 1.00 93.94 434 PRO A C 1
ATOM 3319 O O . PRO A 1 434 ? -24.114 14.818 -38.731 1.00 93.94 434 PRO A O 1
ATOM 3322 N N . LEU A 1 435 ? -25.154 16.792 -38.994 1.00 89.88 435 LEU A N 1
ATOM 3323 C CA . LEU A 1 435 ? -25.550 16.883 -37.590 1.00 89.88 435 LEU A CA 1
ATOM 3324 C C . LEU A 1 435 ? -26.659 15.847 -37.296 1.00 89.88 435 LEU A C 1
ATOM 3326 O O . LEU A 1 435 ? -27.662 15.829 -38.006 1.00 89.88 435 LEU A O 1
ATOM 3330 N N . PRO A 1 436 ? -26.523 14.989 -36.266 1.00 88.88 436 PRO A N 1
ATOM 3331 C CA . PRO A 1 436 ? -27.567 14.024 -35.926 1.00 88.88 436 PRO A CA 1
ATOM 3332 C C . PRO A 1 436 ? -28.867 14.718 -35.499 1.00 88.88 436 PRO A C 1
ATOM 3334 O O . PRO A 1 436 ? -28.835 15.671 -34.721 1.00 88.88 436 PRO A O 1
ATOM 3337 N N . GLU A 1 437 ? -30.011 14.213 -35.968 1.00 83.56 437 GLU A N 1
ATOM 3338 C CA . GLU A 1 437 ? -31.334 14.798 -35.687 1.00 83.56 437 GLU A CA 1
ATOM 3339 C C . GLU A 1 437 ? -31.777 14.618 -34.226 1.00 83.56 437 GLU A C 1
ATOM 3341 O O . GLU A 1 437 ? -32.485 15.458 -33.669 1.00 83.56 437 GLU A O 1
ATOM 3346 N N . ALA A 1 438 ? -31.348 13.526 -33.589 1.00 80.62 438 ALA A N 1
ATOM 3347 C CA . ALA A 1 438 ? -31.674 13.198 -32.206 1.00 80.62 438 ALA A CA 1
ATOM 3348 C C . ALA A 1 438 ? -30.442 13.344 -31.299 1.00 80.62 438 ALA A C 1
ATOM 3350 O O . ALA A 1 438 ? -29.324 13.117 -31.756 1.00 80.62 438 ALA A O 1
ATOM 3351 N N . PRO A 1 439 ? -30.611 13.671 -30.005 1.00 76.38 439 PRO A N 1
ATOM 3352 C CA . PRO A 1 439 ? -29.536 13.565 -29.024 1.00 76.38 439 PRO A CA 1
ATOM 3353 C C . PRO A 1 439 ? -29.198 12.094 -28.744 1.00 76.38 439 PRO A C 1
ATOM 3355 O O . PRO A 1 439 ? -30.076 11.234 -28.703 1.00 76.38 439 PRO A O 1
ATOM 3358 N N . GLY A 1 440 ? -27.922 11.796 -28.510 1.00 79.19 440 GLY A N 1
ATOM 3359 C CA . GLY A 1 440 ? -27.460 10.435 -28.264 1.00 79.19 440 GLY A CA 1
ATOM 3360 C C . GLY A 1 440 ? -25.991 10.373 -27.867 1.00 79.19 440 GLY A C 1
ATOM 3361 O O . GLY A 1 440 ? -25.294 11.386 -27.777 1.00 79.19 440 GLY A O 1
ATOM 3362 N N . LEU A 1 441 ? -25.532 9.161 -27.563 1.00 84.25 441 LEU A N 1
ATOM 3363 C CA . LEU A 1 441 ? -24.138 8.910 -27.221 1.00 84.25 441 LEU A CA 1
ATOM 3364 C C . LEU A 1 441 ? -23.330 8.650 -28.489 1.00 84.25 441 LEU A C 1
ATOM 3366 O O . LEU A 1 441 ? -23.794 7.954 -29.395 1.00 84.25 441 LEU A O 1
ATOM 3370 N N . LEU A 1 442 ? -22.108 9.181 -28.518 1.00 87.06 442 LEU A N 1
ATOM 3371 C CA . LEU A 1 442 ? -21.154 8.893 -29.578 1.00 87.06 442 LEU A CA 1
ATOM 3372 C C . LEU A 1 442 ? -20.462 7.565 -29.269 1.00 87.06 442 LEU A C 1
ATOM 3374 O O . LEU A 1 442 ? -19.782 7.434 -28.251 1.00 87.06 442 LEU A O 1
ATOM 3378 N N . GLU A 1 443 ? -20.614 6.590 -30.149 1.00 90.12 443 GLU A N 1
ATOM 3379 C CA . GLU A 1 443 ? -19.954 5.295 -30.062 1.00 90.12 443 GLU A CA 1
ATOM 3380 C C . GLU A 1 443 ? -18.798 5.258 -31.057 1.00 90.12 443 GLU A C 1
ATOM 3382 O O . GLU A 1 443 ? -18.967 5.510 -32.248 1.00 90.12 443 GLU A O 1
ATOM 3387 N N . VAL A 1 444 ? -17.608 4.936 -30.565 1.00 90.44 444 VAL A N 1
ATOM 3388 C CA . VAL A 1 444 ? -16.383 4.858 -31.353 1.00 90.44 444 VAL A CA 1
ATOM 3389 C C . VAL A 1 444 ? -15.925 3.409 -31.384 1.00 90.44 444 VAL A C 1
ATOM 3391 O O . VAL A 1 444 ? -15.468 2.867 -30.375 1.00 90.44 444 VAL A O 1
ATOM 3394 N N . GLU A 1 445 ? -16.064 2.776 -32.543 1.00 92.19 445 GLU A N 1
ATOM 3395 C CA . GLU A 1 445 ? -15.516 1.457 -32.831 1.00 92.19 445 GLU A CA 1
ATOM 3396 C C . GLU A 1 445 ? -14.118 1.620 -33.426 1.00 92.19 445 GLU A C 1
ATOM 3398 O O . GLU A 1 445 ? -13.907 2.318 -34.419 1.00 92.19 445 GLU A O 1
ATOM 3403 N N . LEU A 1 446 ? -13.145 0.967 -32.803 1.00 89.50 446 LEU A N 1
ATOM 3404 C CA . LEU A 1 446 ? -11.745 1.069 -33.189 1.00 89.50 446 LEU A CA 1
ATOM 3405 C C . LEU A 1 446 ? -11.296 -0.252 -33.780 1.00 89.50 446 LEU A C 1
ATOM 3407 O O . LEU A 1 446 ? -11.510 -1.299 -33.170 1.00 89.50 446 LEU A O 1
ATOM 3411 N N . LEU A 1 447 ? -10.646 -0.202 -34.936 1.00 89.44 447 LEU A N 1
ATOM 3412 C CA . LEU A 1 447 ? -10.179 -1.388 -35.636 1.00 89.44 447 LEU A CA 1
ATOM 3413 C C . LEU A 1 447 ? -8.663 -1.323 -35.828 1.00 89.44 447 LEU A C 1
ATOM 3415 O O . LEU A 1 447 ? -8.101 -0.263 -36.112 1.00 89.44 447 LEU A O 1
ATOM 3419 N N . ASP A 1 448 ? -8.011 -2.467 -35.659 1.00 85.94 448 ASP A N 1
ATOM 3420 C CA . ASP A 1 448 ? -6.631 -2.697 -36.087 1.00 85.94 448 ASP A CA 1
ATOM 3421 C C . ASP A 1 448 ? -6.612 -3.661 -37.290 1.00 85.94 448 ASP A C 1
ATOM 3423 O O . ASP A 1 448 ? -7.658 -4.061 -37.806 1.00 85.94 448 ASP A O 1
ATOM 3427 N N . GLU A 1 449 ? -5.423 -4.042 -37.759 1.00 81.31 449 GLU A N 1
ATOM 3428 C CA . GLU A 1 449 ? -5.259 -4.994 -38.873 1.00 81.31 449 GLU A CA 1
ATOM 3429 C C . GLU A 1 449 ? -5.858 -6.384 -38.591 1.00 81.31 449 GLU A C 1
ATOM 3431 O O . GLU A 1 449 ? -6.111 -7.149 -39.519 1.00 81.31 449 GLU A O 1
ATOM 3436 N N . THR A 1 450 ? -6.103 -6.715 -37.320 1.00 80.00 450 THR A N 1
ATOM 3437 C CA . THR A 1 450 ? -6.672 -7.997 -36.881 1.00 80.00 450 THR A CA 1
ATOM 3438 C C . THR A 1 450 ? -8.184 -7.942 -36.651 1.00 80.00 450 THR A C 1
ATOM 3440 O O . THR A 1 450 ? -8.804 -8.990 -36.475 1.00 80.00 450 THR A O 1
ATOM 3443 N N . GLY A 1 451 ? -8.794 -6.750 -36.686 1.00 85.44 451 GLY A N 1
ATOM 3444 C CA . GLY A 1 451 ? -10.238 -6.550 -36.555 1.00 85.44 451 GLY A CA 1
ATOM 3445 C C . GLY A 1 451 ? -10.642 -5.583 -35.431 1.00 85.44 451 GLY A C 1
ATOM 3446 O O . GLY A 1 451 ? -9.853 -4.728 -35.018 1.00 85.44 451 GLY A O 1
ATOM 3447 N N . PRO A 1 452 ? -11.899 -5.663 -34.946 1.00 85.44 452 PRO A N 1
ATOM 3448 C CA . PRO A 1 452 ? -12.413 -4.766 -33.914 1.00 85.44 452 PRO A CA 1
ATOM 3449 C C . PRO A 1 452 ? -11.684 -4.920 -32.571 1.00 85.44 452 PRO A C 1
ATOM 3451 O O . PRO A 1 452 ? -11.562 -6.016 -32.027 1.00 85.44 452 PRO A O 1
ATOM 3454 N N . ARG A 1 453 ? -11.263 -3.795 -31.983 1.00 77.25 453 ARG A N 1
ATOM 3455 C CA . ARG A 1 453 ? -10.651 -3.709 -30.643 1.00 77.25 453 ARG A CA 1
ATOM 3456 C C . ARG A 1 453 ? -11.652 -3.405 -29.527 1.00 77.25 453 ARG A C 1
ATOM 3458 O O . ARG A 1 453 ? -11.286 -3.412 -28.349 1.00 77.25 453 ARG A O 1
ATOM 3465 N N . GLY A 1 454 ? -12.897 -3.126 -29.897 1.00 81.81 454 GLY A N 1
ATOM 3466 C CA . GLY A 1 454 ? -13.996 -2.796 -28.998 1.00 81.81 454 GLY A CA 1
ATOM 3467 C C . GLY A 1 454 ? -14.626 -1.442 -29.308 1.00 81.81 454 GLY A C 1
ATOM 3468 O O . GLY A 1 454 ? -14.135 -0.674 -30.136 1.00 81.81 454 GLY A O 1
ATOM 3469 N N . ILE A 1 455 ? -15.720 -1.170 -28.601 1.00 85.50 455 ILE A N 1
ATOM 3470 C CA . ILE A 1 455 ? -16.508 0.057 -28.715 1.00 85.50 455 ILE A CA 1
ATOM 3471 C C . ILE A 1 455 ? -16.254 0.918 -27.472 1.00 85.50 455 ILE A C 1
ATOM 3473 O O . ILE A 1 455 ? -16.069 0.405 -26.358 1.00 85.50 455 ILE A O 1
ATOM 3477 N N . ARG A 1 456 ? -16.181 2.235 -27.657 1.00 85.50 456 ARG A N 1
ATOM 3478 C CA . ARG A 1 456 ? -16.118 3.224 -26.577 1.00 85.50 456 ARG A CA 1
ATOM 3479 C C . ARG A 1 456 ? -17.248 4.216 -26.727 1.00 85.50 456 ARG A C 1
ATOM 3481 O O . ARG A 1 456 ? -17.447 4.760 -27.803 1.00 85.50 456 ARG A O 1
ATOM 3488 N N . THR A 1 457 ? -17.938 4.475 -25.632 1.00 85.69 457 THR A N 1
ATOM 3489 C CA . THR A 1 457 ? -19.003 5.469 -25.586 1.00 85.69 457 THR A CA 1
ATOM 3490 C C . THR A 1 457 ? -18.436 6.760 -25.017 1.00 85.69 457 THR A C 1
ATOM 3492 O O . THR A 1 457 ? -17.800 6.746 -23.962 1.00 85.69 457 THR A O 1
ATOM 3495 N N . LEU A 1 458 ? -18.615 7.862 -25.736 1.00 81.44 458 LEU A N 1
ATOM 3496 C CA . LEU A 1 458 ? -18.063 9.167 -25.398 1.00 81.44 458 LEU A CA 1
ATOM 3497 C C . LEU A 1 458 ? -19.177 10.205 -25.269 1.00 81.44 458 LEU A C 1
ATOM 3499 O O . LEU A 1 458 ? -20.165 10.183 -26.002 1.00 81.44 458 LEU A O 1
ATOM 3503 N N . HIS A 1 459 ? -18.951 11.162 -24.371 1.00 78.44 459 HIS A N 1
ATOM 3504 C CA . HIS A 1 459 ? -19.729 12.391 -24.261 1.00 78.44 459 HIS A CA 1
ATOM 3505 C C . HIS A 1 459 ? -18.891 13.534 -24.840 1.00 78.44 459 HIS A C 1
ATOM 3507 O O . HIS A 1 459 ? -18.068 14.107 -24.117 1.00 78.44 459 HIS A O 1
ATOM 3513 N N . PRO A 1 460 ? -19.008 13.833 -26.144 1.00 71.69 460 PRO A N 1
ATOM 3514 C CA . PRO A 1 460 ? -18.215 14.895 -26.735 1.00 71.69 460 PRO A CA 1
ATOM 3515 C C . PRO A 1 460 ? -18.570 16.239 -26.091 1.00 71.69 460 PRO A C 1
ATOM 3517 O O . PRO A 1 460 ? -19.743 16.572 -25.910 1.00 71.69 460 PRO A O 1
ATOM 3520 N N . ARG A 1 461 ? -17.552 17.042 -25.765 1.00 71.81 461 ARG A N 1
ATOM 3521 C CA . ARG A 1 461 ? -17.766 18.457 -25.446 1.00 71.81 461 ARG A CA 1
ATOM 3522 C C . ARG A 1 461 ? -18.129 19.160 -26.748 1.00 71.81 461 ARG A C 1
ATOM 3524 O O . ARG A 1 461 ? -17.274 19.296 -27.617 1.00 71.81 461 ARG A O 1
ATOM 3531 N N . MET A 1 462 ? -19.394 19.545 -26.890 1.00 73.69 462 MET A N 1
ATOM 3532 C CA . MET A 1 462 ? -19.878 20.249 -28.073 1.00 73.69 462 MET A CA 1
ATOM 3533 C C . MET A 1 462 ? -19.677 21.752 -27.918 1.00 73.69 462 MET A C 1
ATOM 3535 O O . MET A 1 462 ? -20.257 22.373 -27.027 1.00 73.69 462 MET A O 1
ATOM 3539 N N . THR A 1 463 ? -18.915 22.346 -28.830 1.00 81.38 463 THR A N 1
ATOM 3540 C CA . THR A 1 463 ? -18.907 23.798 -29.023 1.00 81.38 463 THR A CA 1
ATOM 3541 C C . THR A 1 463 ? -19.886 24.142 -30.144 1.00 81.38 463 THR A C 1
ATOM 3543 O O . THR A 1 463 ? -19.756 23.640 -31.262 1.00 81.38 463 THR A O 1
ATOM 3546 N N . ARG A 1 464 ? -20.891 24.973 -29.842 1.00 82.31 464 ARG A N 1
ATOM 3547 C CA . ARG A 1 464 ? -21.805 25.530 -30.850 1.00 82.31 464 ARG A CA 1
ATOM 3548 C C . ARG A 1 464 ? -21.221 26.830 -31.381 1.00 82.31 464 ARG A C 1
ATOM 3550 O O . ARG A 1 464 ? -20.890 27.709 -30.589 1.00 82.31 464 ARG A O 1
ATOM 3557 N N . VAL A 1 465 ? -21.115 26.943 -32.700 1.00 81.25 465 VAL A N 1
ATOM 3558 C CA . VAL A 1 465 ? -20.730 28.188 -33.370 1.00 81.25 465 VAL A CA 1
ATOM 3559 C C . VAL A 1 465 ? -22.007 28.859 -33.869 1.00 81.25 465 VAL A C 1
ATOM 3561 O O . VAL A 1 465 ? -22.744 28.263 -34.649 1.00 81.25 465 VAL A O 1
ATOM 3564 N N . THR A 1 466 ? -22.289 30.066 -33.387 1.00 75.00 466 THR A N 1
ATOM 3565 C CA . THR A 1 466 ? -23.327 30.945 -33.946 1.00 75.00 466 THR A CA 1
ATOM 3566 C C . THR A 1 466 ? -22.712 31.819 -35.040 1.00 75.00 466 THR A C 1
ATOM 3568 O O . THR A 1 466 ? -21.574 32.260 -34.851 1.00 75.00 466 THR A O 1
ATOM 3571 N N . PRO A 1 467 ? -23.415 32.089 -36.155 1.00 74.94 467 PRO A N 1
ATOM 357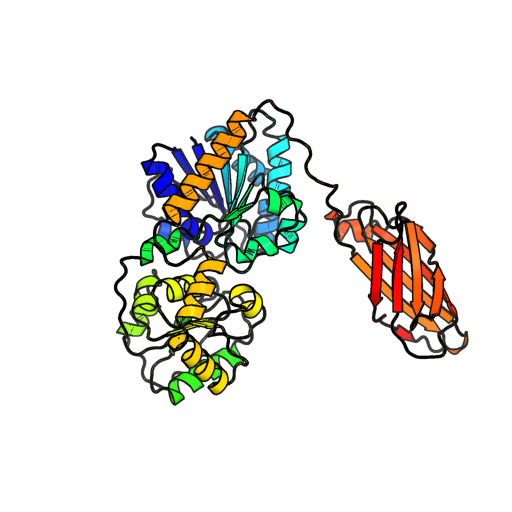2 C CA . PRO A 1 467 ? -22.952 33.062 -37.140 1.00 74.94 467 PRO A CA 1
ATOM 3573 C C . PRO A 1 467 ? -22.751 34.425 -36.476 1.00 74.94 467 PRO A C 1
ATOM 3575 O O . PRO A 1 467 ? -23.544 34.817 -35.615 1.00 74.94 467 PRO A O 1
ATOM 3578 N N . GLY A 1 468 ? -21.663 35.099 -36.844 1.00 62.56 468 GLY A N 1
ATOM 3579 C CA . GLY A 1 468 ? -21.364 36.473 -36.437 1.00 62.56 468 GLY A CA 1
ATOM 3580 C C . GLY A 1 468 ? -21.896 37.496 -37.422 1.00 62.56 468 GLY A C 1
ATOM 3581 O O . GLY A 1 468 ? -22.077 37.125 -38.605 1.00 62.56 468 GLY A O 1
#